Protein 6VJU (pdb70)

Organism: Legionella pneumophila subsp. pneumophila (strain Philadelphia 1 / ATCC 33152 / DSM 7513) (NCBI:txid272624)

Secondary structure (DSSP, 8-state):
---BSSGGGGSS---EEE--STTTT-SSEEEEEEGGGSTTSB--HHHHHHHHHHHHTTS--TT-EEEEE-SSHHHHHHHHHHHHHT-EEEEEEETTS-HHHHHHHHHTT-EEEEE-TT--TTSTTSHHHHHHHHHHHSTTEE---TTT-THHHHHIIIIIHHHHHHHHTT---EEEEE-SSSHHHHHHHHHHHHH-TT-EEEEEEEBTBSTTS-S-----S--SS--SS--TT--GGG-SEEEEE-HHHHHHHHHHHHHHH---B-HHHHHHHHHHHHHGGG--TT-EEEEEE-BBGGGGTTTTTSHHHHHHTT--/--EESSGGGGSS---EEE--STTTT-SSEEEEEEGGGSTTSBTTHHHHHHHHHHHHHHTS--TT-EEEEE-SSHHHHHHHHHHHHHT-EEEEEEETTS-HHHHHHHHHTT-EEEEE-TTS-TTSTTSHHHHHHHHHHHSTTEE---TTT-THHHHHIIIIIHHHHHHHHTT---EEEEE-SSSHHHHHHHHHHHHH-TT-EEEEEEEBTBSTTS-S-----S--SS--SS--TT--GGG-SEEEEE-HHHHHHHHHHHHHHH---B-HHHHHHHHHHHHHGGG--TT-EEEEEE-BBGGGGTTTTTSHHHHHHTT--

B-factor: mean 20.8, std 9.66, range [10.42, 67.22]

Nearest PDB structures (foldseek):
  6vju-assembly1_B  TM=1.001E+00  e=9.060E-71  Legionella pneumophila
  5mms-assembly4_E  TM=9.778E-01  e=9.687E-48  Homo sapiens
  5ohx-assembly2_B  TM=9.840E-01  e=1.178E-44  Apis mellifera
  7xrq-assembly1_B  TM=9.711E-01  e=8.779E-39  Candida albicans SC5314
  7xoy-assembly1_A  TM=9.522E-01  e=1.295E-33  Mycobacterium tuberculosis H37Rv

CATH classification: 3.40.50.1100 (+1 more: 3.40.50.1100)

InterPro domains:
  IPR001216 Cysteine synthase/cystathionine beta-synthase, pyridoxal-phosphate attachment site [PS00901] (32-50)
  IPR001926 Tryptophan synthase beta chain-like, PALP domain [PF00291] (8-295)
  IPR036052 Tryptophan synthase beta chain-like, PALP domain superfamily [G3DSA:3.40.50.1100] (10-301)
  IPR036052 Tryptophan synthase beta chain-like, PALP domain superfamily [G3DSA:3.40.50.1100] (40-153)
  IPR036052 Tryptophan synthase beta chain-like, PALP domain superfamily [SSF53686] (3-312)
  IPR050214 Cysteine synthase/Cystathionine beta-synthase [PTHR10314] (4-312)

Radius of gyration: 23.94 Å; Cα contacts (8 Å, |Δi|>4): 1584; chains: 2; bounding box: 67×67×46 Å

Solvent-accessible surface area: 22230 Å² total

Sequence (633 aa):
HMIYPNILATIGHTPVVKINRLGKKDLECELYAKCEFFNPGGSVDRIGYEMVVKAEKKEGRIKPGDTLIEPTSGNTGIGIALAGAVLGYKVIIITMPEKMSQEKQSVLERLGAIIYRTPTEAAYNDPDSHISSLAKKLQAEIPNSSHILDQYANPNNPNAHYFGTAQEIIDDFGKDLHMVVAGVGTGGTITGIAKRLKEFNPAIKIIGADPEGSILGGGTEIKSYHVEGIGYDFFPDVLDNTLIDAYIKTNDADSFRTARRLIKEEGLLIGGSCGAAMWAALQAAKSLSSKGQKCLVILPDSIRNYMMSKFANDEWMKEMGFLHMIYPNILATIGHTPVVKINRLGKDLECELYAKCEFFNPGGSVKKDRIGYEMVVKAEKEGRIKPGDTLIEPTSGNTGIGIALAGAVLGYKVIIITMPEKMSQEKQSSVLERLGAIIYRTPTEAAYNDDPDDSHISLAKKLQAEIPNSHILDQYANPNNPNAHYFGTAQEIIDDFGKDLHMVVAGVGTGGTITGIAKRLKEFNPAIKIIGADPEGSILGGGTEIKSSYHVEGIGYDFFPDVLDNTLIDAYIKTNDADSFRTARRLIKEEGLLIGGSCGAAMWAALQAAKSLSKGQKCLVILPDSSIRNYMMSKFANDEWMKEMGFL

Foldseek 3Di:
DDDDPDLLSQQAPFDKAWDDPPLPPAQETEIEGFQCSRPLFWPLLLLVLLVVVCCVVVVAHAPAEEEEEFLQSSQSSVLQVCLVRHYAYEYEHEPLFFVLSVVSNVVSPYHYHYFHRPAACPRCRHRNNVSVVCQVPPPRYDYSDCLANLSLLCSQLPGVLVSVCVVQPQQAAEEFEAAASQSNQLSNLVNVCVRPVRHAYEYEAEDQADAQHDQHHDDANAPDHGHNDHRNNHDCVSHPHYDYFHQLQQLVQQVCCCPVVVRQAGSVQSRRVSSCSVPSNPDHHSHYYYYYGTGGNSRACVASVDVVNCVVVPND/DDDDPDLLSQQAPFDKAWDDPPQPVAQETEIEGFQCSRPLFWNLLLLLVLLVVVCCVVVVAHAPAEEEEEDQQSVQSSVLRVCLVRHYAYEYEHEPLFFPLSVVSNVVSRHHYHYFHPPAACPRCGHRNNVSVVCQVPDPRYDYSYCLANLSLLVSQLVGVLVSVCVVQPQQAAEEFEEAASQSNQLSNLVNVCVRPVRHAYEYEAEDQAPAQHDQHHDDANATDHGHNDHRNNHDCVSHPHYDYFHQLQQLVQQVCCCPVVVRQAGSVQSRRVSRCSVPSNVPHNSHYYYYYGTGGNSRACVDSVDPVNCVVVPND

Structure (mmCIF, N/CA/C/O backbone):
data_6VJU
#
_entry.id   6VJU
#
_cell.length_a   65.350
_cell.length_b   91.790
_cell.length_c   93.770
_cell.angle_alpha   90.000
_cell.angle_beta   90.000
_cell.angle_gamma   90.000
#
_symmetry.space_group_name_H-M   'P 21 21 21'
#
loop_
_entity.id
_entity.type
_entity.pdbx_description
1 polymer 'Cystathionine beta-lyase'
2 polymer 'Cystathionine beta-lyase'
3 non-polymer 1,2-ETHANEDIOL
4 non-polymer 'ACETATE ION'
5 non-polymer '2-AMINO-4-MERCAPTO-BUTYRIC ACID'
6 non-polymer "PYRIDOXAL-5'-PHOSPHATE"
7 water water
#
loop_
_atom_site.group_PDB
_atom_site.id
_atom_site.type_symbol
_atom_site.label_atom_id
_atom_site.label_alt_id
_atom_site.label_comp_id
_atom_site.label_asym_id
_atom_site.label_entity_id
_atom_site.label_seq_id
_atom_site.pdbx_PDB_ins_code
_atom_site.Cartn_x
_atom_site.Cartn_y
_atom_site.Cartn_z
_atom_site.occupancy
_atom_site.B_iso_or_equiv
_atom_site.auth_seq_id
_atom_site.auth_comp_id
_atom_site.auth_asym_id
_atom_site.auth_atom_id
_atom_site.pdbx_PDB_model_num
ATOM 1 N N . HIS A 1 8 ? 19.348 9.736 -7.215 1.00 49.69 8 HIS A N 1
ATOM 2 C CA . HIS A 1 8 ? 20.788 9.957 -7.164 1.00 48.69 8 HIS A CA 1
ATOM 3 C C . HIS A 1 8 ? 21.103 11.206 -6.348 1.00 47.54 8 HIS A C 1
ATOM 4 O O . HIS A 1 8 ? 22.004 11.975 -6.689 1.00 48.14 8 HIS A O 1
ATOM 6 N N . MET A 1 9 ? 20.357 11.395 -5.262 1.00 44.73 9 MET A N 1
ATOM 7 C CA . MET A 1 9 ? 20.416 12.607 -4.459 1.00 41.14 9 MET A CA 1
ATOM 8 C C . MET A 1 9 ? 20.887 12.291 -3.046 1.00 35.81 9 MET A C 1
ATOM 9 O O . MET A 1 9 ? 20.527 11.259 -2.470 1.00 36.71 9 MET A O 1
ATOM 11 N N . ILE A 1 10 ? 21.679 13.196 -2.495 1.00 29.05 10 ILE A N 1
ATOM 12 C CA . ILE A 1 10 ? 22.119 13.148 -1.106 1.00 24.43 10 ILE A CA 1
ATOM 13 C C . ILE A 1 10 ? 21.211 14.047 -0.279 1.00 20.65 10 ILE A C 1
ATOM 14 O O . ILE A 1 10 ? 20.832 15.144 -0.713 1.00 21.16 10 ILE A O 1
ATOM 19 N N . TYR A 1 11 ? 20.802 13.557 0.887 1.00 17.62 11 TYR A N 1
ATOM 20 C CA . TYR A 1 11 ? 19.876 14.317 1.716 1.00 17.20 11 TYR A CA 1
ATOM 21 C C . TYR A 1 11 ? 20.654 15.263 2.633 1.00 17.00 11 TYR A C 1
ATOM 22 O O . TYR A 1 11 ? 21.634 14.851 3.256 1.00 16.84 11 TYR A O 1
ATOM 31 N N . PRO A 1 12 ? 20.232 16.530 2.750 1.00 16.57 12 PRO A N 1
ATOM 32 C CA . PRO A 1 12 ? 21.014 17.493 3.552 1.00 16.38 12 PRO A CA 1
ATOM 33 C C . PRO A 1 12 ? 20.951 17.238 5.049 1.00 15.51 12 PRO A C 1
ATOM 34 O O . PRO A 1 12 ? 21.888 17.605 5.772 1.00 15.44 12 PRO A O 1
ATOM 38 N N . ASN A 1 13 ? 19.876 16.624 5.529 1.00 15.13 13 ASN A N 1
ATOM 39 C CA . ASN A 1 13 ? 19.754 16.214 6.919 1.00 14.70 13 ASN A CA 1
ATOM 40 C C . ASN A 1 13 ? 18.695 15.126 6.966 1.00 13.85 13 ASN A C 1
ATOM 41 O O . ASN A 1 13 ? 18.036 14.840 5.964 1.00 14.55 13 ASN A O 1
ATOM 46 N N . ILE A 1 14 ? 18.534 14.526 8.146 1.00 13.65 14 ILE A N 1
ATOM 47 C CA . ILE A 1 14 ? 17.638 13.378 8.277 1.00 13.65 14 ILE A CA 1
ATOM 48 C C . ILE A 1 14 ? 16.170 13.762 8.053 1.00 12.63 14 ILE A C 1
ATOM 49 O O . ILE A 1 14 ? 15.364 12.915 7.650 1.00 13.04 14 ILE A O 1
ATOM 54 N N . LEU A 1 15 ? 15.795 15.028 8.288 1.00 13.03 15 LEU A N 1
ATOM 55 C CA . LEU A 1 15 ? 14.405 15.428 8.076 1.00 13.36 15 LEU A CA 1
ATOM 56 C C . LEU A 1 15 ? 14.012 15.304 6.614 1.00 13.35 15 LEU A C 1
ATOM 57 O O . LEU A 1 15 ? 12.835 15.094 6.304 1.00 13.83 15 LEU A O 1
ATOM 62 N N . ALA A 1 16 ? 14.973 15.421 5.700 1.00 13.81 16 ALA A N 1
ATOM 63 C CA . ALA A 1 16 ? 14.671 15.306 4.282 1.00 14.82 16 ALA A CA 1
ATOM 64 C C . ALA A 1 16 ? 14.273 13.893 3.869 1.00 14.52 16 ALA A C 1
ATOM 65 O O . ALA A 1 16 ? 13.780 13.717 2.748 1.00 15.83 16 ALA A O 1
ATOM 67 N N . THR A 1 17 ? 14.489 12.889 4.723 1.00 14.46 17 THR A N 1
ATOM 68 C CA . THR A 1 17 ? 14.041 11.526 4.439 1.00 14.87 17 THR A CA 1
ATOM 69 C C . THR A 1 17 ? 12.617 11.248 4.914 1.00 14.86 17 THR A C 1
ATOM 70 O O . THR A 1 17 ? 12.118 10.136 4.705 1.00 16.09 17 THR A O 1
ATOM 74 N N . ILE A 1 18 ? 11.947 12.218 5.543 1.00 14.29 18 ILE A N 1
ATOM 75 C CA . ILE A 1 18 ? 10.573 12.009 5.985 1.00 14.83 18 ILE A CA 1
ATOM 76 C C . ILE A 1 18 ? 9.657 11.866 4.778 1.00 16.31 18 ILE A C 1
ATOM 77 O O . ILE A 1 18 ? 9.783 12.591 3.781 1.00 16.90 18 ILE A O 1
ATOM 82 N N . GLY A 1 19 ? 8.727 10.919 4.858 1.00 15.42 19 GLY A N 1
ATOM 83 C CA . GLY A 1 19 ? 7.738 10.743 3.807 1.00 15.98 19 GLY A CA 1
ATOM 84 C C . GLY A 1 19 ? 8.223 9.846 2.685 1.00 15.53 19 GLY A C 1
ATOM 85 O O . GLY A 1 19 ? 9.242 9.156 2.777 1.00 16.02 19 GLY A O 1
ATOM 86 N N . HIS A 1 20 ? 7.455 9.860 1.593 1.00 15.35 20 HIS A N 1
ATOM 87 C CA . HIS A 1 20 ? 7.695 8.985 0.445 1.00 16.21 20 HIS A CA 1
ATOM 88 C C . HIS A 1 20 ? 7.861 7.538 0.893 1.00 15.79 20 HIS A C 1
ATOM 89 O O . HIS A 1 20 ? 8.804 6.838 0.522 1.00 17.19 20 HIS A O 1
ATOM 96 N N . THR A 1 21 ? 6.920 7.096 1.707 1.00 14.44 21 THR A N 1
ATOM 97 C CA . THR A 1 21 ? 7.036 5.795 2.333 1.00 13.70 21 THR A CA 1
ATOM 98 C C . THR A 1 21 ? 6.539 4.693 1.400 1.00 13.45 21 THR A C 1
ATOM 99 O O . THR A 1 21 ? 5.606 4.899 0.614 1.00 14.23 21 THR A O 1
ATOM 103 N N . PRO A 1 22 ? 7.139 3.507 1.483 1.00 13.72 22 PRO A N 1
ATOM 104 C CA . PRO A 1 22 ? 6.749 2.417 0.581 1.00 13.95 22 PRO A CA 1
ATOM 105 C C . PRO A 1 22 ? 5.332 1.923 0.826 1.00 13.43 22 PRO A C 1
ATOM 106 O O . PRO A 1 22 ? 4.855 1.857 1.964 1.00 14.43 22 PRO A O 1
ATOM 110 N N . VAL A 1 23 ? 4.677 1.548 -0.268 1.00 12.39 23 VAL A N 1
ATOM 111 C CA . VAL A 1 23 ? 3.441 0.778 -0.239 1.00 12.38 23 VAL A CA 1
ATOM 112 C C . VAL A 1 23 ? 3.781 -0.653 -0.625 1.00 11.64 23 VAL A C 1
ATOM 113 O O . VAL A 1 23 ? 4.433 -0.890 -1.648 1.00 13.08 23 VAL A O 1
ATOM 117 N N . VAL A 1 24 ? 3.339 -1.611 0.187 1.00 11.61 24 VAL A N 1
ATOM 118 C CA . VAL A 1 24 ? 3.673 -3.017 -0.003 1.00 12.53 24 VAL A CA 1
ATOM 119 C C . VAL A 1 24 ? 2.378 -3.818 -0.118 1.00 13.17 24 VAL A C 1
ATOM 120 O O . VAL A 1 24 ? 1.442 -3.628 0.671 1.00 14.02 24 VAL A O 1
ATOM 124 N N . LYS A 1 25 ? 2.321 -4.718 -1.097 1.00 12.41 25 LYS A N 1
ATOM 125 C CA . LYS A 1 25 ? 1.161 -5.586 -1.221 1.00 12.13 25 LYS A CA 1
ATOM 126 C C . LYS A 1 25 ? 1.129 -6.570 -0.058 1.00 11.98 25 LYS A C 1
ATOM 127 O O . LYS A 1 25 ? 2.162 -7.116 0.342 1.00 12.59 25 LYS A O 1
ATOM 133 N N . ILE A 1 26 ? -0.070 -6.798 0.480 1.00 11.50 26 ILE A N 1
ATOM 134 C CA . ILE A 1 26 ? -0.290 -7.794 1.526 1.00 11.46 26 ILE A CA 1
ATOM 135 C C . ILE A 1 26 ? -0.631 -9.113 0.833 1.00 12.20 26 ILE A C 1
ATOM 136 O O . ILE A 1 26 ? -1.582 -9.182 0.044 1.00 13.49 26 ILE A O 1
ATOM 141 N N . ASN A 1 27 ? 0.144 -10.167 1.116 1.00 12.75 27 ASN A N 1
ATOM 142 C CA . ASN A 1 27 ? 0.069 -11.391 0.319 1.00 13.66 27 ASN A CA 1
ATOM 143 C C . ASN A 1 27 ? -0.562 -12.586 1.014 1.00 14.07 27 ASN A C 1
ATOM 14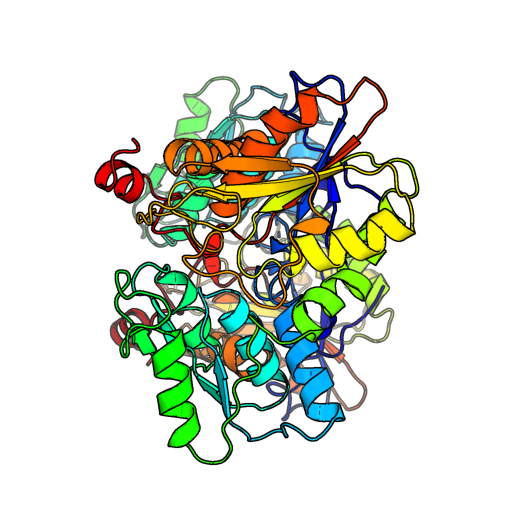4 O O . ASN A 1 27 ? -0.965 -13.531 0.326 1.00 15.73 27 ASN A O 1
ATOM 149 N N . ARG A 1 28 ? -0.666 -12.576 2.337 1.00 13.87 28 ARG A N 1
ATOM 150 C CA . ARG A 1 28 ? -1.288 -13.674 3.065 1.00 14.18 28 ARG A CA 1
ATOM 151 C C . ARG A 1 28 ? -2.546 -13.258 3.811 1.00 13.56 28 ARG A C 1
ATOM 152 O O . ARG A 1 28 ? -3.570 -13.942 3.711 1.00 14.73 28 ARG A O 1
ATOM 160 N N . LEU A 1 29 ? -2.521 -12.135 4.528 1.00 12.89 29 LEU A N 1
ATOM 161 C CA . LEU A 1 29 ? -3.651 -11.781 5.384 1.00 13.88 29 LEU A CA 1
ATOM 162 C C . LEU A 1 29 ? -4.913 -11.464 4.593 1.00 14.88 29 LEU A C 1
ATOM 163 O O . LEU A 1 29 ? -6.017 -11.649 5.110 1.00 15.77 29 LEU A O 1
ATOM 168 N N . GLY A 1 30 ? -4.787 -10.982 3.363 1.00 15.64 30 GLY A N 1
ATOM 169 C CA . GLY A 1 30 ? -5.987 -10.660 2.608 1.00 16.44 30 GLY A CA 1
ATOM 170 C C . GLY A 1 30 ? -6.495 -11.786 1.726 1.00 15.11 30 GLY A C 1
ATOM 171 O O . GLY A 1 30 ? -7.229 -11.524 0.773 1.00 15.84 30 GLY A O 1
ATOM 172 N N . LYS A 1 31 ? -6.135 -13.035 2.053 1.00 16.95 31 LYS A N 1
ATOM 173 C CA A LYS A 1 31 ? -6.465 -14.175 1.197 0.59 18.85 31 LYS A CA 1
ATOM 174 C CA B LYS A 1 31 ? -6.465 -14.172 1.194 0.41 18.73 31 LYS A CA 1
ATOM 175 C C . LYS A 1 31 ? -7.969 -14.362 1.016 1.00 19.45 31 LYS A C 1
ATOM 176 O O . LYS A 1 31 ? -8.401 -14.939 0.012 1.00 21.89 31 LYS A O 1
ATOM 179 N N . ASP A 1 32 ? -8.782 -13.911 1.969 1.00 19.45 32 ASP A N 1
ATOM 180 C CA . ASP A 1 32 ? -10.222 -14.134 1.882 1.00 20.79 32 ASP A CA 1
ATOM 181 C C . ASP A 1 32 ? -10.977 -12.981 1.234 1.00 21.17 32 ASP A C 1
ATOM 182 O O . ASP A 1 32 ? -12.207 -13.039 1.134 1.00 23.83 32 ASP A O 1
ATOM 187 N N . LEU A 1 33 ? -10.280 -11.950 0.785 1.00 19.54 33 LEU A N 1
ATOM 188 C CA . LEU A 1 33 ? -10.915 -10.803 0.159 1.00 17.73 33 LEU A CA 1
ATOM 189 C C . LEU A 1 33 ? -11.012 -10.975 -1.353 1.00 17.89 33 LEU A C 1
ATOM 190 O O . LEU A 1 33 ? -10.222 -11.680 -1.978 1.00 20.21 33 LEU A O 1
ATOM 195 N N . GLU A 1 34 ? -11.991 -10.298 -1.942 1.00 17.39 34 GLU A N 1
ATOM 196 C CA . GLU A 1 34 ? -12.072 -10.200 -3.395 1.00 17.77 34 GLU A CA 1
ATOM 197 C C . GLU A 1 34 ? -11.048 -9.219 -3.948 1.00 16.92 34 GLU A C 1
ATOM 198 O O . GLU A 1 34 ? -10.525 -9.416 -5.050 1.00 18.22 34 GLU A O 1
ATOM 204 N N . CYS A 1 35 ? -10.786 -8.141 -3.217 1.00 16.16 35 CYS A N 1
ATOM 205 C CA . CYS A 1 35 ? -9.904 -7.087 -3.680 1.00 16.63 35 CYS A CA 1
ATOM 206 C C . CYS A 1 35 ? -8.452 -7.433 -3.374 1.00 15.34 35 CYS A C 1
ATOM 207 O O . CYS A 1 35 ? -8.143 -8.397 -2.672 1.00 16.70 35 CYS A O 1
ATOM 210 N N . GLU A 1 36 ? -7.557 -6.613 -3.906 1.00 15.01 36 GLU A N 1
ATOM 211 C CA . GLU A 1 36 ? -6.161 -6.645 -3.510 1.00 15.09 36 GLU A CA 1
ATOM 212 C C . GLU A 1 36 ? -5.954 -5.661 -2.370 1.00 14.11 36 GLU A C 1
ATOM 213 O O . GLU A 1 36 ? -6.661 -4.654 -2.259 1.00 15.38 36 GLU A O 1
ATOM 219 N N . LEU A 1 37 ? -4.992 -5.979 -1.507 1.00 12.97 37 LEU A N 1
ATOM 220 C CA . LEU A 1 37 ? -4.799 -5.271 -0.251 1.00 12.27 37 LEU A CA 1
ATOM 221 C C . LEU A 1 37 ? -3.351 -4.826 -0.144 1.00 12.39 37 LEU A C 1
ATOM 222 O O . LEU A 1 37 ? -2.436 -5.603 -0.424 1.00 12.69 37 LEU A O 1
ATOM 227 N N . TYR A 1 38 ? -3.154 -3.583 0.288 1.00 11.96 38 TYR A N 1
ATOM 228 C CA . TYR A 1 38 ? -1.842 -2.949 0.314 1.00 11.82 38 TYR A CA 1
ATOM 229 C C . TYR A 1 38 ? -1.678 -2.209 1.634 1.00 11.95 38 TYR A C 1
ATOM 230 O O . TYR A 1 38 ? -2.663 -1.826 2.273 1.00 12.32 38 TYR A O 1
ATOM 239 N N . ALA A 1 39 ? -0.420 -1.981 2.024 1.00 11.64 39 ALA A N 1
ATOM 240 C CA . ALA A 1 39 ? -0.102 -1.295 3.273 1.00 11.15 39 ALA A CA 1
ATOM 241 C C . ALA A 1 39 ? 0.890 -0.175 3.002 1.00 11.39 39 ALA A C 1
ATOM 242 O O . ALA A 1 39 ? 1.917 -0.396 2.345 1.00 12.75 39 ALA A O 1
ATOM 244 N N . LYS A 1 40 ? 0.597 1.018 3.517 1.00 11.18 40 LYS A N 1
ATOM 245 C CA . LYS A 1 40 ? 1.540 2.133 3.452 1.00 11.53 40 LYS A CA 1
ATOM 246 C C . LYS A 1 40 ? 2.362 2.142 4.734 1.00 11.51 40 LYS A C 1
ATOM 247 O O . LYS A 1 40 ? 1.823 2.301 5.837 1.00 11.02 40 LYS A O 1
ATOM 253 N N . CYS A 1 41 ? 3.669 1.952 4.585 1.00 12.10 41 CYS A N 1
ATOM 254 C CA . CYS A 1 41 ? 4.546 1.578 5.698 1.00 12.68 41 CYS A CA 1
ATOM 255 C C . CYS A 1 41 ? 5.218 2.818 6.277 1.00 12.23 41 CYS A C 1
ATOM 256 O O . CYS A 1 41 ? 6.328 3.190 5.889 1.00 12.57 41 CYS A O 1
ATOM 259 N N . GLU A 1 42 ? 4.552 3.443 7.244 1.00 11.59 42 GLU A N 1
ATOM 260 C CA . GLU A 1 42 ? 5.065 4.666 7.845 1.00 11.98 42 GLU A CA 1
ATOM 261 C C . GLU A 1 42 ? 6.202 4.416 8.827 1.00 12.39 42 GLU A C 1
ATOM 262 O O . GLU A 1 42 ? 6.843 5.377 9.272 1.00 13.34 42 GLU A O 1
ATOM 268 N N . PHE A 1 43 ? 6.490 3.158 9.151 1.00 13.06 43 PHE A N 1
ATOM 269 C CA . PHE A 1 43 ? 7.645 2.881 9.994 1.00 14.21 43 PHE A CA 1
ATOM 270 C C . PHE A 1 43 ? 8.970 3.157 9.292 1.00 14.17 43 PHE A C 1
ATOM 271 O O . PHE A 1 43 ? 10.007 3.179 9.961 1.00 14.95 43 PHE A O 1
ATOM 279 N N . PHE A 1 44 ? 8.968 3.385 7.978 1.00 12.80 44 PHE A N 1
ATOM 280 C CA . PHE A 1 44 ? 10.193 3.740 7.266 1.00 12.70 44 PHE A CA 1
ATOM 281 C C . PHE A 1 44 ? 10.613 5.189 7.500 1.00 13.38 44 PHE A C 1
ATOM 282 O O . PHE A 1 44 ? 11.724 5.561 7.115 1.00 14.48 44 PHE A O 1
ATOM 290 N N . ASN A 1 45 ? 9.766 6.020 8.103 1.00 12.90 45 ASN A N 1
ATOM 291 C CA . ASN A 1 45 ? 10.166 7.377 8.455 1.00 13.13 45 ASN A CA 1
ATOM 292 C C . ASN A 1 45 ? 11.338 7.337 9.443 1.00 12.87 45 ASN A C 1
ATOM 293 O O . ASN A 1 45 ? 11.445 6.404 10.243 1.00 13.83 45 ASN A O 1
ATOM 298 N N . PRO A 1 46 ? 12.212 8.358 9.428 1.00 12.37 46 PRO A N 1
ATOM 299 C CA . PRO A 1 46 ? 13.453 8.290 10.231 1.00 13.09 46 PRO A CA 1
ATOM 300 C C . PRO A 1 46 ? 13.239 8.230 11.733 1.00 13.26 46 PRO A C 1
ATOM 301 O O . PRO A 1 46 ? 14.081 7.672 12.447 1.00 13.56 46 PRO A O 1
ATOM 305 N N . GLY A 1 47 ? 12.153 8.807 12.241 1.00 13.14 47 GLY A N 1
ATOM 306 C CA . GLY A 1 47 ? 11.792 8.669 13.637 1.00 13.83 47 GLY A CA 1
ATOM 307 C C . GLY A 1 47 ? 11.002 7.423 13.957 1.00 13.18 47 GLY A C 1
ATOM 308 O O . GLY A 1 47 ? 10.739 7.151 15.132 1.00 15.71 47 GLY A O 1
ATOM 309 N N . GLY A 1 48 ? 10.626 6.654 12.937 1.00 13.93 48 GLY A N 1
ATOM 310 C CA . GLY A 1 48 ? 9.923 5.402 13.128 1.00 14.16 48 GLY A CA 1
ATOM 311 C C . GLY A 1 48 ? 8.413 5.472 13.037 1.00 13.61 48 GLY A C 1
ATOM 312 O O . GLY A 1 48 ? 7.757 4.447 13.255 1.00 14.02 48 GLY A O 1
ATOM 313 N N . SER A 1 49 ? 7.834 6.631 12.732 1.00 13.62 49 SER A N 1
ATOM 314 C CA . SER A 1 49 ? 6.380 6.702 12.676 1.00 13.05 49 SER A CA 1
ATOM 315 C C . SER A 1 49 ? 5.919 7.798 11.733 1.00 13.09 49 SER A C 1
ATOM 316 O O . SER A 1 49 ? 6.656 8.729 11.395 1.00 13.79 49 SER A O 1
ATOM 319 N N . VAL A 1 50 ? 4.648 7.684 11.365 1.00 12.43 50 VAL A N 1
ATOM 320 C CA . VAL A 1 50 ? 3.911 8.684 10.609 1.00 13.11 50 VAL A CA 1
ATOM 321 C C . VAL A 1 50 ? 4.019 10.093 11.205 1.00 13.54 50 VAL A C 1
ATOM 322 O O . VAL A 1 50 ? 3.930 11.081 10.482 1.00 14.01 50 VAL A O 1
ATOM 350 N N . ASP A 1 52 ? 6.446 11.772 12.256 1.00 14.10 52 ASP A N 1
ATOM 351 C CA . ASP A 1 52 ? 7.556 12.583 11.742 1.00 14.75 52 ASP A CA 1
ATOM 352 C C . ASP A 1 52 ? 7.003 13.647 10.798 1.00 13.79 52 ASP A C 1
ATOM 353 O O . ASP A 1 52 ? 7.501 14.770 10.756 1.00 14.33 52 ASP A O 1
ATOM 358 N N . ARG A 1 53 ? 5.975 13.282 10.025 1.00 13.54 53 ARG A N 1
ATOM 359 C CA . ARG A 1 53 ? 5.425 14.205 9.040 1.00 13.71 53 ARG A CA 1
ATOM 360 C C . ARG A 1 53 ? 4.843 15.440 9.712 1.00 13.79 53 ARG A C 1
ATOM 361 O O . ARG A 1 53 ? 4.994 16.558 9.211 1.00 14.10 53 ARG A O 1
ATOM 369 N N . ILE A 1 54 ? 4.142 15.256 10.828 1.00 13.71 54 ILE A N 1
ATOM 370 C CA . ILE A 1 54 ? 3.479 16.385 11.473 1.00 14.38 54 ILE A CA 1
ATOM 371 C C . ILE A 1 54 ? 4.415 17.123 12.416 1.00 14.51 54 ILE A C 1
ATOM 372 O O . ILE A 1 54 ? 4.276 18.334 12.584 1.00 15.50 54 ILE A O 1
ATOM 377 N N . GLY A 1 55 ? 5.382 16.428 13.019 1.00 14.74 55 GLY A N 1
ATOM 378 C CA . GLY A 1 55 ? 6.424 17.140 13.741 1.00 15.27 55 GLY A CA 1
ATOM 379 C C . GLY A 1 55 ? 7.159 18.102 12.833 1.00 15.35 55 GLY A C 1
ATOM 380 O O . GLY A 1 55 ? 7.373 19.268 13.176 1.00 15.50 55 GLY A O 1
ATOM 381 N N . TYR A 1 56 ? 7.532 17.625 11.642 1.00 14.68 56 TYR A N 1
ATOM 382 C CA . TYR A 1 56 ? 8.207 18.476 10.667 1.00 14.80 56 TYR A CA 1
ATOM 383 C C . TYR A 1 56 ? 7.312 19.636 10.250 1.00 14.25 56 TYR A C 1
ATOM 384 O O . TYR A 1 56 ? 7.716 20.804 10.305 1.00 15.47 56 TYR A O 1
ATOM 393 N N . GLU A 1 57 ? 6.086 19.329 9.823 1.00 14.62 57 GLU A N 1
ATOM 394 C CA . GLU A 1 57 ? 5.222 20.371 9.283 1.00 16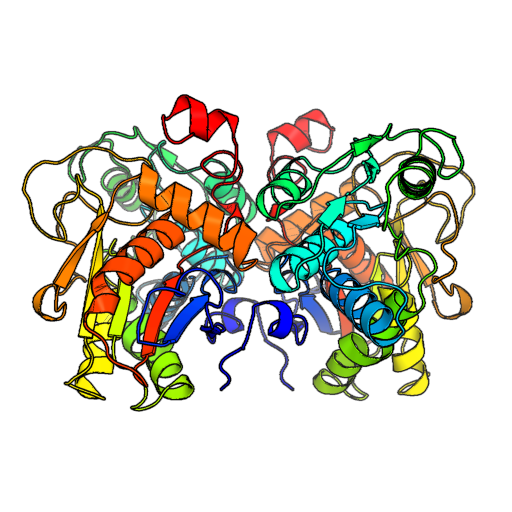.47 57 GLU A CA 1
ATOM 395 C C . GLU A 1 57 ? 4.896 21.430 10.329 1.00 15.61 57 GLU A C 1
ATOM 396 O O . GLU A 1 57 ? 4.952 22.631 10.040 1.00 16.43 57 GLU A O 1
ATOM 402 N N . MET A 1 58 ? 4.558 21.009 11.551 1.00 15.36 58 MET A N 1
ATOM 403 C CA . MET A 1 58 ? 4.197 21.978 12.585 1.00 15.76 58 MET A CA 1
ATOM 404 C C . MET A 1 58 ? 5.381 22.866 12.954 1.00 17.20 58 MET A C 1
ATOM 405 O O . MET A 1 58 ? 5.228 24.082 13.123 1.00 17.24 58 MET A O 1
ATOM 410 N N . VAL A 1 59 ? 6.575 22.280 13.075 1.00 16.95 59 VAL A N 1
ATOM 411 C CA . VAL A 1 59 ? 7.754 23.063 13.446 1.00 16.67 59 VAL A CA 1
ATOM 412 C C . VAL A 1 59 ? 8.146 24.009 12.320 1.00 16.79 59 VAL A C 1
ATOM 413 O O . VAL A 1 59 ? 8.389 25.203 12.542 1.00 18.00 59 VAL A O 1
ATOM 417 N N . VAL A 1 60 ? 8.236 23.486 11.098 1.00 17.65 60 VAL A N 1
ATOM 418 C CA . VAL A 1 60 ? 8.750 24.282 9.989 1.00 18.34 60 VAL A CA 1
ATOM 419 C C . VAL A 1 60 ? 7.796 25.425 9.655 1.00 18.73 60 VAL A C 1
ATOM 420 O O . VAL A 1 60 ? 8.226 26.561 9.422 1.00 18.92 60 VAL A O 1
ATOM 424 N N . LYS A 1 61 ? 6.488 25.159 9.663 1.00 18.10 61 LYS A N 1
ATOM 425 C CA . LYS A 1 61 ? 5.529 26.231 9.406 1.00 18.25 61 LYS A CA 1
ATOM 426 C C . LYS A 1 61 ? 5.555 27.275 10.516 1.00 17.60 61 LYS A C 1
ATOM 427 O O . LYS A 1 61 ? 5.531 28.480 10.239 1.00 18.37 61 LYS A O 1
ATOM 433 N N . ALA A 1 62 ? 5.632 26.836 11.775 1.00 16.43 62 ALA A N 1
ATOM 434 C CA . ALA A 1 62 ? 5.691 27.785 12.885 1.00 15.90 62 ALA A CA 1
ATOM 435 C C . ALA A 1 62 ? 6.943 28.654 12.812 1.00 17.06 62 ALA A C 1
ATOM 436 O O . ALA A 1 62 ? 6.882 29.865 13.061 1.00 18.59 62 ALA A O 1
ATOM 438 N N . GLU A 1 63 ? 8.084 28.061 12.450 1.00 16.66 63 GLU A N 1
ATOM 439 C CA . GLU A 1 63 ? 9.310 28.844 12.307 1.00 17.61 63 GLU A CA 1
ATOM 440 C C . GLU A 1 63 ? 9.187 29.838 11.162 1.00 18.35 63 GLU A C 1
ATOM 441 O O . GLU A 1 63 ? 9.557 31.010 11.302 1.00 19.24 63 GLU A O 1
ATOM 447 N N . LYS A 1 64 ? 8.647 29.395 10.026 1.00 19.34 64 LYS A N 1
ATOM 448 C CA A LYS A 1 64 ? 8.525 30.281 8.872 0.50 20.70 64 LYS A CA 1
ATOM 449 C CA B LYS A 1 64 ? 8.523 30.279 8.874 0.50 20.43 64 LYS A CA 1
ATOM 450 C C . LYS A 1 64 ? 7.619 31.468 9.177 1.00 20.78 64 LYS A C 1
ATOM 451 O O . LYS A 1 64 ? 7.883 32.589 8.730 1.00 22.89 64 LYS A O 1
ATOM 462 N N . GLU A 1 65 ? 6.548 31.241 9.930 1.00 19.76 65 GLU A N 1
ATOM 463 C CA . GLU A 1 65 ? 5.581 32.281 10.256 1.00 19.97 65 GLU A CA 1
ATOM 464 C C . GLU A 1 65 ? 6.017 33.161 11.418 1.00 19.50 65 GLU A C 1
ATOM 465 O O . GLU A 1 65 ? 5.288 34.095 11.774 1.00 21.37 65 GLU A O 1
ATOM 471 N N . GLY A 1 66 ? 7.166 32.882 12.027 1.00 19.44 66 GLY A N 1
ATOM 472 C CA . GLY A 1 66 ? 7.634 33.667 13.147 1.00 19.15 66 GLY A CA 1
ATOM 473 C C . GLY A 1 66 ? 7.017 33.300 14.474 1.00 19.53 66 GLY A C 1
ATOM 474 O O . GLY A 1 66 ? 7.228 34.019 15.457 1.00 21.23 66 GLY A O 1
ATOM 475 N N . ARG A 1 67 ? 6.258 32.204 14.540 1.00 17.43 67 ARG A N 1
ATOM 476 C CA . ARG A 1 67 ? 5.688 31.801 15.820 1.00 17.68 67 ARG A CA 1
ATOM 477 C C . ARG A 1 67 ? 6.756 31.254 16.757 1.00 17.44 67 ARG A C 1
ATOM 478 O O . ARG A 1 67 ? 6.664 31.441 17.972 1.00 18.12 67 ARG A O 1
ATOM 486 N N . ILE A 1 68 ? 7.774 30.582 16.217 1.00 16.27 68 ILE A N 1
ATOM 487 C CA . ILE A 1 68 ? 8.868 30.043 17.011 1.00 16.28 68 ILE A CA 1
ATOM 488 C C . ILE A 1 68 ? 10.172 30.421 16.327 1.00 16.85 68 ILE A C 1
ATOM 489 O O . ILE A 1 68 ? 10.202 30.769 15.143 1.00 17.68 68 ILE A O 1
ATOM 494 N N . LYS A 1 69 ? 11.261 30.344 17.089 1.00 17.60 69 LYS A N 1
ATOM 495 C CA . LYS A 1 69 ? 12.588 30.566 16.542 1.00 19.05 69 LYS A CA 1
ATOM 496 C C . LYS A 1 69 ? 13.550 29.612 17.230 1.00 17.55 69 LYS A C 1
ATOM 497 O O . LYS A 1 69 ? 13.318 29.215 18.378 1.00 17.40 69 LYS A O 1
ATOM 503 N N . PRO A 1 70 ? 14.626 29.215 16.549 1.00 18.63 70 PRO A N 1
ATOM 504 C CA . PRO A 1 70 ? 15.607 28.321 17.170 1.00 19.07 70 PRO A CA 1
ATOM 505 C C . PRO A 1 70 ? 16.071 28.850 18.518 1.00 18.33 70 PRO A C 1
ATOM 506 O O . PRO A 1 70 ? 16.272 30.056 18.711 1.00 19.74 70 PRO A O 1
ATOM 510 N N . GLY A 1 71 ? 16.217 27.930 19.464 1.00 18.25 71 GLY A N 1
ATOM 511 C CA . GLY A 1 71 ? 16.489 28.260 20.839 1.00 17.67 71 GLY A CA 1
ATOM 512 C C . GLY A 1 71 ? 15.261 28.262 21.722 1.00 17.01 71 GLY A C 1
ATOM 513 O O . GLY A 1 71 ? 15.393 28.135 22.943 1.00 18.03 71 GLY A O 1
ATOM 514 N N . ASP A 1 72 ? 14.071 28.390 21.132 1.00 15.76 72 ASP A N 1
ATOM 515 C CA . ASP A 1 72 ? 12.837 28.319 21.891 1.00 15.18 72 ASP A CA 1
ATOM 516 C C . ASP A 1 72 ? 12.594 26.882 22.348 1.00 14.92 72 ASP A C 1
ATOM 517 O O . ASP A 1 72 ? 13.215 25.929 21.870 1.00 16.28 72 ASP A O 1
ATOM 522 N N . THR A 1 73 ? 11.647 26.731 23.266 1.00 15.11 73 THR A N 1
ATOM 523 C CA . THR A 1 73 ? 11.247 25.430 23.781 1.00 14.76 73 THR A CA 1
ATOM 524 C C . THR A 1 73 ? 9.895 25.032 23.197 1.00 14.04 73 THR A C 1
ATOM 525 O O . THR A 1 73 ? 8.966 25.848 23.144 1.00 16.13 73 THR A O 1
ATOM 529 N N . LEU A 1 74 ? 9.796 23.789 22.740 1.00 14.99 74 LEU A N 1
ATOM 530 C CA . LEU A 1 74 ? 8.552 23.212 22.250 1.00 15.36 74 LEU A CA 1
ATOM 531 C C . LEU A 1 74 ? 8.072 22.193 23.272 1.00 15.79 74 LEU A C 1
ATOM 532 O O . LEU A 1 74 ? 8.825 21.290 23.653 1.00 16.08 74 LEU A O 1
ATOM 537 N N . ILE A 1 75 ? 6.832 22.353 23.734 1.00 15.56 75 ILE A N 1
ATOM 538 C CA . ILE A 1 75 ? 6.244 21.480 24.745 1.00 15.91 75 ILE A CA 1
ATOM 539 C C . ILE A 1 75 ? 5.054 20.774 24.117 1.00 17.26 75 ILE A C 1
ATOM 540 O O . ILE A 1 75 ? 4.160 21.431 23.576 1.00 18.00 75 ILE A O 1
ATOM 545 N N . GLU A 1 76 ? 5.032 19.444 24.194 1.00 18.46 76 GLU A N 1
ATOM 546 C CA . GLU A 1 76 ? 3.932 18.734 23.546 1.00 20.81 76 GLU A CA 1
ATOM 547 C C . GLU A 1 76 ? 3.441 17.559 24.384 1.00 21.31 76 GLU A C 1
ATOM 548 O O . GLU A 1 76 ? 4.231 16.685 24.775 1.00 22.26 76 GLU A O 1
ATOM 554 N N . PRO A 1 77 ? 2.143 17.510 24.684 1.00 23.73 77 PRO A N 1
ATOM 555 C CA . PRO A 1 77 ? 1.561 16.289 25.245 1.00 25.58 77 PRO A CA 1
ATOM 556 C C . PRO A 1 77 ? 1.407 15.267 24.133 1.00 27.33 77 PRO A C 1
ATOM 557 O O . PRO A 1 77 ? 1.024 15.594 23.007 1.00 27.32 77 PRO A O 1
ATOM 561 N N . THR A 1 78 ? 1.763 14.023 24.432 1.00 26.68 78 THR A N 1
ATOM 562 C CA . THR A 1 78 ? 1.816 13.038 23.365 1.00 26.68 78 THR A CA 1
ATOM 563 C C . THR A 1 78 ? 1.685 11.645 23.959 1.00 27.02 78 THR A C 1
ATOM 564 O O . THR A 1 78 ? 1.964 11.419 25.141 1.00 27.39 78 THR A O 1
ATOM 568 N N . SER A 1 79 ? 1.243 10.712 23.119 1.00 26.98 79 SER A N 1
ATOM 569 C CA . SER A 1 79 ? 1.354 9.301 23.449 1.00 27.63 79 SER A CA 1
ATOM 570 C C . SER A 1 79 ? 2.723 8.747 23.091 1.00 26.71 79 SER A C 1
ATOM 571 O O . SER A 1 79 ? 2.993 7.573 23.360 1.00 28.05 79 SER A O 1
ATOM 574 N N . GLY A 1 80 ? 3.586 9.570 22.502 1.00 23.94 80 GLY A N 1
ATOM 575 C CA . GLY A 1 80 ? 4.955 9.194 22.223 1.00 22.27 80 GLY A CA 1
ATOM 576 C C . GLY A 1 80 ? 5.437 9.572 20.841 1.00 20.44 80 GLY A C 1
ATOM 577 O O . GLY A 1 80 ? 6.471 10.230 20.708 1.00 19.53 80 GLY A O 1
ATOM 578 N N . ASN A 1 81 ? 4.690 9.201 19.802 1.00 18.95 81 ASN A N 1
ATOM 579 C CA . ASN A 1 81 ? 5.198 9.358 18.441 1.00 17.70 81 ASN A CA 1
ATOM 580 C C . ASN A 1 81 ? 5.285 10.816 18.014 1.00 17.21 81 ASN A C 1
ATOM 581 O O . ASN A 1 81 ? 6.261 11.209 17.364 1.00 17.24 81 ASN A O 1
ATOM 586 N N . THR A 1 82 ? 4.273 11.629 18.324 1.00 17.36 82 THR A N 1
ATOM 587 C CA . THR A 1 82 ? 4.391 13.046 18.001 1.00 17.54 82 THR A CA 1
ATOM 588 C C . THR A 1 82 ? 5.525 13.682 18.783 1.00 16.87 82 THR A C 1
ATOM 589 O O . THR A 1 82 ? 6.253 14.527 18.253 1.00 17.35 82 THR A O 1
ATOM 593 N N . GLY A 1 83 ? 5.691 13.281 20.044 1.00 17.64 83 GLY A N 1
ATOM 594 C CA . GLY A 1 83 ? 6.848 13.726 20.797 1.00 16.68 83 GLY A CA 1
ATOM 595 C C . GLY A 1 83 ? 8.147 13.388 20.096 1.00 16.62 83 GLY A C 1
ATOM 596 O O . GLY A 1 83 ? 9.062 14.210 20.039 1.00 16.84 83 GLY A O 1
ATOM 597 N N . ILE A 1 84 ? 8.243 12.175 19.549 1.00 16.30 84 ILE A N 1
ATOM 598 C CA . ILE A 1 84 ? 9.443 11.772 18.823 1.00 15.96 84 ILE A CA 1
ATOM 599 C C . ILE A 1 84 ? 9.609 12.591 17.551 1.00 16.03 84 ILE A C 1
ATOM 600 O O . ILE A 1 84 ? 10.717 13.032 17.227 1.00 15.44 84 ILE A O 1
ATOM 605 N N . GLY A 1 85 ? 8.515 12.820 16.818 1.00 16.67 85 GLY A N 1
ATOM 606 C CA . GLY A 1 85 ? 8.600 13.624 15.610 1.00 16.23 85 GLY A CA 1
ATOM 607 C C . GLY A 1 85 ? 9.053 15.046 15.881 1.00 16.66 85 GLY A C 1
ATOM 608 O O . GLY A 1 85 ? 9.859 15.604 15.131 1.00 16.46 85 GLY A O 1
ATOM 609 N N . ILE A 1 86 ? 8.531 15.656 16.949 1.00 15.76 86 ILE A N 1
ATOM 610 C CA . ILE A 1 86 ? 8.957 17.005 17.323 1.00 15.53 86 ILE A CA 1
ATOM 611 C C . ILE A 1 86 ? 10.387 16.999 17.848 1.00 16.06 86 ILE A C 1
ATOM 612 O O . ILE A 1 86 ? 11.171 17.912 17.558 1.00 16.87 86 ILE A O 1
ATOM 617 N N . ALA A 1 87 ? 10.741 15.986 18.643 1.00 15.67 87 ALA A N 1
ATOM 618 C CA . ALA A 1 87 ? 12.102 15.895 19.163 1.00 15.17 87 ALA A CA 1
ATOM 619 C C . ALA A 1 87 ? 13.109 15.735 18.033 1.00 14.93 87 ALA A C 1
ATOM 620 O O . ALA A 1 87 ? 14.214 16.287 18.091 1.00 15.25 87 ALA A O 1
ATOM 622 N N . LEU A 1 88 ? 12.740 14.978 17.000 1.00 15.66 88 LEU A N 1
ATOM 623 C CA . LEU A 1 88 ? 13.604 14.812 15.837 1.00 15.88 88 LEU A CA 1
ATOM 624 C C . LEU A 1 88 ? 13.825 16.145 15.135 1.00 15.81 88 LEU A C 1
ATOM 625 O O . LEU A 1 88 ? 14.965 16.535 14.857 1.00 15.99 88 LEU A O 1
ATOM 630 N N . ALA A 1 89 ? 12.739 16.868 14.855 1.00 16.14 89 ALA A N 1
ATOM 631 C CA . ALA A 1 89 ? 12.865 18.181 14.232 1.00 16.99 89 ALA A CA 1
ATOM 632 C C . ALA A 1 89 ? 13.654 19.138 15.117 1.00 15.87 89 ALA A C 1
ATOM 633 O O . ALA A 1 89 ? 14.493 19.903 14.624 1.00 17.65 89 ALA A O 1
ATOM 635 N N . GLY A 1 90 ? 13.419 19.090 16.431 1.00 15.95 90 GLY A N 1
ATOM 636 C CA . GLY A 1 90 ? 14.126 19.979 17.338 1.00 16.51 90 GLY A CA 1
ATOM 637 C C . GLY A 1 90 ? 15.607 19.664 17.445 1.00 16.67 90 GLY A C 1
ATOM 638 O O . GLY A 1 90 ? 16.438 20.571 17.554 1.00 17.30 90 GLY A O 1
ATOM 639 N N . ALA A 1 91 ? 15.964 18.379 17.426 1.00 16.91 91 ALA A N 1
ATOM 640 C CA . ALA A 1 91 ? 17.379 18.024 17.456 1.00 17.92 91 ALA A CA 1
ATOM 641 C C . ALA A 1 91 ? 18.099 18.565 16.229 1.00 17.63 91 ALA A C 1
ATOM 642 O O . ALA A 1 91 ? 19.219 19.083 16.327 1.00 18.85 91 ALA A O 1
ATOM 644 N N . VAL A 1 92 ? 17.465 18.464 15.066 1.00 17.64 92 VAL A N 1
ATOM 645 C CA . VAL A 1 92 ? 18.088 18.880 13.817 1.00 17.73 92 VAL A CA 1
ATOM 646 C C . VAL A 1 92 ? 18.121 20.396 13.692 1.00 18.42 92 VAL A C 1
ATOM 647 O O . VAL A 1 92 ? 19.144 20.976 13.310 1.00 19.29 92 VAL A O 1
ATOM 651 N N . LEU A 1 93 ? 17.016 21.059 14.023 1.00 17.80 93 LEU A N 1
ATOM 652 C CA . LEU A 1 93 ? 16.842 22.477 13.752 1.00 18.71 93 LEU A CA 1
ATOM 653 C C . LEU A 1 93 ? 17.213 23.370 14.926 1.00 19.28 93 LEU A C 1
ATOM 654 O O . LEU A 1 93 ? 17.248 24.594 14.759 1.00 21.44 93 LEU A O 1
ATOM 659 N N . GLY A 1 94 ? 17.453 22.804 16.106 1.00 18.71 94 GLY A N 1
ATOM 660 C CA . GLY A 1 94 ? 17.912 23.590 17.239 1.00 18.32 94 GLY A CA 1
ATOM 661 C C . GLY A 1 94 ? 16.822 24.132 18.147 1.00 17.31 94 GLY A C 1
ATOM 662 O O . GLY A 1 94 ? 16.852 25.312 18.506 1.00 18.02 94 GLY A O 1
ATOM 663 N N . TYR A 1 95 ? 15.863 23.287 18.535 1.00 15.95 95 TYR A N 1
ATOM 664 C CA . TYR A 1 95 ? 14.833 23.639 19.507 1.00 15.52 95 TYR A CA 1
ATOM 665 C C . TYR A 1 95 ? 14.962 22.759 20.737 1.00 15.76 95 TYR A C 1
ATOM 666 O O . TYR A 1 95 ? 15.305 21.580 20.628 1.00 15.92 95 TYR A O 1
ATOM 675 N N . LYS A 1 96 ? 14.699 23.331 21.908 1.00 14.69 96 LYS A N 1
ATOM 676 C CA . LYS A 1 96 ? 14.552 22.517 23.103 1.00 16.30 96 LYS A CA 1
ATOM 677 C C . LYS A 1 96 ? 13.167 21.900 23.101 1.00 15.53 96 LYS A C 1
ATOM 678 O O . LYS A 1 96 ? 12.193 22.535 22.689 1.00 16.78 96 LYS A O 1
ATOM 684 N N . VAL A 1 97 ? 13.079 20.656 23.552 1.00 15.65 97 VAL A N 1
ATOM 685 C CA . VAL A 1 97 ? 11.842 19.893 23.455 1.00 15.14 97 VAL A CA 1
ATOM 686 C C . VAL A 1 97 ? 11.532 19.265 24.805 1.00 15.57 97 VAL A C 1
ATOM 687 O O . VAL A 1 97 ? 12.394 18.613 25.404 1.00 17.05 97 VAL A O 1
ATOM 691 N N . ILE A 1 98 ? 10.302 19.469 25.278 1.00 15.59 98 ILE A N 1
ATOM 692 C CA . ILE A 1 98 ? 9.787 18.856 26.495 1.00 16.12 98 ILE A CA 1
ATOM 693 C C . ILE A 1 98 ? 8.523 18.095 26.132 1.00 17.61 98 ILE A C 1
ATOM 694 O O . ILE A 1 98 ? 7.664 18.622 25.415 1.00 17.80 98 ILE A O 1
ATOM 699 N N . ILE A 1 99 ? 8.412 16.864 26.634 1.00 19.13 99 ILE A N 1
ATOM 700 C CA A ILE A 1 99 ? 7.261 16.000 26.400 0.62 20.82 99 ILE A CA 1
ATOM 701 C CA B ILE A 1 99 ? 7.273 15.991 26.401 0.38 20.77 99 ILE A CA 1
ATOM 702 C C . ILE A 1 99 ? 6.579 15.729 27.730 1.00 20.36 99 ILE A C 1
ATOM 703 O O . ILE A 1 99 ? 7.240 15.510 28.750 1.00 22.92 99 ILE A O 1
ATOM 712 N N . THR A 1 100 ? 5.252 15.750 27.721 1.00 22.60 100 THR A N 1
ATOM 713 C CA . THR A 1 100 ? 4.459 15.219 28.819 1.00 23.94 100 THR A CA 1
ATOM 714 C C . THR A 1 100 ? 3.755 13.981 28.280 1.00 25.30 100 THR A C 1
ATOM 715 O O . THR A 1 100 ? 3.190 14.021 27.181 1.00 24.86 100 THR A O 1
ATOM 719 N N . MET A 1 101 ? 3.826 12.870 29.025 1.00 26.88 101 MET A N 1
ATOM 720 C CA . MET A 1 101 ? 3.398 11.577 28.490 1.00 27.68 101 MET A CA 1
ATOM 721 C C . MET A 1 101 ? 2.795 10.726 29.601 1.00 27.97 101 MET A C 1
ATOM 722 O O . MET A 1 101 ? 3.432 10.567 30.654 1.00 28.76 101 MET A O 1
ATOM 727 N N . PRO A 1 102 ? 1.608 10.159 29.395 1.00 28.98 102 PRO A N 1
ATOM 728 C CA . PRO A 1 102 ? 1.016 9.294 30.419 1.00 29.99 102 PRO A CA 1
ATOM 729 C C . PRO A 1 102 ? 1.852 8.044 30.612 1.00 31.31 102 PRO A C 1
ATOM 730 O O . PRO A 1 102 ? 2.521 7.567 29.693 1.00 30.37 102 PRO A O 1
ATOM 734 N N . GLU A 1 103 ? 1.778 7.486 31.821 1.00 34.92 103 GLU A N 1
ATOM 735 C CA . GLU A 1 103 ? 2.564 6.297 32.123 1.00 39.28 103 GLU A CA 1
ATOM 736 C C . GLU A 1 103 ? 2.173 5.106 31.252 1.00 38.88 103 GLU A C 1
ATOM 737 O O . GLU A 1 103 ? 2.975 4.178 31.110 1.00 39.99 103 GLU A O 1
ATOM 743 N N . LYS A 1 104 ? 0.974 5.123 30.650 1.00 38.84 104 LYS A N 1
ATOM 744 C CA . LYS A 1 104 ? 0.545 4.012 29.798 1.00 39.55 104 LYS A CA 1
ATOM 745 C C . LYS A 1 104 ? 1.500 3.793 28.631 1.00 40.34 104 LYS A C 1
ATOM 746 O O . LYS A 1 104 ? 1.721 2.650 28.217 1.00 42.20 104 LYS A O 1
ATOM 752 N N . MET A 1 105 ? 2.084 4.863 28.101 1.00 39.46 105 MET A N 1
ATOM 753 C CA . MET A 1 105 ? 2.906 4.759 26.903 1.00 39.67 105 MET A CA 1
ATOM 754 C C . MET A 1 105 ? 4.229 4.060 27.212 1.00 40.03 105 MET A C 1
ATOM 755 O O . MET A 1 105 ? 4.771 4.160 28.316 1.00 40.92 105 MET A O 1
ATOM 760 N N . SER A 1 106 ? 4.745 3.346 26.212 1.00 40.26 106 SER A N 1
ATOM 761 C CA . SER A 1 106 ? 5.856 2.424 26.421 1.00 39.85 106 SER A CA 1
ATOM 762 C C . SER A 1 106 ? 7.135 3.141 26.847 1.00 38.89 106 SER A C 1
ATOM 763 O O . SER A 1 106 ? 7.369 4.307 26.510 1.00 39.41 106 SER A O 1
ATOM 766 N N . GLN A 1 107 ? 7.976 2.409 27.588 1.00 37.76 107 GLN A N 1
ATOM 767 C CA . GLN A 1 107 ? 9.286 2.915 27.995 1.00 36.50 107 GLN A CA 1
ATOM 768 C C . GLN A 1 107 ? 10.219 3.130 26.810 1.00 35.20 107 GLN A C 1
ATOM 769 O O . GLN A 1 107 ? 11.041 4.055 26.829 1.00 35.33 107 GLN A O 1
ATOM 771 N N . GLU A 1 108 ? 10.118 2.285 25.781 1.00 32.72 108 GLU A N 1
ATOM 772 C CA . GLU A 1 108 ? 10.962 2.441 24.602 1.00 30.02 108 GLU A CA 1
ATOM 773 C C . GLU A 1 108 ? 10.785 3.827 24.006 1.00 28.84 108 GLU A C 1
ATOM 774 O O . GLU A 1 108 ? 11.740 4.417 23.488 1.00 27.55 108 GLU A O 1
ATOM 780 N N . LYS A 1 109 ? 9.564 4.360 24.070 1.00 29.01 109 LYS A N 1
ATOM 781 C CA . LYS A 1 109 ? 9.319 5.720 23.605 1.00 29.29 109 LYS A CA 1
ATOM 782 C C . LYS A 1 109 ? 10.089 6.731 24.435 1.00 29.64 109 LYS A C 1
ATOM 783 O O . LYS A 1 109 ? 10.666 7.680 23.892 1.00 28.98 109 LYS A O 1
ATOM 789 N N . GLN A 1 110 ? 10.101 6.556 25.757 1.00 30.28 110 GLN A N 1
ATOM 790 C CA . GLN A 1 110 ? 10.801 7.512 26.606 1.00 30.61 110 GLN A CA 1
ATOM 791 C C . GLN A 1 110 ? 12.302 7.488 26.349 1.00 28.54 110 GLN A C 1
ATOM 792 O O . GLN A 1 110 ? 12.950 8.539 26.344 1.00 28.54 110 GLN A O 1
ATOM 798 N N . SER A 1 111 ? 12.872 6.306 26.108 1.00 26.85 111 SER A N 1
ATOM 799 C CA . SER A 1 111 ? 14.309 6.230 25.863 1.00 25.32 111 SER A CA 1
ATOM 800 C C . SER A 1 111 ? 14.691 6.870 24.529 1.00 21.43 111 SER A C 1
ATOM 801 O O . SER A 1 111 ? 15.702 7.577 24.442 1.00 20.86 111 SER A O 1
ATOM 804 N N . VAL A 1 112 ? 13.905 6.631 23.477 1.00 19.60 112 VAL A N 1
ATOM 805 C CA . VAL A 1 112 ? 14.126 7.328 22.210 1.00 17.12 112 VAL A CA 1
ATOM 806 C C . VAL A 1 112 ? 14.072 8.835 22.424 1.00 16.32 112 VAL A C 1
ATOM 807 O O . VAL A 1 112 ? 14.924 9.586 21.936 1.00 15.24 112 VAL A O 1
ATOM 811 N N . LEU A 1 113 ? 13.062 9.295 23.164 1.00 17.39 113 LEU A N 1
ATOM 812 C CA . LEU A 1 113 ? 12.913 10.721 23.431 1.00 16.63 113 LEU A CA 1
ATOM 813 C C . LEU A 1 113 ? 14.124 11.285 24.160 1.00 15.92 113 LEU A C 1
ATOM 814 O O . LEU A 1 113 ? 14.630 12.353 23.802 1.00 16.33 113 LEU A O 1
ATOM 819 N N . GLU A 1 114 ? 14.591 10.582 25.195 1.00 16.72 114 GLU A N 1
ATOM 820 C CA . GLU A 1 114 ? 15.738 11.052 25.962 1.00 17.24 114 GLU A CA 1
ATOM 821 C C . GLU A 1 114 ? 16.981 11.136 25.092 1.00 15.88 114 GLU A C 1
ATOM 822 O O . GLU A 1 114 ? 17.741 12.104 25.177 1.00 15.26 114 GLU A O 1
ATOM 828 N N . ARG A 1 115 ? 17.218 10.119 24.264 1.00 16.00 115 ARG A N 1
ATOM 829 C CA . ARG A 1 115 ? 18.411 10.136 23.428 1.00 14.18 115 ARG A CA 1
ATOM 830 C C . ARG A 1 115 ? 18.339 11.231 22.368 1.00 14.62 115 ARG A C 1
ATOM 831 O O . ARG A 1 115 ? 19.378 11.741 21.938 1.00 15.03 115 ARG A O 1
ATOM 839 N N . LEU A 1 116 ? 17.135 11.617 21.946 1.00 14.48 116 LEU A N 1
ATOM 840 C CA . LEU A 1 116 ? 16.984 12.755 21.051 1.00 13.20 116 LEU A CA 1
ATOM 841 C C . LEU A 1 116 ? 17.134 14.093 21.768 1.00 14.17 116 LEU A C 1
ATOM 842 O O . LEU A 1 116 ? 17.091 15.137 21.109 1.00 16.15 116 LEU A O 1
ATOM 847 N N . GLY A 1 117 ? 17.295 14.091 23.091 1.00 14.96 117 GLY A N 1
ATOM 848 C CA . GLY A 1 117 ? 17.514 15.308 23.845 1.00 16.06 117 GLY A CA 1
ATOM 849 C C . GLY A 1 117 ? 16.274 15.908 24.475 1.00 16.28 117 GLY A C 1
ATOM 850 O O . GLY A 1 117 ? 16.363 16.993 25.058 1.00 17.51 117 GLY A O 1
ATOM 851 N N . ALA A 1 118 ? 15.127 15.247 24.382 1.00 16.60 118 ALA A N 1
ATOM 852 C CA . ALA A 1 118 ? 13.917 15.775 24.990 1.00 16.15 118 ALA A CA 1
ATOM 853 C C . ALA A 1 118 ? 13.907 15.464 26.480 1.00 17.89 118 ALA A C 1
ATOM 854 O O . ALA A 1 118 ? 14.509 14.487 26.938 1.00 19.63 118 ALA A O 1
ATOM 856 N N . ILE A 1 119 ? 13.226 16.318 27.237 1.00 18.28 119 ILE A N 1
ATOM 857 C CA . ILE A 1 119 ? 12.951 16.082 28.647 1.00 20.09 119 ILE A CA 1
ATOM 858 C C . ILE A 1 119 ? 11.533 15.553 28.749 1.00 20.23 119 ILE A C 1
ATOM 859 O O . ILE A 1 119 ? 10.623 16.058 28.081 1.00 19.38 119 ILE A O 1
ATOM 864 N N . ILE A 1 120 ? 11.339 14.532 29.577 1.00 21.23 120 ILE A N 1
ATOM 865 C CA . ILE A 1 120 ? 10.067 13.830 29.662 1.00 23.50 120 ILE A CA 1
ATOM 866 C C . ILE A 1 120 ? 9.503 14.002 31.062 1.00 23.65 120 ILE A C 1
ATOM 867 O O . ILE A 1 120 ? 10.198 13.753 32.053 1.00 26.15 120 ILE A O 1
ATOM 872 N N . TYR A 1 121 ? 8.243 14.416 31.135 1.00 23.43 121 TYR A N 1
ATOM 873 C CA . TYR A 1 121 ? 7.472 14.420 32.371 1.00 24.48 121 TYR A CA 1
ATOM 874 C C . TYR A 1 121 ? 6.430 13.320 32.246 1.00 26.69 121 TYR A C 1
ATOM 875 O O . TYR A 1 121 ? 5.560 13.387 31.372 1.00 25.94 121 TYR A O 1
ATOM 884 N N . ARG A 1 122 ? 6.503 12.321 33.122 1.00 29.50 122 ARG A N 1
ATOM 885 C CA . ARG A 1 122 ? 5.516 11.251 33.103 1.00 32.21 122 ARG A CA 1
ATOM 886 C C . ARG A 1 122 ? 4.361 11.629 34.018 1.00 32.07 122 ARG A C 1
ATOM 887 O O . ARG A 1 122 ? 4.566 12.175 35.107 1.00 32.28 122 ARG A O 1
ATOM 895 N N . THR A 1 123 ? 3.147 11.360 33.560 1.00 31.54 123 THR A N 1
ATOM 896 C CA . THR A 1 123 ? 1.930 11.735 34.259 1.00 32.16 123 THR A CA 1
ATOM 897 C C . THR A 1 123 ? 1.082 10.505 34.564 1.00 35.14 123 THR A C 1
ATOM 898 O O . THR A 1 123 ? 1.287 9.437 33.975 1.00 34.30 123 THR A O 1
ATOM 902 N N . PRO A 1 124 ? 0.138 10.613 35.502 1.00 38.01 124 PRO A N 1
ATOM 903 C CA . PRO A 1 124 ? -0.694 9.450 35.847 1.00 40.73 124 PRO A CA 1
ATOM 904 C C . PRO A 1 124 ? -1.553 9.026 34.664 1.00 43.96 124 PRO A C 1
ATOM 905 O O . PRO A 1 124 ? -2.178 9.852 33.996 1.00 44.14 124 PRO A O 1
ATOM 909 N N . THR A 1 125 ? -1.585 7.714 34.430 1.00 46.38 125 THR A N 1
ATOM 910 C CA . THR A 1 125 ? -2.192 7.145 33.230 1.00 50.59 125 THR A CA 1
ATOM 911 C C . THR A 1 125 ? -3.647 7.564 33.029 1.00 54.61 125 THR A C 1
ATOM 912 O O . THR A 1 125 ? -4.046 7.945 31.922 1.00 55.54 125 THR A O 1
ATOM 916 N N . GLU A 1 126 ? -4.452 7.516 34.089 1.00 56.69 126 GLU A N 1
ATOM 917 C CA . GLU A 1 126 ? -5.907 7.558 33.962 1.00 58.56 126 GLU A CA 1
ATOM 918 C C . GLU A 1 126 ? -6.513 8.956 33.858 1.00 59.90 126 GLU A C 1
ATOM 919 O O . GLU A 1 126 ? -7.742 9.062 33.778 1.00 59.93 126 GLU A O 1
ATOM 921 N N . ALA A 1 127 ? -5.719 10.022 33.847 1.00 60.83 127 ALA A N 1
ATOM 922 C CA . ALA A 1 127 ? -6.292 11.363 33.831 1.00 61.67 127 ALA A CA 1
ATOM 923 C C . ALA A 1 127 ? -7.019 11.661 32.521 1.00 62.65 127 ALA A C 1
ATOM 924 O O . ALA A 1 127 ? -6.521 11.368 31.430 1.00 62.88 127 ALA A O 1
ATOM 926 N N . ALA A 1 128 ? -8.213 12.242 32.644 1.00 63.63 128 ALA A N 1
ATOM 927 C CA . ALA A 1 128 ? -8.987 12.702 31.499 1.00 64.43 128 ALA A CA 1
ATOM 928 C C . ALA A 1 128 ? -8.332 13.927 30.866 1.00 64.97 128 ALA A C 1
ATOM 929 O O . ALA A 1 128 ? -7.479 14.584 31.468 1.00 65.08 128 ALA A O 1
ATOM 931 N N . TYR A 1 129 ? -8.748 14.233 29.630 1.00 65.35 129 TYR A N 1
ATOM 932 C CA . TYR A 1 129 ? -8.109 15.315 28.881 1.00 65.79 129 TYR A CA 1
ATOM 933 C C . TYR A 1 129 ? -8.167 16.650 29.621 1.00 65.93 129 TYR A C 1
ATOM 934 O O . TYR A 1 129 ? -7.304 17.510 29.412 1.00 65.73 129 TYR A O 1
ATOM 943 N N . ASN A 1 130 ? -9.171 16.844 30.479 1.00 66.11 130 ASN A N 1
ATOM 944 C CA . ASN A 1 130 ? -9.299 18.063 31.267 1.00 66.27 130 ASN A CA 1
ATOM 945 C C . ASN A 1 130 ? -8.861 17.894 32.720 1.00 66.23 130 ASN A C 1
ATOM 946 O O . ASN A 1 130 ? -8.817 18.888 33.453 1.00 66.57 130 ASN A O 1
ATOM 948 N N . ASP A 1 131 ? -8.535 16.675 33.146 1.00 65.83 131 ASP A N 1
ATOM 949 C CA . ASP A 1 131 ? -8.083 16.456 34.514 1.00 65.30 131 ASP A CA 1
ATOM 950 C C . ASP A 1 131 ? -6.770 17.201 34.749 1.00 64.65 131 ASP A C 1
ATOM 951 O O . ASP A 1 131 ? -5.897 17.214 33.872 1.00 64.27 131 ASP A O 1
ATOM 953 N N . PRO A 1 132 ? -6.582 17.807 35.926 1.00 63.71 132 PRO A N 1
ATOM 954 C CA . PRO A 1 132 ? -5.490 18.782 36.084 1.00 62.88 132 PRO A CA 1
ATOM 955 C C . PRO A 1 132 ? -4.100 18.171 36.083 1.00 61.06 132 PRO A C 1
ATOM 956 O O . PRO A 1 132 ? -3.132 18.884 35.789 1.00 61.04 132 PRO A O 1
ATOM 960 N N . ASP A 1 133 ? -3.964 16.892 36.415 1.00 59.20 133 ASP A N 1
ATOM 961 C CA . ASP A 1 133 ? -2.669 16.229 36.440 1.00 57.27 133 ASP A CA 1
ATOM 962 C C . ASP A 1 133 ? -2.327 15.561 35.115 1.00 54.10 133 ASP A C 1
ATOM 963 O O . ASP A 1 133 ? -1.296 14.886 35.023 1.00 54.05 133 ASP A O 1
ATOM 965 N N . SER A 1 134 ? -3.160 15.737 34.093 1.00 50.71 134 SER A N 1
ATOM 966 C CA . SER A 1 134 ? -2.957 15.047 32.832 1.00 47.72 134 SER A CA 1
ATOM 967 C C . SER A 1 134 ? -1.775 15.649 32.079 1.00 45.12 134 SER A C 1
ATOM 968 O O . SER A 1 134 ? -1.271 16.729 32.403 1.00 44.81 134 SER A O 1
ATOM 971 N N . HIS A 1 135 ? -1.333 14.919 31.056 1.00 42.78 135 HIS A N 1
ATOM 972 C CA . HIS A 1 135 ? -0.255 15.416 30.208 1.00 40.35 135 HIS A CA 1
ATOM 973 C C . HIS A 1 135 ? -0.665 16.683 29.468 1.00 38.10 135 HIS A C 1
ATOM 974 O O . HIS A 1 135 ? 0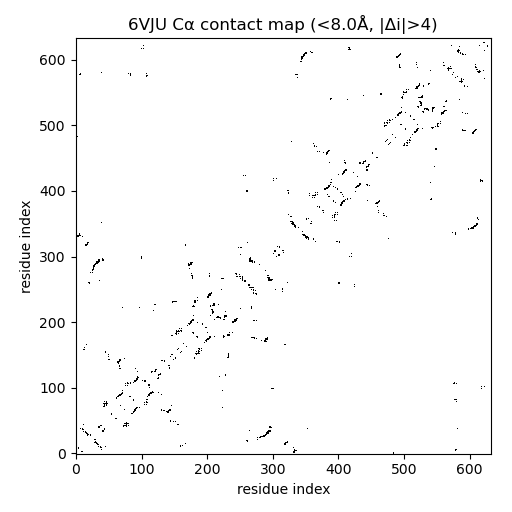.161 17.581 29.271 1.00 35.72 135 HIS A O 1
ATOM 981 N N . ILE A 1 136 ? -1.936 16.788 29.075 1.00 39.98 136 ILE A N 1
ATOM 982 C CA . ILE A 1 136 ? -2.412 17.991 28.400 1.00 39.70 136 ILE A CA 1
ATOM 983 C C . ILE A 1 136 ? -2.365 19.192 29.340 1.00 38.86 136 ILE A C 1
ATOM 984 O O . ILE A 1 136 ? -1.904 20.278 28.962 1.00 38.91 136 ILE A O 1
ATOM 989 N N . SER A 1 137 ? -2.818 19.014 30.585 1.00 37.94 137 SER A N 1
ATOM 990 C CA A SER A 1 137 ? -2.818 20.123 31.535 0.63 37.17 137 SER A CA 1
ATOM 991 C CA B SER A 1 137 ? -2.820 20.114 31.546 0.37 37.34 137 SER A CA 1
ATOM 992 C C . SER A 1 137 ? -1.405 20.475 31.988 1.00 36.39 137 SER A C 1
ATOM 993 O O . SER A 1 137 ? -1.070 21.659 32.124 1.00 35.91 137 SER A O 1
ATOM 998 N N . LEU A 1 138 ? -0.563 19.467 32.227 1.00 33.89 138 LEU A N 1
ATOM 999 C CA . LEU A 1 138 ? 0.801 19.733 32.678 1.00 30.73 138 LEU A CA 1
ATOM 1000 C C . LEU A 1 138 ? 1.590 20.520 31.639 1.00 28.30 138 LEU A C 1
ATOM 1001 O O . LEU A 1 138 ? 2.392 21.394 31.991 1.00 27.49 138 LEU A O 1
ATOM 1006 N N . ALA A 1 139 ? 1.394 20.208 30.356 1.00 26.07 139 ALA A N 1
ATOM 1007 C CA . ALA A 1 139 ? 2.052 20.973 29.300 1.00 25.19 139 ALA A CA 1
ATOM 1008 C C . ALA A 1 139 ? 1.691 22.451 29.386 1.00 22.56 139 ALA A C 1
ATOM 1009 O O . ALA A 1 139 ? 2.549 23.321 29.180 1.00 21.61 139 ALA A O 1
ATOM 1011 N N . LYS A 1 140 ? 0.420 22.750 29.687 1.00 22.91 140 LYS A N 1
ATOM 1012 C CA . LYS A 1 140 ? -0.015 24.139 29.819 1.00 23.94 140 LYS A CA 1
ATOM 1013 C C . LYS A 1 140 ? 0.681 24.826 30.989 1.00 22.47 140 LYS A C 1
ATOM 1014 O O . LYS A 1 140 ? 1.101 25.988 30.877 1.00 22.70 140 LYS A O 1
ATOM 1020 N N . LYS A 1 141 ? 0.809 24.128 32.124 1.00 23.55 141 LYS A N 1
ATOM 1021 C CA . LYS A 1 141 ? 1.517 24.709 33.261 1.00 24.53 141 LYS A CA 1
ATOM 1022 C C . LYS A 1 141 ? 2.975 24.967 32.916 1.00 22.58 141 LYS A C 1
ATOM 1023 O O . LYS A 1 141 ? 3.525 26.021 33.254 1.00 22.54 141 LYS A O 1
ATOM 1029 N N . LEU A 1 142 ? 3.609 24.023 32.217 1.00 20.04 142 LEU A N 1
ATOM 1030 C CA . LEU A 1 142 ? 5.005 24.194 31.829 1.00 18.81 142 LEU A CA 1
ATOM 1031 C C . LEU A 1 142 ? 5.178 25.387 30.895 1.00 17.61 142 LEU A C 1
ATOM 1032 O O . LEU A 1 142 ? 6.119 26.178 31.050 1.00 17.12 142 LEU A O 1
ATOM 1037 N N . GLN A 1 143 ? 4.273 25.547 29.929 1.00 17.36 143 GLN A N 1
ATOM 1038 C CA . GLN A 1 143 ? 4.384 26.664 28.996 1.00 16.46 143 GLN A CA 1
ATOM 1039 C C . GLN A 1 143 ? 4.244 28.006 29.715 1.00 15.25 143 GLN A C 1
ATOM 1040 O O . GLN A 1 143 ? 4.904 28.987 29.351 1.00 15.55 143 GLN A O 1
ATOM 1046 N N . ALA A 1 144 ? 3.395 28.069 30.742 1.00 15.98 144 ALA A N 1
ATOM 1047 C CA . ALA A 1 144 ? 3.216 29.313 31.488 1.00 14.99 144 ALA A CA 1
ATOM 1048 C C . ALA A 1 144 ? 4.433 29.665 32.329 1.00 15.56 144 ALA A C 1
ATOM 1049 O O . ALA A 1 144 ? 4.619 30.841 32.673 1.00 16.55 144 ALA A O 1
ATOM 1051 N N . GLU A 1 145 ? 5.281 28.683 32.643 1.00 16.40 145 GLU A N 1
ATOM 1052 C CA . GLU A 1 145 ? 6.411 28.901 33.533 1.00 18.50 145 GLU A CA 1
ATOM 1053 C C . GLU A 1 145 ? 7.758 28.955 32.830 1.00 18.03 145 GLU A C 1
ATOM 1054 O O . GLU A 1 145 ? 8.722 29.453 33.421 1.00 19.57 145 GLU A O 1
ATOM 1060 N N . ILE A 1 146 ? 7.871 28.405 31.629 1.00 17.57 146 ILE A N 1
ATOM 1061 C CA . ILE A 1 146 ? 9.144 28.310 30.922 1.00 17.36 146 ILE A CA 1
ATOM 1062 C C . ILE A 1 146 ? 9.188 29.421 29.870 1.00 16.34 146 ILE A C 1
ATOM 1063 O O . ILE A 1 146 ? 8.354 29.418 28.957 1.00 17.77 146 ILE A O 1
ATOM 1068 N N . PRO A 1 147 ? 10.129 30.356 29.953 1.00 16.43 147 PRO A N 1
ATOM 1069 C CA . PRO A 1 147 ? 10.170 31.439 28.961 1.00 16.15 147 PRO A CA 1
ATOM 1070 C C . PRO A 1 147 ? 10.336 30.920 27.539 1.00 16.65 147 PRO A C 1
ATOM 1071 O O . PRO A 1 147 ? 11.023 29.925 27.292 1.00 17.28 147 PRO A O 1
ATOM 1075 N N . ASN A 1 148 ? 9.687 31.614 26.602 1.00 16.04 148 ASN A N 1
ATOM 1076 C CA . ASN A 1 148 ? 9.835 31.367 25.168 1.00 16.32 148 ASN A CA 1
ATOM 1077 C C . ASN A 1 148 ? 9.487 29.934 24.793 1.00 16.48 148 ASN A C 1
ATOM 1078 O O . ASN A 1 148 ? 10.177 29.302 23.995 1.00 16.73 148 ASN A O 1
ATOM 1083 N N . SER A 1 149 ? 8.404 29.423 25.365 1.00 16.71 149 SER A N 1
ATOM 1084 C CA A SER A 1 149 ? 7.912 28.077 25.109 0.23 16.17 149 SER A CA 1
ATOM 1085 C CA B SER A 1 149 ? 7.948 28.080 25.055 0.77 15.86 149 SER A CA 1
ATOM 1086 C C . SER A 1 149 ? 6.627 28.131 24.296 1.00 15.75 149 SER A C 1
ATOM 1087 O O . SER A 1 149 ? 5.922 29.144 24.280 1.00 17.07 149 SER A O 1
ATOM 1092 N N . HIS A 1 150 ? 6.316 27.019 23.632 1.00 15.99 150 HIS A N 1
ATOM 1093 C CA . HIS A 1 150 ? 5.148 26.953 22.768 1.00 16.45 150 HIS A CA 1
ATOM 1094 C C . HIS A 1 150 ? 4.619 25.530 22.782 1.00 17.19 150 HIS A C 1
ATOM 1095 O O . HIS A 1 150 ? 5.401 24.578 22.797 1.00 16.71 150 HIS A O 1
ATOM 1102 N N . ILE A 1 151 ? 3.297 25.389 22.747 1.00 17.94 151 ILE A N 1
ATOM 1103 C CA . ILE A 1 151 ? 2.650 24.097 22.549 1.00 18.33 151 ILE A CA 1
ATOM 1104 C C . ILE A 1 151 ? 2.098 24.104 21.127 1.00 18.50 151 ILE A C 1
ATOM 1105 O O . ILE A 1 151 ? 1.078 24.749 20.851 1.00 19.11 151 ILE A O 1
ATOM 1110 N N . LEU A 1 152 ? 2.750 23.362 20.227 1.00 19.27 152 LEU A N 1
ATOM 1111 C CA . LEU A 1 152 ? 2.295 23.324 18.836 1.00 19.55 152 LEU A CA 1
ATOM 1112 C C . LEU A 1 152 ? 0.900 22.711 18.690 1.00 21.35 152 LEU A C 1
ATOM 1113 O O . LEU A 1 152 ? 0.147 23.105 17.794 1.00 22.95 152 LEU A O 1
ATOM 1118 N N . ASP A 1 153 ? 0.555 21.742 19.540 1.00 20.85 153 ASP A N 1
ATOM 1119 C CA . ASP A 1 153 ? -0.800 21.196 19.667 1.00 19.94 153 ASP A CA 1
ATOM 1120 C C . ASP A 1 153 ? -1.310 20.435 18.444 1.00 19.02 153 ASP A C 1
ATOM 1121 O O . ASP A 1 153 ? -2.092 20.960 17.641 1.00 18.70 153 ASP A O 1
ATOM 1126 N N . GLN A 1 154 ? -0.912 19.168 18.335 1.00 18.40 154 GLN A N 1
ATOM 1127 C CA . GLN A 1 154 ? -1.348 18.322 17.229 1.00 17.55 154 GLN A CA 1
ATOM 1128 C C . GLN A 1 154 ? -2.861 18.180 17.142 1.00 17.54 154 GLN A C 1
ATOM 1129 O O . GLN A 1 154 ? -3.368 17.834 16.074 1.00 17.58 154 GLN A O 1
ATOM 1135 N N . TYR A 1 155 ? -3.590 18.420 18.234 1.00 17.64 155 TYR A N 1
ATOM 1136 C CA . TYR A 1 155 ? -5.032 18.210 18.216 1.00 18.79 155 TYR A CA 1
ATOM 1137 C C . TYR A 1 155 ? -5.779 19.332 17.521 1.00 18.20 155 TYR A C 1
ATOM 1138 O O . TYR A 1 155 ? -6.929 19.132 17.115 1.00 18.35 155 TYR A O 1
ATOM 1147 N N . ALA A 1 156 ? -5.166 20.502 17.383 1.00 18.27 156 ALA A N 1
ATOM 1148 C CA . ALA A 1 156 ? -5.825 21.639 16.766 1.00 19.11 156 ALA A CA 1
ATOM 1149 C C . ALA A 1 156 ? -5.025 22.295 15.653 1.00 19.09 156 ALA A C 1
ATOM 1150 O O . ALA A 1 156 ? -5.590 23.096 14.902 1.00 20.87 156 ALA A O 1
ATOM 1152 N N . ASN A 1 157 ? -3.748 21.982 15.514 1.00 17.44 157 ASN A N 1
ATOM 1153 C CA . ASN A 1 157 ? -2.905 22.670 14.547 1.00 17.48 157 ASN A CA 1
ATOM 1154 C C . ASN A 1 157 ? -3.223 22.174 13.141 1.00 16.51 157 ASN A C 1
ATOM 1155 O O . ASN A 1 157 ? -3.064 20.981 12.867 1.00 15.91 157 ASN A O 1
ATOM 1160 N N . PRO A 1 158 ? -3.650 23.045 12.224 1.00 17.15 158 PRO A N 1
ATOM 1161 C CA . PRO A 1 158 ? -3.988 22.575 10.869 1.00 17.17 158 PRO A CA 1
ATOM 1162 C C . PRO A 1 158 ? -2.818 21.955 10.129 1.00 15.68 158 PRO A C 1
ATOM 1163 O O . PRO A 1 158 ? -3.036 21.231 9.153 1.00 16.19 158 PRO A O 1
ATOM 1167 N N . ASN A 1 159 ? -1.582 22.221 10.555 1.00 15.98 159 ASN A N 1
ATOM 1168 C CA . ASN A 1 159 ? -0.426 21.621 9.905 1.00 16.45 159 ASN A CA 1
ATOM 1169 C C . ASN A 1 159 ? -0.291 20.134 10.200 1.00 15.73 159 ASN A C 1
ATOM 1170 O O . ASN A 1 159 ? 0.552 19.472 9.586 1.00 17.75 159 ASN A O 1
ATOM 1175 N N . ASN A 1 160 ? -1.107 19.593 11.103 1.00 15.23 160 ASN A N 1
ATOM 1176 C CA . ASN A 1 160 ? -1.235 18.149 11.250 1.00 14.56 160 ASN A CA 1
ATOM 1177 C C . ASN A 1 160 ? -1.975 17.576 10.035 1.00 13.90 160 ASN A C 1
ATOM 1178 O O . ASN A 1 160 ? -1.331 16.917 9.208 1.00 14.78 160 ASN A O 1
ATOM 1183 N N . PRO A 1 161 ? -3.286 17.809 9.844 1.00 13.89 161 PRO A N 1
ATOM 1184 C CA . PRO A 1 161 ? -3.924 17.279 8.625 1.00 13.68 161 PRO A CA 1
ATOM 1185 C C . PRO A 1 161 ? -3.319 17.805 7.333 1.00 14.08 161 PRO A C 1
ATOM 1186 O O . PRO A 1 161 ? -3.305 17.083 6.331 1.00 15.07 161 PRO A O 1
ATOM 1190 N N . ASN A 1 162 ? -2.804 19.037 7.318 1.00 15.15 162 ASN A N 1
ATOM 1191 C CA . ASN A 1 162 ? -2.229 19.560 6.081 1.00 17.04 162 ASN A CA 1
ATOM 1192 C C . ASN A 1 162 ? -1.022 18.744 5.627 1.00 15.73 162 ASN A C 1
ATOM 1193 O O . ASN A 1 162 ? -0.797 18.583 4.421 1.00 15.65 162 ASN A O 1
ATOM 1198 N N . ALA A 1 163 ? -0.226 18.237 6.574 1.00 15.23 163 ALA A N 1
ATOM 1199 C CA . ALA A 1 163 ? 0.901 17.384 6.203 1.00 15.10 163 ALA A CA 1
ATOM 1200 C C . ALA A 1 163 ? 0.427 16.166 5.424 1.00 14.39 163 ALA A C 1
ATOM 1201 O O . ALA A 1 163 ? 1.132 15.675 4.532 1.00 14.82 163 ALA A O 1
ATOM 1203 N N . HIS A 1 164 ? -0.765 15.672 5.738 1.00 14.27 164 HIS A N 1
ATOM 1204 C CA . HIS A 1 164 ? -1.316 14.517 5.048 1.00 13.73 164 HIS A CA 1
ATOM 1205 C C . HIS A 1 164 ? -2.042 14.894 3.767 1.00 13.81 164 HIS A C 1
ATOM 1206 O O . HIS A 1 164 ? -1.992 14.144 2.789 1.00 15.24 164 HIS A O 1
ATOM 1213 N N . TYR A 1 165 ? -2.707 16.048 3.751 1.00 14.01 165 TYR A N 1
ATOM 1214 C CA . TYR A 1 165 ? -3.371 16.507 2.536 1.00 14.66 165 TYR A CA 1
ATOM 1215 C C . TYR A 1 165 ? -2.359 16.727 1.416 1.00 15.47 165 TYR A C 1
ATOM 1216 O O . TYR A 1 165 ? -2.579 16.315 0.271 1.00 16.47 165 TYR A O 1
ATOM 1225 N N . PHE A 1 166 ? -1.242 17.388 1.730 1.00 14.97 166 PHE A N 1
ATOM 1226 C CA . PHE A 1 166 ? -0.230 17.717 0.734 1.00 15.92 166 PHE A CA 1
ATOM 1227 C C . PHE A 1 166 ? 0.857 16.662 0.582 1.00 16.29 166 PHE A C 1
ATOM 1228 O O . PHE A 1 166 ? 1.535 16.642 -0.453 1.00 18.47 166 PHE A O 1
ATOM 1236 N N . GLY A 1 167 ? 1.070 15.818 1.589 1.00 15.37 167 GLY A N 1
ATOM 1237 C CA . GLY A 1 167 ? 2.167 14.868 1.556 1.00 15.00 167 GLY A CA 1
ATOM 1238 C C . GLY A 1 167 ? 1.682 13.442 1.391 1.00 13.09 167 GLY A C 1
ATOM 1239 O O . GLY A 1 167 ? 1.708 12.901 0.284 1.00 14.10 167 GLY A O 1
ATOM 1240 N N . THR A 1 168 ? 1.216 12.844 2.491 1.00 14.00 168 THR A N 1
ATOM 1241 C CA . THR A 1 168 ? 0.766 11.453 2.478 1.00 13.87 168 THR A CA 1
ATOM 1242 C C . THR A 1 168 ? -0.201 11.178 1.331 1.00 12.11 168 THR A C 1
ATOM 1243 O O . THR A 1 168 ? -0.037 10.207 0.586 1.00 13.51 168 THR A O 1
ATOM 1247 N N . ALA A 1 169 ? -1.217 12.032 1.171 1.00 12.51 169 ALA A N 1
ATOM 1248 C CA . ALA A 1 169 ? -2.226 11.787 0.147 1.00 13.89 169 ALA A CA 1
ATOM 1249 C C . ALA A 1 169 ? -1.670 11.966 -1.258 1.00 14.26 169 ALA A C 1
ATOM 1250 O O . ALA A 1 169 ? -2.096 11.258 -2.183 1.00 14.92 169 ALA A O 1
ATOM 1252 N N . GLN A 1 170 ? -0.734 12.906 -1.444 1.00 14.74 170 GLN A N 1
ATOM 1253 C CA . GLN A 1 170 ? -0.086 13.048 -2.741 1.00 15.59 170 GLN A CA 1
ATOM 1254 C C . GLN A 1 170 ? 0.665 11.780 -3.115 1.00 15.50 170 GLN A C 1
ATOM 1255 O O . GLN A 1 170 ? 0.638 11.352 -4.277 1.00 16.38 170 GLN A O 1
ATOM 1261 N N . GLU A 1 171 ? 1.340 11.165 -2.139 1.00 14.26 171 GLU A N 1
ATOM 1262 C CA . GLU A 1 171 ? 2.047 9.915 -2.398 1.00 13.48 171 GLU A CA 1
ATOM 1263 C C . GLU A 1 171 ? 1.075 8.817 -2.803 1.00 14.38 171 GLU A C 1
ATOM 1264 O O . GLU A 1 171 ? 1.378 7.997 -3.678 1.00 16.78 171 GLU A O 1
ATOM 1270 N N . ILE A 1 172 ? -0.098 8.786 -2.173 1.00 14.10 172 ILE A N 1
ATOM 1271 C CA . ILE A 1 172 ? -1.102 7.791 -2.526 1.00 14.01 172 ILE A CA 1
ATOM 1272 C C . ILE A 1 172 ? -1.597 8.014 -3.949 1.00 15.34 172 ILE A C 1
ATOM 1273 O O . ILE A 1 172 ? -1.710 7.067 -4.734 1.00 17.08 172 ILE A O 1
ATOM 1278 N N . ILE A 1 173 ? -1.876 9.270 -4.311 1.00 16.02 173 ILE A N 1
ATOM 1279 C CA . ILE A 1 173 ? -2.255 9.587 -5.686 1.00 17.40 173 ILE A CA 1
ATOM 1280 C C . ILE A 1 173 ? -1.169 9.154 -6.661 1.00 18.56 173 ILE A C 1
ATOM 1281 O O . ILE A 1 173 ? -1.454 8.564 -7.711 1.00 19.74 173 ILE A O 1
ATOM 1286 N N . ASP A 1 174 ? 0.094 9.436 -6.330 1.00 18.68 174 ASP A N 1
ATOM 1287 C CA . ASP A 1 174 ? 1.187 9.097 -7.237 1.00 21.35 174 ASP A CA 1
ATOM 1288 C C . ASP A 1 174 ? 1.341 7.591 -7.408 1.00 20.47 174 ASP A C 1
ATOM 1289 O O . ASP A 1 174 ? 1.690 7.124 -8.501 1.00 22.52 174 ASP A O 1
ATOM 1294 N N . ASP A 1 175 ? 1.092 6.819 -6.349 1.00 19.58 175 ASP A N 1
ATOM 1295 C CA . ASP A 1 175 ? 1.292 5.373 -6.406 1.00 19.64 175 ASP A CA 1
ATOM 1296 C C . ASP A 1 175 ? 0.113 4.640 -7.049 1.00 19.18 175 ASP A C 1
ATOM 1297 O O . ASP A 1 175 ? 0.319 3.618 -7.718 1.00 21.32 175 ASP A O 1
ATOM 1302 N N . PHE A 1 176 ? -1.119 5.130 -6.869 1.00 17.46 176 PHE A N 1
ATOM 1303 C CA . PHE A 1 176 ? -2.313 4.399 -7.286 1.00 17.18 176 PHE A CA 1
ATOM 1304 C C . PHE A 1 176 ? -3.138 5.092 -8.359 1.00 19.85 176 PHE A C 1
ATOM 1305 O O . PHE A 1 176 ? -3.841 4.404 -9.106 1.00 19.42 176 PHE A O 1
ATOM 1313 N N . GLY A 1 177 ? -3.091 6.421 -8.448 1.00 21.31 177 GLY A N 1
ATOM 1314 C CA . GLY A 1 177 ? -4.020 7.120 -9.319 1.00 22.48 177 GLY A CA 1
ATOM 1315 C C . GLY A 1 177 ? -5.459 6.809 -8.954 1.00 23.58 177 GLY A C 1
ATOM 1316 O O . GLY A 1 177 ? -5.828 6.717 -7.777 1.00 24.92 177 GLY A O 1
ATOM 1317 N N . LYS A 1 178 ? -6.293 6.631 -9.980 1.00 23.91 178 LYS A N 1
ATOM 1318 C CA . LYS A 1 178 ? -7.693 6.287 -9.757 1.00 23.90 178 LYS A CA 1
ATOM 1319 C C . LYS A 1 178 ? -7.896 4.822 -9.397 1.00 22.40 178 LYS A C 1
ATOM 1320 O O . LYS A 1 178 ? -9.012 4.442 -9.022 1.00 23.80 178 LYS A O 1
ATOM 1326 N N . ASP A 1 179 ? -6.852 4.003 -9.474 1.00 21.10 179 ASP A N 1
ATOM 1327 C CA . ASP A 1 179 ? -6.947 2.567 -9.213 1.00 20.94 179 ASP A CA 1
ATOM 1328 C C . ASP A 1 179 ? -6.793 2.269 -7.723 1.00 19.11 179 ASP A C 1
ATOM 1329 O O . ASP A 1 179 ? -5.959 1.476 -7.299 1.00 18.37 179 ASP A O 1
ATOM 1334 N N . LEU A 1 180 ? -7.619 2.928 -6.914 1.00 17.33 180 LEU A N 1
ATOM 1335 C CA . LEU A 1 180 ? -7.661 2.709 -5.473 1.00 15.30 180 LEU A CA 1
ATOM 1336 C C . LEU A 1 180 ? -9.072 3.028 -5.010 1.00 14.53 180 LEU A C 1
ATOM 1337 O O . LEU A 1 180 ? -9.627 4.058 -5.394 1.00 16.78 180 LEU A O 1
ATOM 1342 N N . HIS A 1 181 ? -9.645 2.155 -4.183 1.00 13.38 181 HIS A N 1
ATOM 1343 C CA . HIS A 1 181 ? -11.070 2.207 -3.900 1.00 12.96 181 HIS A CA 1
ATOM 1344 C C . HIS A 1 181 ? -11.394 2.343 -2.422 1.00 13.05 181 HIS A C 1
ATOM 1345 O O . HIS A 1 181 ? -12.538 2.661 -2.083 1.00 14.08 181 HIS A O 1
ATOM 1352 N N . MET A 1 182 ? -10.417 2.172 -1.539 1.00 12.55 182 MET A N 1
ATOM 1353 C CA . MET A 1 182 ? -10.654 2.258 -0.108 1.00 12.07 182 MET A CA 1
ATOM 1354 C C . MET A 1 182 ? -9.330 2.545 0.579 1.00 11.97 182 MET A C 1
ATOM 1355 O O . MET A 1 182 ? -8.295 1.995 0.188 1.00 12.80 182 MET A O 1
ATOM 1360 N N . VAL A 1 183 ? -9.371 3.413 1.589 1.00 11.73 183 VAL A N 1
ATOM 1361 C CA . VAL A 1 183 ? -8.245 3.620 2.495 1.00 11.85 183 VAL A CA 1
ATOM 1362 C C . VAL A 1 183 ? -8.762 3.420 3.910 1.00 10.84 183 VAL A C 1
ATOM 1363 O O . VAL A 1 183 ? -9.823 3.948 4.266 1.00 12.06 183 VAL A O 1
ATOM 1367 N N . VAL A 1 184 ? -8.021 2.657 4.707 1.00 10.58 184 VAL A N 1
ATOM 1368 C CA . VAL A 1 184 ? -8.371 2.363 6.090 1.00 11.43 184 VAL A CA 1
ATOM 1369 C C . VAL A 1 184 ? -7.277 2.933 6.979 1.00 10.42 184 VAL A C 1
ATOM 1370 O O . VAL A 1 184 ? -6.083 2.692 6.741 1.00 11.27 184 VAL A O 1
ATOM 1374 N N . ALA A 1 185 ? -7.676 3.692 7.997 1.00 10.85 185 ALA A N 1
ATOM 1375 C CA . ALA A 1 185 ? -6.712 4.341 8.874 1.00 11.16 185 ALA A CA 1
ATOM 1376 C C . ALA A 1 185 ? -7.250 4.384 10.295 1.00 11.50 185 ALA A C 1
ATOM 1377 O O . ALA A 1 185 ? -8.413 4.745 10.512 1.00 12.00 185 ALA A O 1
ATOM 1379 N N . GLY A 1 186 ? -6.399 4.034 11.259 1.00 11.38 186 GLY A N 1
ATOM 1380 C CA . GLY A 1 186 ? -6.720 4.296 12.645 1.00 11.82 186 GLY A CA 1
ATOM 1381 C C . GLY A 1 186 ? -6.807 5.785 12.912 1.00 10.76 186 GLY A C 1
ATOM 1382 O O . GLY A 1 186 ? -6.144 6.601 12.256 1.00 11.70 186 GLY A O 1
ATOM 1383 N N . VAL A 1 187 ? -7.642 6.148 13.883 1.00 11.47 187 VAL A N 1
ATOM 1384 C CA . VAL A 1 187 ? -7.948 7.546 14.169 1.00 12.34 187 VAL A CA 1
ATOM 1385 C C . VAL A 1 187 ? -7.528 7.863 15.597 1.00 12.49 187 VAL A C 1
ATOM 1386 O O . VAL A 1 187 ? -8.033 7.257 16.550 1.00 13.86 187 VAL A O 1
ATOM 1390 N N . GLY A 1 188 ? -6.586 8.797 15.736 1.00 12.56 188 GLY A N 1
ATOM 1391 C CA . GLY A 1 188 ? -6.183 9.336 17.020 1.00 13.94 188 GLY A CA 1
ATOM 1392 C C . GLY A 1 188 ? -6.454 10.824 17.060 1.00 13.93 188 GLY A C 1
ATOM 1393 O O . GLY A 1 188 ? -7.530 11.249 17.490 1.00 15.37 188 GLY A O 1
ATOM 1394 N N . THR A 1 189 ? -5.498 11.640 16.604 1.00 13.28 189 THR A N 1
ATOM 1395 C CA . THR A 1 189 ? -5.827 13.043 16.368 1.00 14.38 189 THR A CA 1
ATOM 1396 C C . THR A 1 189 ? -6.840 13.195 15.239 1.00 14.11 189 THR A C 1
ATOM 1397 O O . THR A 1 189 ? -7.565 14.197 15.184 1.00 15.25 189 THR A O 1
ATOM 1401 N N . GLY A 1 190 ? -6.891 12.229 14.325 1.00 14.01 190 GLY A N 1
ATOM 1402 C CA . GLY A 1 190 ? -7.673 12.382 13.124 1.00 13.48 190 GLY A CA 1
ATOM 1403 C C . GLY A 1 190 ? -6.966 13.110 12.006 1.00 13.41 190 GLY A C 1
ATOM 1404 O O . GLY A 1 190 ? -7.558 13.300 10.943 1.00 13.88 190 GLY A O 1
ATOM 1405 N N . GLY A 1 191 ? -5.717 13.527 12.204 1.00 13.14 191 GLY A N 1
ATOM 1406 C CA . GLY A 1 191 ? -5.033 14.269 11.160 1.00 13.31 191 GLY A CA 1
ATOM 1407 C C . GLY A 1 191 ? -4.787 13.438 9.917 1.00 13.88 191 GLY A C 1
ATOM 1408 O O . GLY A 1 191 ? -4.984 13.913 8.794 1.00 13.50 191 GLY A O 1
ATOM 1409 N N . THR A 1 192 ? -4.345 12.189 10.099 1.00 12.74 192 THR A N 1
ATOM 1410 C CA . THR A 1 192 ? -4.079 11.320 8.956 1.00 13.26 192 THR A CA 1
ATOM 1411 C C . THR A 1 192 ? -5.342 11.098 8.137 1.00 12.76 192 THR A C 1
ATOM 1412 O O . THR A 1 192 ? -5.373 11.371 6.932 1.00 13.13 192 THR A O 1
ATOM 1416 N N . ILE A 1 193 ? -6.401 10.587 8.779 1.00 12.23 193 ILE A N 1
ATOM 1417 C CA . ILE A 1 193 ? -7.609 10.250 8.035 1.00 12.50 193 ILE A CA 1
ATOM 1418 C C . ILE A 1 193 ? -8.263 11.498 7.454 1.00 12.99 193 ILE A C 1
ATOM 1419 O O . ILE A 1 193 ? -8.806 11.453 6.349 1.00 13.04 193 ILE A O 1
ATOM 1424 N N . THR A 1 194 ? -8.188 12.635 8.151 1.00 12.93 194 THR A N 1
ATOM 1425 C CA . THR A 1 194 ? -8.867 13.831 7.660 1.00 13.47 194 THR A CA 1
ATOM 1426 C C . THR A 1 194 ? -8.128 14.438 6.477 1.00 12.88 194 THR A C 1
ATOM 1427 O O . THR A 1 194 ? -8.737 14.773 5.461 1.00 13.84 194 THR A O 1
ATOM 1431 N N . GLY A 1 195 ? -6.804 14.585 6.587 1.00 12.54 195 GLY A N 1
ATOM 1432 C CA . GLY A 1 195 ? -6.043 15.119 5.470 1.00 13.99 195 GLY A CA 1
ATOM 1433 C C . GLY A 1 195 ? -6.111 14.230 4.244 1.00 14.60 195 GLY A C 1
ATOM 1434 O O . GLY A 1 195 ? -6.285 14.714 3.124 1.00 15.01 195 GLY A O 1
ATOM 1435 N N . ILE A 1 196 ? -5.988 12.915 4.443 1.00 13.80 196 ILE A N 1
ATOM 1436 C CA . ILE A 1 196 ? -6.095 11.978 3.326 1.00 13.89 196 ILE A CA 1
ATOM 1437 C C . ILE A 1 196 ? -7.498 12.006 2.733 1.00 13.62 196 ILE A C 1
ATOM 1438 O O . ILE A 1 196 ? -7.671 12.053 1.512 1.00 14.95 196 ILE A O 1
ATOM 1443 N N . ALA A 1 197 ? -8.524 11.935 3.588 1.00 13.37 197 ALA A N 1
ATOM 1444 C CA . ALA A 1 197 ? -9.891 11.882 3.074 1.00 13.92 197 ALA A CA 1
ATOM 1445 C C . ALA A 1 197 ? -10.222 13.123 2.264 1.00 14.93 197 ALA A C 1
ATOM 1446 O O . ALA A 1 197 ? -10.809 13.025 1.181 1.00 15.13 197 ALA A O 1
ATOM 1448 N N . LYS A 1 198 ? -9.840 14.300 2.766 1.00 14.45 198 LYS A N 1
ATOM 1449 C CA . LYS A 1 198 ? -10.156 15.530 2.055 1.00 15.31 198 LYS A CA 1
ATOM 1450 C C . LYS A 1 198 ? -9.496 15.545 0.683 1.00 16.16 198 LYS A C 1
ATOM 1451 O O . LYS A 1 198 ? -10.140 15.844 -0.329 1.00 16.93 198 LYS A O 1
ATOM 1457 N N . ARG A 1 199 ? -8.211 15.204 0.627 1.00 14.56 199 ARG A N 1
ATOM 1458 C CA . ARG A 1 199 ? -7.499 15.231 -0.646 1.00 14.89 199 ARG A CA 1
ATOM 1459 C C . ARG A 1 199 ? -7.995 14.144 -1.589 1.00 15.84 199 ARG A C 1
ATOM 1460 O O . ARG A 1 199 ? -8.225 14.399 -2.777 1.00 15.93 199 ARG A O 1
ATOM 1468 N N . LEU A 1 200 ? -8.133 12.915 -1.088 1.00 14.70 200 LEU A N 1
ATOM 1469 C CA . LEU A 1 200 ? -8.471 11.816 -1.981 1.00 14.76 200 LEU A CA 1
ATOM 1470 C C . LEU A 1 200 ? -9.896 11.924 -2.505 1.00 15.35 200 LEU A C 1
ATOM 1471 O O . LEU A 1 200 ? -10.160 11.520 -3.638 1.00 16.66 200 LEU A O 1
ATOM 1476 N N . LYS A 1 201 ? -10.820 12.463 -1.707 1.00 15.62 201 LYS A N 1
ATOM 1477 C CA . LYS A 1 201 ? -12.190 12.618 -2.194 1.00 16.80 201 LYS A CA 1
ATOM 1478 C C . LYS A 1 201 ? -12.313 13.768 -3.181 1.00 18.54 201 LYS A C 1
ATOM 1479 O O . LYS A 1 201 ? -13.208 13.755 -4.029 1.00 19.59 201 LYS A O 1
ATOM 1485 N N . GLU A 1 202 ? -11.438 14.771 -3.091 1.00 18.49 202 GLU A N 1
ATOM 1486 C CA . GLU A 1 202 ? -11.370 15.751 -4.167 1.00 19.49 202 GLU A CA 1
ATOM 1487 C C . GLU A 1 202 ? -10.902 15.084 -5.451 1.00 20.62 202 GLU A C 1
ATOM 1488 O O . GLU A 1 202 ? -11.465 15.314 -6.528 1.00 22.89 202 GLU A O 1
ATOM 1494 N N . PHE A 1 203 ? -9.889 14.224 -5.342 1.00 20.05 203 PHE A N 1
ATOM 1495 C CA . PHE A 1 203 ? -9.320 13.569 -6.512 1.00 21.05 203 PHE A CA 1
ATOM 1496 C C . PHE A 1 203 ? -10.261 12.505 -7.066 1.00 21.62 203 PHE A C 1
ATOM 1497 O O . PHE A 1 203 ? -10.434 12.392 -8.286 1.00 23.39 203 PHE A O 1
ATOM 1505 N N . ASN A 1 204 ? -10.897 11.735 -6.186 1.00 19.66 204 ASN A N 1
ATOM 1506 C CA . ASN A 1 204 ? -11.752 10.621 -6.596 1.00 20.73 204 ASN A CA 1
ATOM 1507 C C . ASN A 1 204 ? -12.892 10.500 -5.600 1.00 20.10 204 ASN A C 1
ATOM 1508 O O . ASN A 1 204 ? -12.775 9.814 -4.578 1.00 19.27 204 ASN A O 1
ATOM 1513 N N . PRO A 1 205 ? -14.029 11.147 -5.875 1.00 20.70 205 PRO A N 1
ATOM 1514 C CA . PRO A 1 205 ? -15.121 11.164 -4.888 1.00 21.91 205 PRO A CA 1
ATOM 1515 C C . PRO A 1 205 ? -15.684 9.796 -4.554 1.00 20.88 205 PRO A C 1
ATOM 1516 O O . PRO A 1 205 ? -16.362 9.661 -3.528 1.00 21.89 205 PRO A O 1
ATOM 1520 N N . ALA A 1 206 ? -15.430 8.779 -5.376 1.00 19.94 206 ALA A N 1
ATOM 1521 C CA . ALA A 1 206 ? -15.955 7.445 -5.117 1.00 18.99 206 ALA A CA 1
ATOM 1522 C C . ALA A 1 206 ? -15.133 6.661 -4.101 1.00 17.66 206 ALA A C 1
ATOM 1523 O O . ALA A 1 206 ? -15.580 5.602 -3.654 1.00 18.29 206 ALA A O 1
ATOM 1525 N N . ILE A 1 207 ? -13.949 7.142 -3.717 1.00 15.97 207 ILE A N 1
ATOM 1526 C CA . ILE A 1 207 ? -13.113 6.378 -2.802 1.00 15.63 207 ILE A CA 1
ATOM 1527 C C . ILE A 1 207 ? -13.784 6.285 -1.437 1.00 15.50 207 ILE A C 1
ATOM 1528 O O . ILE A 1 207 ? -14.437 7.230 -0.975 1.00 16.99 207 ILE A O 1
ATOM 1533 N N . LYS A 1 208 ? -13.636 5.134 -0.791 1.00 14.41 208 LYS A N 1
ATOM 1534 C CA . LYS A 1 208 ? -14.177 4.922 0.544 1.00 14.31 208 LYS A CA 1
ATOM 1535 C C . LYS A 1 208 ? -13.090 5.133 1.584 1.00 13.85 208 LYS A C 1
ATOM 1536 O O . LYS A 1 208 ? -11.968 4.644 1.427 1.00 14.82 208 LYS A O 1
ATOM 1542 N N . ILE A 1 209 ? -13.435 5.859 2.645 1.00 12.60 209 ILE A N 1
ATOM 1543 C CA . ILE A 1 209 ? -12.524 6.187 3.737 1.00 12.14 209 ILE A CA 1
ATOM 1544 C C . ILE A 1 209 ? -13.072 5.535 4.999 1.00 12.13 209 ILE A C 1
ATOM 1545 O O . ILE A 1 209 ? -14.194 5.842 5.422 1.00 12.44 209 ILE A O 1
ATOM 1550 N N . ILE A 1 210 ? -12.281 4.653 5.610 1.00 11.89 210 ILE A N 1
ATOM 1551 C CA . ILE A 1 210 ? -12.715 3.848 6.748 1.00 11.98 210 ILE A CA 1
ATOM 1552 C C . ILE A 1 210 ? -11.829 4.181 7.937 1.00 10.98 210 ILE A C 1
ATOM 1553 O O . ILE A 1 210 ? -10.603 4.049 7.851 1.00 11.66 210 ILE A O 1
ATOM 1558 N N . GLY A 1 211 ? -12.442 4.580 9.049 1.00 11.42 211 GLY A N 1
ATOM 1559 C CA . GLY A 1 211 ? -11.716 4.794 10.291 1.00 12.04 211 GLY A CA 1
ATOM 1560 C C . GLY A 1 211 ? -11.742 3.567 11.190 1.00 11.35 211 GLY A C 1
ATOM 1561 O O . GLY A 1 211 ? -12.741 2.846 11.248 1.00 12.19 211 GLY A O 1
ATOM 1562 N N . ALA A 1 212 ? -10.633 3.347 11.900 1.00 11.47 212 ALA A N 1
ATOM 1563 C CA . ALA A 1 212 ? -10.537 2.329 12.941 1.00 12.57 212 ALA A CA 1
ATOM 1564 C C . ALA A 1 212 ? -10.423 3.039 14.286 1.00 11.77 212 ALA A C 1
ATOM 1565 O O . ALA A 1 212 ? -9.530 3.873 14.479 1.00 12.24 212 ALA A O 1
ATOM 1567 N N . ASP A 1 213 ? -11.328 2.711 15.210 1.00 12.15 213 ASP A N 1
ATOM 1568 C CA . ASP A 1 213 ? -11.415 3.375 16.506 1.00 12.52 213 ASP A CA 1
ATOM 1569 C C . ASP A 1 213 ? -11.570 2.315 17.589 1.00 12.45 213 ASP A C 1
ATOM 1570 O O . ASP A 1 213 ? -12.452 1.443 17.470 1.00 12.86 213 ASP A O 1
ATOM 1575 N N . PRO A 1 214 ? -10.768 2.354 18.663 1.00 12.77 214 PRO A N 1
ATOM 1576 C CA . PRO A 1 214 ? -10.909 1.341 19.719 1.00 13.81 214 PRO A CA 1
ATOM 1577 C C . PRO A 1 214 ? -12.230 1.449 20.468 1.00 14.13 214 PRO A C 1
ATOM 1578 O O . PRO A 1 214 ? -12.775 2.536 20.690 1.00 14.51 214 PRO A O 1
ATOM 1582 N N . GLU A 1 215 ? -12.728 0.291 20.892 1.00 15.42 215 GLU A N 1
ATOM 1583 C CA . GLU A 1 215 ? -13.774 0.271 21.902 1.00 16.63 215 GLU A CA 1
ATOM 1584 C C . GLU A 1 215 ? -13.273 0.986 23.153 1.00 16.88 215 GLU A C 1
ATOM 1585 O O . GLU A 1 215 ? -12.162 0.731 23.631 1.00 17.66 215 GLU A O 1
ATOM 1591 N N . GLY A 1 216 ? -14.083 1.907 23.666 1.00 18.20 216 GLY A N 1
ATOM 1592 C CA . GLY A 1 216 ? -13.696 2.751 24.776 1.00 18.39 216 GLY A CA 1
ATOM 1593 C C . GLY A 1 216 ? -13.316 4.162 24.382 1.00 18.51 216 GLY A C 1
ATOM 1594 O O . GLY A 1 216 ? -13.120 5.005 25.264 1.00 20.01 216 GLY A O 1
ATOM 1595 N N . SER A 1 217 ? -13.191 4.429 23.090 1.00 16.97 217 SER A N 1
ATOM 1596 C CA . SER A 1 217 ? -13.015 5.758 22.532 1.00 16.70 217 SER A CA 1
ATOM 1597 C C . SER A 1 217 ? -14.354 6.253 21.995 1.00 16.47 217 SER A C 1
ATOM 1598 O O . SER A 1 217 ? -15.241 5.464 21.667 1.00 16.25 217 SER A O 1
ATOM 1601 N N . ILE A 1 218 ? -14.503 7.577 21.917 1.00 16.61 218 ILE A N 1
ATOM 1602 C CA . ILE A 1 218 ? -15.733 8.167 21.381 1.00 17.36 218 ILE A CA 1
ATOM 1603 C C . ILE A 1 218 ? -15.607 8.624 19.935 1.00 17.20 218 ILE A C 1
ATOM 1604 O O . ILE A 1 218 ? -16.611 9.050 19.345 1.00 17.56 218 ILE A O 1
ATOM 1609 N N . LEU A 1 219 ? -14.413 8.560 19.341 1.00 16.47 219 LEU A N 1
ATOM 1610 C CA . LEU A 1 219 ? -14.222 9.166 18.027 1.00 16.14 219 LEU A CA 1
ATOM 1611 C C . LEU A 1 219 ? -15.149 8.558 16.980 1.00 16.38 219 LEU A C 1
ATOM 1612 O O . LEU A 1 219 ? -15.677 9.272 16.121 1.00 16.34 219 LEU A O 1
ATOM 1617 N N . GLY A 1 220 ? -15.337 7.244 17.017 1.00 16.39 220 GLY A N 1
ATOM 1618 C CA . GLY A 1 220 ? -16.119 6.570 15.999 1.00 17.02 220 GLY A CA 1
ATOM 1619 C C . GLY A 1 220 ? -17.501 6.174 16.463 1.00 18.43 220 GLY A C 1
ATOM 1620 O O . GLY A 1 220 ? -18.139 5.309 15.853 1.00 19.70 220 GLY A O 1
ATOM 1621 N N . GLY A 1 221 ? -17.973 6.818 17.521 1.00 18.20 221 GLY A N 1
ATOM 1622 C CA . GLY A 1 221 ? -19.272 6.550 18.103 1.00 18.95 221 GLY A CA 1
ATOM 1623 C C . GLY A 1 221 ? -19.154 6.060 19.534 1.00 19.31 221 GLY A C 1
ATOM 1624 O O . GLY A 1 221 ? -18.087 5.679 20.011 1.00 19.22 221 GLY A O 1
ATOM 1625 N N . GLY A 1 222 ? -20.296 6.080 20.214 1.00 20.25 222 GLY A N 1
ATOM 1626 C CA . GLY A 1 222 ? -20.368 5.650 21.591 1.00 20.52 222 GLY A CA 1
ATOM 1627 C C . GLY A 1 222 ? -20.145 6.780 22.579 1.00 20.97 222 GLY A C 1
ATOM 1628 O O . GLY A 1 222 ? -19.695 7.878 22.245 1.00 22.40 222 GLY A O 1
ATOM 1629 N N . THR A 1 223 ? -20.486 6.492 23.832 1.00 22.49 223 THR A N 1
ATOM 1630 C CA . THR A 1 223 ? -20.297 7.431 24.926 1.00 24.92 223 THR A CA 1
ATOM 1631 C C . THR A 1 223 ? -19.453 6.883 26.062 1.00 26.29 223 THR A C 1
ATOM 1632 O O . THR A 1 223 ? -18.931 7.678 26.850 1.00 28.07 223 THR A O 1
ATOM 1636 N N . GLU A 1 224 ? -19.311 5.565 26.178 1.00 27.32 224 GLU A N 1
ATOM 1637 C CA . GLU A 1 224 ? -18.564 4.982 27.284 1.00 30.80 224 GLU A CA 1
ATOM 1638 C C . GLU A 1 224 ? -17.072 5.162 27.051 1.00 29.28 224 GLU A C 1
ATOM 1639 O O . GLU A 1 224 ? -16.562 4.851 25.970 1.00 28.07 224 GLU A O 1
ATOM 1645 N N . ILE A 1 225 ? -16.381 5.671 28.065 1.00 28.75 225 ILE A N 1
ATOM 1646 C CA . ILE A 1 225 ? -14.932 5.811 28.056 1.00 29.89 225 ILE A CA 1
ATOM 1647 C C . ILE A 1 225 ? -14.343 4.654 28.846 1.00 28.63 225 ILE A C 1
ATOM 1648 O O . ILE A 1 225 ? -14.736 4.412 29.994 1.00 29.47 225 ILE A O 1
ATOM 1653 N N . LYS A 1 226 ? -13.401 3.940 28.238 1.00 27.55 226 LYS A N 1
ATOM 1654 C CA . LYS A 1 226 ? -12.766 2.804 28.885 1.00 27.95 226 LYS A CA 1
ATOM 1655 C C . LYS A 1 226 ? -11.336 2.730 28.380 1.00 26.97 226 LYS A C 1
ATOM 1656 O O . LYS A 1 226 ? -11.067 3.044 27.218 1.00 27.19 226 LYS A O 1
ATOM 1658 N N . SER A 1 227 ? -10.424 2.322 29.254 1.00 27.48 227 SER A N 1
ATOM 1659 C CA . SER A 1 227 ? -9.026 2.252 28.864 1.00 27.67 227 SER A CA 1
ATOM 1660 C C . SER A 1 227 ? -8.759 0.996 28.040 1.00 25.30 227 SER A C 1
ATOM 1661 O O . SER A 1 227 ? -9.502 0.012 28.092 1.00 25.72 227 SER A O 1
ATOM 1664 N N . TYR A 1 228 ? -7.670 1.047 27.276 1.00 21.33 228 TYR A N 1
ATOM 1665 C CA . TYR A 1 228 ? -7.236 -0.049 26.421 1.00 18.95 228 TYR A CA 1
ATOM 1666 C C . TYR A 1 228 ? -5.727 0.063 26.251 1.00 17.67 228 TYR A C 1
ATOM 1667 O O . TYR A 1 228 ? -5.127 1.101 26.549 1.00 19.45 228 TYR A O 1
ATOM 1676 N N . HIS A 1 229 ? -5.110 -1.020 25.770 1.00 16.34 229 HIS A N 1
ATOM 1677 C CA . HIS A 1 229 ? -3.653 -1.081 25.679 1.00 15.43 229 HIS A CA 1
ATOM 1678 C C . HIS A 1 229 ? -3.109 -0.594 24.345 1.00 15.52 229 HIS A C 1
ATOM 1679 O O . HIS A 1 229 ? -1.936 -0.211 24.281 1.00 17.22 229 HIS A O 1
ATOM 1686 N N . VAL A 1 230 ? -3.893 -0.659 23.264 1.00 15.25 230 VAL A N 1
ATOM 1687 C CA . VAL A 1 230 ? -3.418 -0.142 21.984 1.00 15.50 230 VAL A CA 1
ATOM 1688 C C . VAL A 1 230 ? -3.106 1.342 22.125 1.00 15.39 230 VAL A C 1
ATOM 1689 O O . VAL A 1 230 ? -3.866 2.100 22.737 1.00 17.24 230 VAL A O 1
ATOM 1693 N N . GLU A 1 231 ? -1.976 1.765 21.568 1.00 14.85 231 GLU A N 1
ATOM 1694 C CA . GLU A 1 231 ? -1.510 3.140 21.688 1.00 15.29 231 GLU A CA 1
ATOM 1695 C C . GLU A 1 231 ? -1.654 3.872 20.362 1.00 14.33 231 GLU A C 1
ATOM 1696 O O . GLU A 1 231 ? -1.442 3.296 19.292 1.00 15.18 231 GLU A O 1
ATOM 1702 N N . GLY A 1 232 ? -2.020 5.145 20.435 1.00 14.36 232 GLY A N 1
ATOM 1703 C CA . GLY A 1 232 ? -1.986 6.017 19.289 1.00 14.12 232 GLY A CA 1
ATOM 1704 C C . GLY A 1 232 ? -3.331 6.277 18.648 1.00 15.09 232 GLY A C 1
ATOM 1705 O O . GLY A 1 232 ? -3.446 7.206 17.845 1.00 15.54 232 GLY A O 1
ATOM 1706 N N . ILE A 1 233 ? -4.337 5.464 18.950 1.00 13.79 233 ILE A N 1
ATOM 1707 C CA . ILE A 1 233 ? -5.663 5.646 18.378 1.00 13.72 233 ILE A CA 1
ATOM 1708 C C . ILE A 1 233 ? -6.683 5.755 19.500 1.00 13.32 233 ILE A C 1
ATOM 1709 O O . ILE A 1 233 ? -6.489 5.226 20.600 1.00 14.92 233 ILE A O 1
ATOM 1714 N N . GLY A 1 234 ? -7.773 6.467 19.208 1.00 13.81 234 GLY A N 1
ATOM 1715 C CA . GLY A 1 234 ? -8.870 6.655 20.143 1.00 15.24 234 GLY A CA 1
ATOM 1716 C C . GLY A 1 234 ? -8.654 7.811 21.097 1.00 16.76 234 GLY A C 1
ATOM 1717 O O . GLY A 1 234 ? -7.514 8.129 21.456 1.00 17.65 234 GLY A O 1
ATOM 1718 N N . TYR A 1 235 ? -9.734 8.483 21.487 1.00 17.40 235 TYR A N 1
ATOM 1719 C CA . TYR A 1 235 ? -9.649 9.577 22.446 1.00 19.29 235 TYR A CA 1
ATOM 1720 C C . TYR A 1 235 ? -10.987 9.734 23.149 1.00 20.14 235 TYR A C 1
ATOM 1721 O O . TYR A 1 235 ? -12.012 9.207 22.709 1.00 18.73 235 TYR A O 1
ATOM 1730 N N . ASP A 1 236 ? -10.961 10.492 24.246 1.00 22.11 236 ASP A N 1
ATOM 1731 C CA . ASP A 1 236 ? -12.144 10.801 25.035 1.00 25.02 236 ASP A CA 1
ATOM 1732 C C . ASP A 1 236 ? -12.718 12.174 24.709 1.00 25.71 236 ASP A C 1
ATOM 1733 O O . ASP A 1 236 ? -13.626 12.639 25.404 1.00 27.57 236 ASP A O 1
ATOM 1738 N N . PHE A 1 237 ? -12.228 12.808 23.647 1.00 24.51 237 PHE A N 1
ATOM 1739 C CA . PHE A 1 237 ? -12.712 14.089 23.159 1.00 24.93 237 PHE A CA 1
ATOM 1740 C C . PHE A 1 237 ? -12.500 14.089 21.656 1.00 22.81 237 PHE A C 1
ATOM 1741 O O . PHE A 1 237 ? -11.718 13.296 21.131 1.00 22.58 237 PHE A O 1
ATOM 1749 N N . PHE A 1 238 ? -13.198 14.979 20.956 1.00 21.92 238 PHE A N 1
ATOM 1750 C CA . PHE A 1 238 ? -13.021 15.093 19.516 1.00 20.64 238 PHE A CA 1
ATOM 1751 C C . PHE A 1 238 ? -11.946 16.132 19.237 1.00 20.40 238 PHE A C 1
ATOM 1752 O O . PHE A 1 238 ? -12.146 17.314 19.551 1.00 21.46 238 PHE A O 1
ATOM 1760 N N . PRO A 1 239 ? -10.799 15.747 18.686 1.00 19.91 239 PRO A N 1
ATOM 1761 C CA . PRO A 1 239 ? -9.785 16.744 18.329 1.00 19.23 239 PRO A CA 1
ATOM 1762 C C . PRO A 1 239 ? -10.321 17.710 17.282 1.00 19.58 239 PRO A C 1
ATOM 1763 O O . PRO A 1 239 ? -11.105 17.335 16.408 1.00 18.81 239 PRO A O 1
ATOM 1767 N N . ASP A 1 240 ? -9.902 18.976 17.391 1.00 19.96 240 ASP A N 1
ATOM 1768 C CA . ASP A 1 240 ? -10.350 19.992 16.443 1.00 19.91 240 ASP A CA 1
ATOM 1769 C C . ASP A 1 240 ? -9.973 19.645 15.007 1.00 18.41 240 ASP A C 1
ATOM 1770 O O . ASP A 1 240 ? -10.688 20.031 14.074 1.00 20.15 240 ASP A O 1
ATOM 1775 N N . VAL A 1 241 ? -8.860 18.930 14.801 1.00 16.79 241 VAL A N 1
ATOM 1776 C CA . VAL A 1 241 ? -8.436 18.617 13.437 1.00 16.38 241 VAL A CA 1
ATOM 1777 C C . VAL A 1 241 ? -9.237 17.487 12.795 1.00 16.02 241 VAL A C 1
ATOM 1778 O O . VAL A 1 241 ? -9.151 17.299 11.576 1.00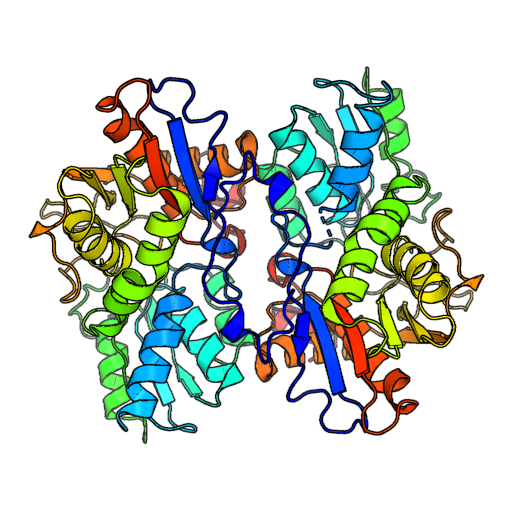 16.83 241 VAL A O 1
ATOM 1782 N N . LEU A 1 242 ? -9.987 16.710 13.574 1.00 15.13 242 LEU A N 1
ATOM 1783 C CA . LEU A 1 242 ? -10.741 15.583 13.031 1.00 15.15 242 LEU A CA 1
ATOM 1784 C C . LEU A 1 242 ? -12.028 16.067 12.375 1.00 16.11 242 LEU A C 1
ATOM 1785 O O . LEU A 1 242 ? -12.825 16.769 13.002 1.00 18.11 242 LEU A O 1
ATOM 1790 N N . ASP A 1 243 ? -12.250 15.662 11.125 1.00 14.89 243 ASP A N 1
ATOM 1791 C CA . ASP A 1 243 ? -13.516 15.928 10.433 1.00 15.16 243 ASP A CA 1
ATOM 1792 C C . ASP A 1 243 ? -14.202 14.591 10.158 1.00 15.24 243 ASP A C 1
ATOM 1793 O O . ASP A 1 243 ? -13.990 13.966 9.114 1.00 15.13 243 ASP A O 1
ATOM 1798 N N . ASN A 1 244 ? -15.064 14.178 11.088 1.00 15.36 244 ASN A N 1
ATOM 1799 C CA . ASN A 1 244 ? -15.776 12.914 10.931 1.00 15.45 244 ASN A CA 1
ATOM 1800 C C . ASN A 1 244 ? -16.728 12.920 9.740 1.00 15.56 244 ASN A C 1
ATOM 1801 O O . ASN A 1 244 ? -17.141 11.846 9.296 1.00 16.56 244 ASN A O 1
ATOM 1806 N N . THR A 1 245 ? -17.076 14.092 9.195 1.00 15.97 245 THR A N 1
ATOM 1807 C CA . THR A 1 245 ? -17.977 14.100 8.043 1.00 16.82 245 THR A CA 1
ATOM 1808 C C . THR A 1 245 ? -17.331 13.559 6.774 1.00 16.36 245 THR A C 1
ATOM 1809 O O . THR A 1 245 ? -18.053 13.281 5.812 1.00 17.50 245 THR A O 1
ATOM 1813 N N . LEU A 1 246 ? -16.009 13.393 6.748 1.00 14.79 246 LEU A N 1
ATOM 1814 C CA . LEU A 1 246 ? -15.302 12.867 5.590 1.00 15.49 246 LEU A CA 1
ATOM 1815 C C . LEU A 1 246 ? -15.118 11.358 5.652 1.00 14.52 246 LEU A C 1
ATOM 1816 O O . LEU A 1 246 ? -14.574 10.770 4.711 1.00 15.78 246 LEU A O 1
ATOM 1821 N N . ILE A 1 247 ? -15.517 10.728 6.747 1.00 14.51 247 ILE A N 1
ATOM 1822 C CA . ILE A 1 247 ? -15.284 9.306 6.973 1.00 15.08 247 ILE A CA 1
ATOM 1823 C C . ILE A 1 247 ? -16.557 8.546 6.611 1.00 14.79 247 ILE A C 1
ATOM 1824 O O . ILE A 1 247 ? -17.654 8.895 7.069 1.00 16.74 247 ILE A O 1
ATOM 1829 N N . ASP A 1 248 ? -16.417 7.519 5.770 1.00 13.52 248 ASP A N 1
ATOM 1830 C CA . ASP A 1 248 ? -17.576 6.765 5.296 1.00 13.10 248 ASP A CA 1
ATOM 1831 C C . ASP A 1 248 ? -18.090 5.762 6.316 1.00 12.85 248 ASP A C 1
ATOM 1832 O O . ASP A 1 248 ? -19.297 5.471 6.342 1.00 13.52 248 ASP A O 1
ATOM 1837 N N . ALA A 1 249 ? -17.209 5.192 7.126 1.00 12.09 249 ALA A N 1
ATOM 1838 C CA . ALA A 1 249 ? -17.600 4.208 8.117 1.00 11.93 249 ALA A CA 1
ATOM 1839 C C . ALA A 1 249 ? -16.496 4.122 9.144 1.00 11.93 249 ALA A C 1
ATOM 1840 O O . ALA A 1 249 ? -15.321 4.337 8.826 1.00 13.07 249 ALA A O 1
ATOM 1842 N N . TYR A 1 250 ? -16.870 3.764 10.358 1.00 11.92 250 TYR A N 1
ATOM 1843 C CA . TYR A 1 250 ? -15.924 3.380 11.391 1.00 13.07 250 TYR A CA 1
ATOM 1844 C C . TYR A 1 250 ? -16.075 1.899 11.699 1.00 12.78 250 TYR A C 1
ATOM 1845 O O . TYR A 1 250 ? -17.190 1.360 11.695 1.00 13.11 250 TYR A O 1
ATOM 1854 N N . ILE A 1 251 ? -14.954 1.254 11.984 1.00 12.52 251 ILE A N 1
ATOM 1855 C CA . ILE A 1 251 ? -14.908 -0.088 12.547 1.00 13.05 251 ILE A CA 1
ATOM 1856 C C . ILE A 1 251 ? -14.363 0.060 13.958 1.00 13.02 251 ILE A C 1
ATOM 1857 O O . ILE A 1 251 ? -13.279 0.628 14.149 1.00 13.06 251 ILE A O 1
ATOM 1862 N N . LYS A 1 252 ? -15.099 -0.443 14.945 1.00 12.94 252 LYS A N 1
ATOM 1863 C CA . LYS A 1 252 ? -14.622 -0.465 16.321 1.00 12.89 252 LYS A CA 1
ATOM 1864 C C . LYS A 1 252 ? -13.677 -1.643 16.517 1.00 13.26 252 LYS A C 1
ATOM 1865 O O . LYS A 1 252 ? -14.030 -2.794 16.243 1.00 13.76 252 LYS A O 1
ATOM 1871 N N . THR A 1 253 ? -12.482 -1.356 17.018 1.00 12.40 253 THR A N 1
ATOM 1872 C CA . THR A 1 253 ? -11.429 -2.349 17.180 1.00 12.37 253 THR A CA 1
ATOM 1873 C C . THR A 1 253 ? -11.250 -2.683 18.658 1.00 13.16 253 THR A C 1
ATOM 1874 O O . THR A 1 253 ? -11.802 -2.028 19.544 1.00 15.19 253 THR A O 1
ATOM 1878 N N . ASN A 1 254 ? -10.505 -3.752 18.922 1.00 12.84 254 ASN A N 1
ATOM 1879 C CA . ASN A 1 254 ? -10.294 -4.203 20.292 1.00 13.37 254 ASN A CA 1
ATOM 1880 C C . ASN A 1 254 ? -8.836 -4.637 20.439 1.00 13.82 254 ASN A C 1
ATOM 1881 O O . ASN A 1 254 ? -8.154 -4.928 19.451 1.00 13.27 254 ASN A O 1
ATOM 1886 N N . ASP A 1 255 ? -8.363 -4.692 21.690 1.00 13.51 255 ASP A N 1
ATOM 1887 C CA . ASP A 1 255 ? -6.946 -4.969 21.939 1.00 13.05 255 ASP A CA 1
ATOM 1888 C C . ASP A 1 255 ? -6.537 -6.341 21.412 1.00 12.91 255 ASP A C 1
ATOM 1889 O O . ASP A 1 255 ? -5.498 -6.484 20.753 1.00 13.45 255 ASP A O 1
ATOM 1894 N N . ALA A 1 256 ? -7.315 -7.373 21.733 1.00 13.35 256 ALA A N 1
ATOM 1895 C CA . ALA A 1 256 ? -6.916 -8.734 21.392 1.00 13.31 256 ALA A CA 1
ATOM 1896 C C . ALA A 1 256 ? -6.768 -8.903 19.886 1.00 12.48 256 ALA A C 1
ATOM 1897 O O . ALA A 1 256 ? -5.747 -9.410 19.406 1.00 12.57 256 ALA A O 1
ATOM 1899 N N . ASP A 1 257 ? -7.776 -8.468 19.119 1.00 12.92 257 ASP A N 1
ATOM 1900 C CA . ASP A 1 257 ? -7.699 -8.615 17.671 1.00 13.15 257 ASP A CA 1
ATOM 1901 C C . ASP A 1 257 ? -6.618 -7.724 17.073 1.00 11.88 257 ASP A C 1
ATOM 1902 O O . ASP A 1 257 ? -5.989 -8.098 16.075 1.00 12.60 257 ASP A O 1
ATOM 1907 N N . SER A 1 258 ? -6.385 -6.552 17.668 1.00 11.58 258 SER A N 1
ATOM 1908 C CA . SER A 1 258 ? -5.337 -5.662 17.168 1.00 12.58 258 SER A CA 1
ATOM 1909 C C . SER A 1 258 ? -3.960 -6.286 17.329 1.00 11.47 258 SER A C 1
ATOM 1910 O O . SER A 1 258 ? -3.176 -6.335 16.376 1.00 12.28 258 SER A O 1
ATOM 1913 N N . PHE A 1 259 ? -3.655 -6.768 18.533 1.00 11.64 259 PHE A N 1
ATOM 1914 C CA . PHE A 1 259 ? -2.340 -7.342 18.784 1.00 11.79 259 PHE A CA 1
ATOM 1915 C C . PHE A 1 259 ? -2.166 -8.677 18.067 1.00 12.12 259 PHE A C 1
ATOM 1916 O O . PHE A 1 259 ? -1.071 -8.987 17.579 1.00 12.22 259 PHE A O 1
ATOM 1924 N N . ARG A 1 260 ? -3.230 -9.480 17.992 1.00 12.27 260 ARG A N 1
ATOM 1925 C CA . ARG A 1 260 ? -3.156 -10.724 17.233 1.00 12.28 260 ARG A CA 1
ATOM 1926 C C . ARG A 1 260 ? -2.857 -10.451 15.767 1.00 11.97 260 ARG A C 1
ATOM 1927 O O . ARG A 1 260 ? -2.009 -11.122 15.162 1.00 12.10 260 ARG A O 1
ATOM 1935 N N . THR A 1 261 ? -3.532 -9.452 15.184 1.00 11.65 261 THR A N 1
ATOM 1936 C CA . THR A 1 261 ? -3.318 -9.133 13.774 1.00 11.31 261 THR A CA 1
ATOM 1937 C C . THR A 1 261 ? -1.944 -8.508 13.554 1.00 12.19 261 THR A C 1
ATOM 1938 O O . THR A 1 261 ? -1.300 -8.765 12.534 1.00 12.21 261 THR A O 1
ATOM 1942 N N . ALA A 1 262 ? -1.475 -7.708 14.511 1.00 12.55 262 ALA A N 1
ATOM 1943 C CA . ALA A 1 262 ? -0.122 -7.172 14.414 1.00 12.14 262 ALA A CA 1
ATOM 1944 C C . ALA A 1 262 ? 0.903 -8.298 14.377 1.00 11.99 262 ALA A C 1
ATOM 1945 O O . ALA A 1 262 ? 1.837 -8.276 13.564 1.00 11.65 262 ALA A O 1
ATOM 1947 N N . ARG A 1 263 ? 0.743 -9.301 15.241 1.00 11.64 263 ARG A N 1
ATOM 1948 C CA . ARG A 1 263 ? 1.661 -10.434 15.203 1.00 10.92 263 ARG A CA 1
ATOM 1949 C C . ARG A 1 263 ? 1.580 -11.183 13.882 1.00 12.07 263 ARG A C 1
ATOM 1950 O O . ARG A 1 263 ? 2.599 -11.678 13.390 1.00 12.78 263 ARG A O 1
ATOM 1958 N N . ARG A 1 264 ? 0.379 -11.290 13.294 1.00 12.00 264 ARG A N 1
ATOM 1959 C CA . ARG A 1 264 ? 0.271 -11.912 11.975 1.00 12.91 264 ARG A CA 1
ATOM 1960 C C . ARG A 1 264 ? 1.005 -11.100 10.912 1.00 12.54 264 ARG A C 1
ATOM 1961 O O . ARG A 1 264 ? 1.639 -11.669 10.020 1.00 12.18 264 ARG A O 1
ATOM 1969 N N . LEU A 1 265 ? 0.903 -9.769 10.968 1.00 11.59 265 LEU A N 1
ATOM 1970 C CA . LEU A 1 265 ? 1.629 -8.943 10.006 1.00 11.62 265 LEU A CA 1
ATOM 1971 C C . LEU A 1 265 ? 3.133 -9.185 10.087 1.00 10.96 265 LEU A C 1
ATOM 1972 O O . LEU A 1 265 ? 3.819 -9.257 9.057 1.00 11.86 265 LEU A O 1
ATOM 1977 N N . ILE A 1 266 ? 3.664 -9.324 11.300 1.00 11.88 266 ILE A N 1
ATOM 1978 C CA . ILE A 1 266 ? 5.097 -9.569 11.438 1.00 11.48 266 ILE A CA 1
ATOM 1979 C C . ILE A 1 266 ? 5.457 -10.942 10.892 1.00 12.24 266 ILE A C 1
ATOM 1980 O O . ILE A 1 266 ? 6.371 -11.080 10.070 1.00 13.03 266 ILE A O 1
ATOM 1985 N N . LYS A 1 267 ? 4.737 -11.976 11.330 1.00 12.54 267 LYS A N 1
ATOM 1986 C CA . LYS A 1 267 ? 5.133 -13.349 11.040 1.00 13.48 267 LYS A CA 1
ATOM 1987 C C . LYS A 1 267 ? 4.817 -13.759 9.604 1.00 13.57 267 LYS A C 1
ATOM 1988 O O . LYS A 1 267 ? 5.585 -14.513 8.994 1.00 14.67 267 LYS A O 1
ATOM 1994 N N . GLU A 1 268 ? 3.695 -13.289 9.052 1.00 12.94 268 GLU A N 1
ATOM 1995 C CA . GLU A 1 268 ? 3.254 -13.725 7.733 1.00 13.88 268 GLU A CA 1
ATOM 1996 C C . GLU A 1 268 ? 3.605 -12.755 6.614 1.00 12.82 268 GLU A C 1
ATOM 1997 O O . GLU A 1 268 ? 3.634 -13.166 5.449 1.00 15.35 268 GLU A O 1
ATOM 2003 N N . GLU A 1 269 ? 3.872 -11.486 6.929 1.00 12.17 269 GLU A N 1
ATOM 2004 C CA . GLU A 1 269 ? 4.255 -10.514 5.913 1.00 12.15 269 GLU A CA 1
ATOM 2005 C C . GLU A 1 269 ? 5.649 -9.939 6.122 1.00 11.79 269 GLU A C 1
ATOM 2006 O O . GLU A 1 269 ? 6.140 -9.220 5.242 1.00 12.98 269 GLU A O 1
ATOM 2012 N N . GLY A 1 270 ? 6.296 -10.221 7.251 1.00 11.61 270 GLY A N 1
ATOM 2013 C CA . GLY A 1 270 ? 7.596 -9.636 7.525 1.00 11.97 270 GLY A CA 1
ATOM 2014 C C . GLY A 1 270 ? 7.573 -8.146 7.758 1.00 11.47 270 GLY A C 1
ATOM 2015 O O . GLY A 1 270 ? 8.598 -7.480 7.550 1.00 12.15 270 GLY A O 1
ATOM 2016 N N . LEU A 1 271 ? 6.441 -7.603 8.207 1.00 11.59 271 LEU A N 1
ATOM 2017 C CA . LEU A 1 271 ? 6.287 -6.169 8.460 1.00 11.27 271 LEU A CA 1
ATOM 2018 C C . LEU A 1 271 ? 6.482 -5.920 9.953 1.00 11.49 271 LEU A C 1
ATOM 2019 O O . LEU A 1 271 ? 5.670 -6.362 10.774 1.00 11.42 271 LEU A O 1
ATOM 2024 N N . LEU A 1 272 ? 7.560 -5.217 10.309 1.00 11.42 272 LEU A N 1
ATOM 2025 C CA . LEU A 1 272 ? 7.926 -5.031 11.717 1.00 11.83 272 LEU A CA 1
ATOM 2026 C C . LEU A 1 272 ? 7.201 -3.808 12.286 1.00 12.13 272 LEU A C 1
ATOM 2027 O O . LEU A 1 272 ? 7.769 -2.741 12.529 1.00 13.53 272 LEU A O 1
ATOM 2032 N N . ILE A 1 273 ? 5.904 -4.003 12.536 1.00 11.36 273 ILE A N 1
ATOM 2033 C CA . ILE A 1 273 ? 4.979 -2.896 12.784 1.00 11.71 273 ILE A CA 1
ATOM 2034 C C . ILE A 1 273 ? 4.517 -2.822 14.236 1.00 11.16 273 ILE A C 1
ATOM 2035 O O . ILE A 1 273 ? 4.906 -3.649 15.067 1.00 12.12 273 ILE A O 1
ATOM 2040 N N . GLY A 1 274 ? 3.667 -1.834 14.545 1.00 12.16 274 GLY A N 1
ATOM 2041 C CA . GLY A 1 274 ? 3.184 -1.621 15.892 1.00 12.12 274 GLY A CA 1
ATOM 2042 C C . GLY A 1 274 ? 1.747 -2.081 16.121 1.00 12.36 274 GLY A C 1
ATOM 2043 O O . GLY A 1 274 ? 1.078 -2.636 15.252 1.00 12.84 274 GLY A O 1
ATOM 2044 N N . GLY A 1 275 ? 1.279 -1.826 17.342 1.00 12.70 275 GLY A N 1
ATOM 2045 C CA . GLY A 1 275 ? -0.020 -2.351 17.748 1.00 13.26 275 GLY A CA 1
ATOM 2046 C C . GLY A 1 275 ? -1.183 -1.774 16.961 1.00 12.27 275 GLY A C 1
ATOM 2047 O O . GLY A 1 275 ? -2.093 -2.508 16.558 1.00 12.94 275 GLY A O 1
ATOM 2048 N N . SER A 1 276 ? -1.189 -0.453 16.752 1.00 12.72 276 SER A N 1
ATOM 2049 C CA . SER A 1 276 ? -2.278 0.151 15.995 1.00 12.74 276 SER A CA 1
ATOM 2050 C C . SER A 1 276 ? -2.241 -0.235 14.524 1.00 12.00 276 SER A C 1
ATOM 2051 O O . SER A 1 276 ? -3.254 -0.082 13.833 1.00 11.67 276 SER A O 1
ATOM 2054 N N . CYS A 1 277 ? -1.101 -0.722 14.026 1.00 10.78 277 CYS A N 1
ATOM 2055 C CA . CYS A 1 277 ? -1.078 -1.300 12.685 1.00 11.06 277 CYS A CA 1
ATOM 2056 C C . CYS A 1 277 ? -1.944 -2.542 12.632 1.00 11.04 277 CYS A C 1
ATOM 2057 O O . CYS A 1 277 ? -2.657 -2.775 11.649 1.00 11.62 277 CYS A O 1
ATOM 2060 N N . GLY A 1 278 ? -1.874 -3.366 13.676 1.00 11.96 278 GLY A N 1
ATOM 2061 C CA . GLY A 1 278 ? -2.775 -4.505 13.758 1.00 11.89 278 GLY A CA 1
ATOM 2062 C C . GLY A 1 278 ? -4.232 -4.093 13.836 1.00 12.41 278 GLY A C 1
ATOM 2063 O O . GLY A 1 278 ? -5.094 -4.737 13.241 1.00 12.39 278 GLY A O 1
ATOM 2064 N N . ALA A 1 279 ? -4.526 -3.021 14.575 1.00 11.91 279 ALA A N 1
ATOM 2065 C CA . ALA A 1 279 ? -5.899 -2.524 14.649 1.00 11.79 279 ALA A CA 1
ATOM 2066 C C . ALA A 1 279 ? -6.406 -2.089 13.277 1.00 11.40 279 ALA A C 1
ATOM 2067 O O . ALA A 1 279 ? -7.518 -2.447 12.866 1.00 11.55 279 ALA A O 1
ATOM 2069 N N . ALA A 1 280 ? -5.613 -1.289 12.559 1.00 11.31 280 ALA A N 1
ATOM 2070 C CA . ALA A 1 280 ? -6.048 -0.808 11.252 1.00 11.16 280 ALA A CA 1
ATOM 2071 C C . ALA A 1 280 ? -6.182 -1.954 10.258 1.00 11.40 280 ALA A C 1
ATOM 2072 O O . ALA A 1 280 ? -7.134 -1.998 9.468 1.00 12.02 280 ALA A O 1
ATOM 2074 N N . MET A 1 281 ? -5.242 -2.894 10.283 1.00 10.87 281 MET A N 1
ATOM 2075 C CA . MET A 1 281 ? -5.320 -4.017 9.359 1.00 11.42 281 MET A CA 1
ATOM 2076 C C . MET A 1 281 ? -6.517 -4.905 9.672 1.00 11.28 281 MET A C 1
ATOM 2077 O O . MET A 1 281 ? -7.220 -5.350 8.755 1.00 12.01 281 MET A O 1
ATOM 2082 N N . TRP A 1 282 ? -6.752 -5.189 10.955 1.00 11.51 282 TRP A N 1
ATOM 2083 C CA . TRP A 1 282 ? -7.930 -5.969 11.329 1.00 11.95 282 TRP A CA 1
ATOM 2084 C C . TRP A 1 282 ? -9.207 -5.281 10.862 1.00 11.33 282 TRP A C 1
ATOM 2085 O O . TRP A 1 282 ? -10.113 -5.928 10.326 1.00 12.42 282 TRP A O 1
ATOM 2096 N N . ALA A 1 283 ? -9.285 -3.961 11.031 1.00 11.46 283 ALA A N 1
ATOM 2097 C CA . ALA A 1 283 ? -10.449 -3.228 10.548 1.00 11.51 283 ALA A CA 1
ATOM 2098 C C . ALA A 1 283 ? -10.588 -3.357 9.037 1.00 11.02 283 ALA A C 1
ATOM 2099 O O . ALA A 1 283 ? -11.697 -3.562 8.523 1.00 12.25 283 ALA A O 1
ATOM 2101 N N . ALA A 1 284 ? -9.469 -3.261 8.308 1.00 11.70 284 ALA A N 1
ATOM 2102 C CA . ALA A 1 284 ? -9.515 -3.368 6.853 1.00 11.76 284 ALA A CA 1
ATOM 2103 C C . ALA A 1 284 ? -9.982 -4.747 6.411 1.00 11.49 284 ALA A C 1
ATOM 2104 O O . ALA A 1 284 ? -10.689 -4.877 5.402 1.00 12.14 284 ALA A O 1
ATOM 2106 N N . LEU A 1 285 ? -9.581 -5.794 7.138 1.00 12.40 285 LEU A N 1
ATOM 2107 C CA . LEU A 1 285 ? -10.006 -7.140 6.782 1.00 13.19 285 LEU A CA 1
ATOM 2108 C C . LEU A 1 285 ? -11.510 -7.319 6.935 1.00 13.73 285 LEU A C 1
ATOM 2109 O O . LEU A 1 285 ? -12.072 -8.230 6.317 1.00 15.68 285 LEU A O 1
ATOM 2114 N N . GLN A 1 286 ? -12.170 -6.466 7.735 1.00 13.66 286 GLN A N 1
ATOM 2115 C CA . GLN A 1 286 ? -13.628 -6.415 7.789 1.00 14.35 286 GLN A CA 1
ATOM 2116 C C . GLN A 1 286 ? -14.189 -5.504 6.700 1.00 14.48 286 GLN A C 1
ATOM 2117 O O . GLN A 1 286 ? -15.017 -5.931 5.890 1.00 16.18 286 GLN A O 1
ATOM 2123 N N . ALA A 1 287 ? -13.731 -4.253 6.660 1.00 13.62 287 ALA A N 1
ATOM 2124 C CA . ALA A 1 287 ? -14.346 -3.255 5.790 1.00 13.41 287 ALA A CA 1
ATOM 2125 C C . ALA A 1 287 ? -14.125 -3.549 4.310 1.00 14.15 287 ALA A C 1
ATOM 2126 O O . ALA A 1 287 ? -15.001 -3.261 3.486 1.00 15.02 287 ALA A O 1
ATOM 2128 N N . ALA A 1 288 ? -12.975 -4.118 3.944 1.00 14.15 288 ALA A N 1
ATOM 2129 C CA . ALA A 1 288 ? -12.692 -4.337 2.529 1.00 14.55 288 ALA A CA 1
ATOM 2130 C C . ALA A 1 288 ? -13.567 -5.412 1.903 1.00 15.51 288 ALA A C 1
ATOM 2131 O O . ALA A 1 288 ? -13.497 -5.611 0.686 1.00 15.54 288 ALA A O 1
ATOM 2133 N N . LYS A 1 289 ? -14.402 -6.094 2.687 1.00 16.92 289 LYS A N 1
ATOM 2134 C CA . LYS A 1 289 ? -15.313 -7.073 2.109 1.00 18.80 289 LYS A CA 1
ATOM 2135 C C . LYS A 1 289 ? -16.322 -6.440 1.154 1.00 19.68 289 LYS A C 1
ATOM 2136 O O . LYS A 1 289 ? -16.955 -7.160 0.377 1.00 22.11 289 LYS A O 1
ATOM 2142 N N . SER A 1 290 ? -16.496 -5.119 1.192 1.00 18.80 290 SER A N 1
ATOM 2143 C CA . SER A 1 290 ? -17.385 -4.448 0.251 1.00 20.10 290 SER A CA 1
ATOM 2144 C C . SER A 1 290 ? -16.774 -4.268 -1.134 1.00 19.33 290 SER A C 1
ATOM 2145 O O . SER A 1 290 ? -17.501 -3.921 -2.073 1.00 20.95 290 SER A O 1
ATOM 2148 N N . LEU A 1 291 ? -15.472 -4.486 -1.292 1.00 16.35 291 LEU A N 1
ATOM 2149 C CA . LEU A 1 291 ? -14.827 -4.299 -2.582 1.00 16.64 291 LEU A CA 1
ATOM 2150 C C . LEU A 1 291 ? -14.916 -5.570 -3.426 1.00 17.67 291 LEU A C 1
ATOM 2151 O O . LEU A 1 291 ? -15.045 -6.684 -2.914 1.00 18.36 291 LEU A O 1
ATOM 2156 N N . SER A 1 292 ? -14.825 -5.387 -4.738 1.00 19.94 292 SER A N 1
ATOM 2157 C CA A SER A 1 292 ? -14.954 -6.469 -5.705 0.68 19.95 292 SER A CA 1
ATOM 2158 C CA B SER A 1 292 ? -14.953 -6.470 -5.703 0.32 20.19 292 SER A CA 1
ATOM 2159 C C . SER A 1 292 ? -13.603 -6.778 -6.350 1.00 20.31 292 SER A C 1
ATOM 2160 O O . SER A 1 292 ? -12.591 -6.113 -6.093 1.00 20.15 292 SER A O 1
ATOM 2165 N N . LYS A 1 293 ? -13.606 -7.809 -7.202 1.00 21.62 293 LYS A N 1
ATOM 2166 C CA . LYS A 1 293 ? -12.415 -8.206 -7.941 1.00 23.55 293 LYS A CA 1
ATOM 2167 C C . LYS A 1 293 ? -11.875 -7.034 -8.742 1.00 23.93 293 LYS A C 1
ATOM 2168 O O . LYS A 1 293 ? -12.628 -6.313 -9.403 1.00 24.92 293 LYS A O 1
ATOM 2174 N N . GLY A 1 294 ? -10.557 -6.860 -8.699 1.00 23.14 294 GLY A N 1
ATOM 2175 C CA . GLY A 1 294 ? -9.915 -5.785 -9.411 1.00 24.31 294 GLY A CA 1
ATOM 2176 C C . GLY A 1 294 ? -9.878 -4.480 -8.663 1.00 23.44 294 GLY A C 1
ATOM 2177 O O . GLY A 1 294 ? -9.232 -3.534 -9.133 1.00 26.44 294 GLY A O 1
ATOM 2178 N N . GLN A 1 295 ? -10.530 -4.395 -7.507 1.00 18.90 295 GLN A N 1
ATOM 2179 C CA . GLN A 1 295 ? -10.449 -3.192 -6.699 1.00 16.49 295 GLN A CA 1
ATOM 2180 C C . GLN A 1 295 ? -9.330 -3.338 -5.675 1.00 15.42 295 GLN A C 1
ATOM 2181 O O . GLN A 1 295 ? -8.790 -4.426 -5.452 1.00 16.41 295 GLN A O 1
ATOM 2187 N N . LYS A 1 296 ? -8.969 -2.214 -5.062 1.00 13.83 296 LYS A N 1
ATOM 2188 C CA . LYS A 1 296 ? -7.790 -2.166 -4.210 1.00 13.65 296 LYS A CA 1
ATOM 2189 C C . LYS A 1 296 ? -8.080 -1.384 -2.937 1.00 12.66 296 LYS A C 1
ATOM 2190 O O . LYS A 1 296 ? -8.761 -0.351 -2.968 1.00 13.05 296 LYS A O 1
ATOM 2196 N N . CYS A 1 297 ? -7.563 -1.895 -1.819 1.00 12.32 297 CYS A N 1
ATOM 2197 C CA . CYS A 1 297 ? -7.687 -1.268 -0.510 1.00 11.88 297 CYS A CA 1
ATOM 2198 C C . CYS A 1 297 ? -6.292 -1.016 0.047 1.00 11.86 297 CYS A C 1
ATOM 2199 O O . CYS A 1 297 ? -5.429 -1.896 -0.026 1.00 12.41 297 CYS A O 1
ATOM 2202 N N . LEU A 1 298 ? -6.081 0.180 0.605 1.00 11.64 298 LEU A N 1
ATOM 2203 C CA . LEU A 1 298 ? -4.814 0.580 1.211 1.00 11.48 298 LEU A CA 1
ATOM 2204 C C . LEU A 1 298 ? -5.023 0.807 2.700 1.00 10.97 298 LEU A C 1
ATOM 2205 O O . LEU A 1 298 ? -5.974 1.488 3.095 1.00 12.35 298 LEU A O 1
ATOM 2210 N N . VAL A 1 299 ? -4.135 0.252 3.524 1.00 11.33 299 VAL A N 1
ATOM 2211 C CA . VAL A 1 299 ? -4.176 0.426 4.972 1.00 11.22 299 VAL A CA 1
ATOM 2212 C C . VAL A 1 299 ? -2.960 1.249 5.389 1.00 10.63 299 VAL A C 1
ATOM 2213 O O . VAL A 1 299 ? -1.834 0.934 4.991 1.00 11.54 299 VAL A O 1
ATOM 2217 N N . ILE A 1 300 ? -3.175 2.278 6.215 1.00 10.74 300 ILE A N 1
ATOM 2218 C CA . ILE A 1 300 ? -2.059 3.040 6.775 1.00 11.50 300 ILE A CA 1
ATOM 2219 C C . ILE A 1 300 ? -1.497 2.278 7.971 1.00 10.49 300 ILE A C 1
ATOM 2220 O O . ILE A 1 300 ? -2.229 1.957 8.915 1.00 11.02 300 ILE A O 1
ATOM 2225 N N . LEU A 1 301 ? -0.185 2.013 7.954 1.00 10.99 301 LEU A N 1
ATOM 2226 C CA . LEU A 1 301 ? 0.474 1.364 9.086 1.00 11.94 301 LEU A CA 1
ATOM 2227 C C . LEU A 1 301 ? 1.347 2.392 9.795 1.00 11.77 301 LEU A C 1
ATOM 2228 O O . LEU A 1 301 ? 2.415 2.750 9.273 1.00 12.64 301 LEU A O 1
ATOM 2233 N N . PRO A 1 302 ? 0.941 2.902 10.965 1.00 11.05 302 PRO A N 1
ATOM 2234 C CA . PRO A 1 302 ? 1.573 4.132 11.483 1.00 11.67 302 PRO A CA 1
ATOM 2235 C C . PRO A 1 302 ? 2.985 4.015 12.036 1.00 11.83 302 PRO A C 1
ATOM 2236 O O . PRO A 1 302 ? 3.694 5.024 11.981 1.00 12.04 302 PRO A O 1
ATOM 2240 N N . ASP A 1 303 ? 3.399 2.910 12.653 1.00 11.63 303 ASP A N 1
ATOM 2241 C CA . ASP A 1 303 ? 4.699 2.952 13.333 1.00 11.43 303 ASP A CA 1
ATOM 2242 C C . ASP A 1 303 ? 5.327 1.566 13.378 1.00 11.62 303 ASP A C 1
ATOM 2243 O O . ASP A 1 303 ? 4.828 0.607 12.782 1.00 12.83 303 ASP A O 1
ATOM 2248 N N . SER A 1 304 ? 6.444 1.478 14.089 1.00 13.31 304 SER A N 1
ATOM 2249 C CA . SER A 1 304 ? 7.299 0.305 14.070 1.00 14.45 304 SER A CA 1
ATOM 2250 C C . SER A 1 304 ? 7.161 -0.492 15.364 1.00 13.81 304 SER A C 1
ATOM 2251 O O . SER A 1 304 ? 6.680 -0.001 16.385 1.00 14.82 304 SER A O 1
ATOM 2254 N N . ILE A 1 305 ? 7.608 -1.748 15.304 1.00 12.50 305 ILE A N 1
ATOM 2255 C CA . ILE A 1 305 ? 7.614 -2.626 16.462 1.00 12.99 305 ILE A CA 1
ATOM 2256 C C . ILE A 1 305 ? 8.467 -2.070 17.589 1.00 12.55 305 ILE A C 1
ATOM 2257 O O . ILE A 1 305 ? 8.276 -2.451 18.749 1.00 13.88 305 ILE A O 1
A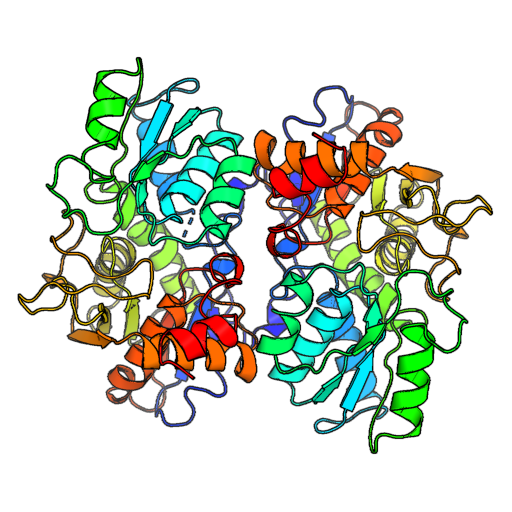TOM 2262 N N . ARG A 1 306 ? 9.407 -1.170 17.270 1.00 13.73 306 ARG A N 1
ATOM 2263 C CA . ARG A 1 306 ? 10.373 -0.676 18.251 1.00 14.93 306 ARG A CA 1
ATOM 2264 C C . ARG A 1 306 ? 9.690 -0.154 19.508 1.00 15.17 306 ARG A C 1
ATOM 2265 O O . ARG A 1 306 ? 10.159 -0.390 20.627 1.00 16.41 306 ARG A O 1
ATOM 2273 N N . ASN A 1 307 ? 8.558 0.529 19.348 1.00 14.43 307 ASN A N 1
ATOM 2274 C CA . ASN A 1 307 ? 7.895 1.122 20.498 1.00 16.79 307 ASN A CA 1
ATOM 2275 C C . ASN A 1 307 ? 7.228 0.098 21.406 1.00 16.57 307 ASN A C 1
ATOM 2276 O O . ASN A 1 307 ? 6.779 0.476 22.488 1.00 18.98 307 ASN A O 1
ATOM 2281 N N . TYR A 1 308 ? 7.163 -1.181 21.018 1.00 14.99 308 TYR A N 1
ATOM 2282 C CA . TYR A 1 308 ? 6.341 -2.152 21.735 1.00 14.29 308 TYR A CA 1
ATOM 2283 C C . TYR A 1 308 ? 7.099 -3.437 22.047 1.00 14.50 308 TYR A C 1
ATOM 2284 O O . TYR A 1 308 ? 6.469 -4.476 22.285 1.00 15.20 308 TYR A O 1
ATOM 2293 N N . MET A 1 309 ? 8.435 -3.378 22.088 1.00 15.15 309 MET A N 1
ATOM 2294 C CA A MET A 1 309 ? 9.203 -4.594 22.318 0.29 16.72 309 MET A CA 1
ATOM 2295 C CA B MET A 1 309 ? 9.231 -4.578 22.336 0.71 15.97 309 MET A CA 1
ATOM 2296 C C . MET A 1 309 ? 8.871 -5.219 23.666 1.00 17.92 309 MET A C 1
ATOM 2297 O O . MET A 1 309 ? 8.875 -6.451 23.795 1.00 19.08 309 MET A O 1
ATOM 2306 N N . SER A 1 310 ? 8.566 -4.400 24.668 1.00 18.13 310 SER A N 1
ATOM 2307 C CA . SER A 1 310 ? 8.243 -4.887 25.997 1.00 20.23 310 SER A CA 1
ATOM 2308 C C . SER A 1 310 ? 6.753 -5.098 26.182 1.00 19.38 310 SER A C 1
ATOM 2309 O O . SER A 1 310 ? 6.328 -5.503 27.269 1.00 21.87 310 SER A O 1
ATOM 2312 N N . LYS A 1 311 ? 5.961 -4.838 25.144 1.00 16.17 311 LYS A N 1
ATOM 2313 C CA . LYS A 1 311 ? 4.512 -4.982 25.212 1.00 15.69 311 LYS A CA 1
ATOM 2314 C C . LYS A 1 311 ? 4.038 -6.093 24.283 1.00 14.50 311 LYS A C 1
ATOM 2315 O O . LYS A 1 311 ? 4.373 -7.252 24.530 1.00 15.15 311 LYS A O 1
ATOM 2321 N N . PHE A 1 312 ? 3.280 -5.785 23.219 1.00 13.50 312 PHE A N 1
ATOM 2322 C CA . PHE A 1 312 ? 2.686 -6.874 22.438 1.00 14.07 312 PHE A CA 1
ATOM 2323 C C . PHE A 1 312 ? 3.730 -7.783 21.795 1.00 14.61 312 PHE A C 1
ATOM 2324 O O . PHE A 1 312 ? 3.416 -8.936 21.487 1.00 15.14 312 PHE A O 1
ATOM 2332 N N . ALA A 1 313 ? 4.962 -7.304 21.589 1.00 14.08 313 ALA A N 1
ATOM 2333 C CA . ALA A 1 313 ? 6.005 -8.156 21.028 1.00 15.28 313 ALA A CA 1
ATOM 2334 C C . ALA A 1 313 ? 6.543 -9.164 22.033 1.00 15.57 313 ALA A C 1
ATOM 2335 O O . ALA A 1 313 ? 7.353 -10.018 21.651 1.00 17.83 313 ALA A O 1
ATOM 2337 N N . ASN A 1 314 ? 6.100 -9.106 23.286 1.00 14.65 314 ASN A N 1
ATOM 2338 C CA . ASN A 1 314 ? 6.611 -9.934 24.373 1.00 16.02 314 ASN A CA 1
ATOM 2339 C C . ASN A 1 314 ? 5.521 -10.911 24.794 1.00 15.21 314 ASN A C 1
ATOM 2340 O O . ASN A 1 314 ? 4.414 -10.492 25.148 1.00 14.64 314 ASN A O 1
ATOM 2345 N N . ASP A 1 315 ? 5.843 -12.208 24.777 1.00 15.00 315 ASP A N 1
ATOM 2346 C CA . ASP A 1 315 ? 4.828 -13.223 25.050 1.00 16.14 315 ASP A CA 1
ATOM 2347 C C . ASP A 1 315 ? 4.302 -13.120 26.477 1.00 17.01 315 ASP A C 1
ATOM 2348 O O . ASP A 1 315 ? 3.111 -13.339 26.724 1.00 17.58 315 ASP A O 1
ATOM 2353 N N . GLU A 1 316 ? 5.177 -12.816 27.437 1.00 18.01 316 GLU A N 1
ATOM 2354 C CA . GLU A 1 316 ? 4.735 -12.743 28.825 1.00 20.58 316 GLU A CA 1
ATOM 2355 C C . GLU A 1 316 ? 3.756 -11.597 29.033 1.00 18.39 316 GLU A C 1
ATOM 2356 O O . GLU A 1 316 ? 2.772 -11.738 29.771 1.00 18.29 316 GLU A O 1
ATOM 2362 N N . TRP A 1 317 ? 4.014 -10.453 28.399 1.00 17.32 317 TRP A N 1
ATOM 2363 C CA . TRP A 1 317 ? 3.074 -9.341 28.477 1.00 16.12 317 TRP A CA 1
ATOM 2364 C C . TRP A 1 317 ? 1.737 -9.716 27.853 1.00 15.74 317 TRP A C 1
ATOM 2365 O O . TRP A 1 317 ? 0.678 -9.440 28.429 1.00 16.92 317 TRP A O 1
ATOM 2376 N N . MET A 1 318 ? 1.771 -10.368 26.685 1.00 15.77 318 MET A N 1
ATOM 2377 C CA . MET A 1 318 ? 0.539 -10.772 26.012 1.00 15.16 318 MET A CA 1
ATOM 2378 C C . MET A 1 318 ? -0.290 -11.713 26.874 1.00 15.10 318 MET A C 1
ATOM 2379 O O . MET A 1 318 ? -1.512 -11.559 26.966 1.00 16.16 318 MET A O 1
ATOM 2384 N N . LYS A 1 319 ? 0.352 -12.684 27.526 1.00 16.09 319 LYS A N 1
ATOM 2385 C CA . LYS A 1 319 ? -0.399 -13.598 28.380 1.00 17.20 319 LYS A CA 1
ATOM 2386 C C . LYS A 1 319 ? -0.953 -12.874 29.599 1.00 16.90 319 LYS A C 1
ATOM 2387 O O . LYS A 1 319 ? -2.121 -13.059 29.963 1.00 17.44 319 LYS A O 1
ATOM 2393 N N . GLU A 1 320 ? -0.138 -12.014 30.212 1.00 17.67 320 GLU A N 1
ATOM 2394 C CA . GLU A 1 320 ? -0.562 -11.273 31.393 1.00 18.09 320 GLU A CA 1
ATOM 2395 C C . GLU A 1 320 ? -1.796 -10.427 31.103 1.00 18.30 320 GLU A C 1
ATOM 2396 O O . GLU A 1 320 ? -2.687 -10.295 31.952 1.00 19.10 320 GLU A O 1
ATOM 2402 N N . MET A 1 321 ? -1.859 -9.838 29.916 1.00 16.03 321 MET A N 1
ATOM 2403 C CA . MET A 1 321 ? -2.947 -8.946 29.548 1.00 16.47 321 MET A CA 1
ATOM 2404 C C . MET A 1 321 ? -4.121 -9.659 28.880 1.00 17.06 321 MET A C 1
ATOM 2405 O O . MET A 1 321 ? -5.111 -9.002 28.547 1.00 16.94 321 MET A O 1
ATOM 2410 N N . GLY A 1 322 ? -4.056 -10.980 28.710 1.00 17.03 322 GLY A N 1
ATOM 2411 C CA . GLY A 1 322 ? -5.180 -11.743 28.195 1.00 16.70 322 GLY A CA 1
ATOM 2412 C C . GLY A 1 322 ? -5.241 -11.887 26.691 1.00 16.03 322 GLY A C 1
ATOM 2413 O O . GLY A 1 322 ? -6.322 -12.162 26.151 1.00 16.95 322 GLY A O 1
ATOM 2414 N N . PHE A 1 323 ? -4.126 -11.680 25.992 1.00 15.80 323 PHE A N 1
ATOM 2415 C CA . PHE A 1 323 ? -4.095 -11.735 24.538 1.00 16.55 323 PHE A CA 1
ATOM 2416 C C . PHE A 1 323 ? -3.421 -12.986 23.995 1.00 17.87 323 PHE A C 1
ATOM 2417 O O . PHE A 1 323 ? -3.237 -13.098 22.779 1.00 19.33 323 PHE A O 1
ATOM 2425 N N . LEU A 1 324 ? -2.982 -13.886 24.864 1.00 18.08 324 LEU A N 1
ATOM 2426 C CA . LEU A 1 324 ? -2.301 -15.099 24.449 1.00 18.64 324 LEU A CA 1
ATOM 2427 C C . LEU A 1 324 ? -2.590 -16.188 25.470 1.00 19.29 324 LEU A C 1
ATOM 2428 O O . LEU A 1 324 ? -3.169 -15.896 26.525 1.00 17.85 324 LEU A O 1
ATOM 2434 N N . HIS B 2 8 ? 7.585 6.520 -8.528 1.00 43.48 8 HIS B N 1
ATOM 2435 C CA . HIS B 2 8 ? 6.625 5.851 -7.658 1.00 43.18 8 HIS B CA 1
ATOM 2436 C C . HIS B 2 8 ? 6.706 4.349 -7.866 1.00 41.82 8 HIS B C 1
ATOM 2437 O O . HIS B 2 8 ? 7.105 3.889 -8.933 1.00 42.85 8 HIS B O 1
ATOM 2439 N N . MET B 2 9 ? 6.333 3.576 -6.851 1.00 38.99 9 MET B N 1
ATOM 2440 C CA . MET B 2 9 ? 6.413 2.132 -6.985 1.00 36.01 9 MET B CA 1
ATOM 2441 C C . MET B 2 9 ? 5.591 1.472 -5.892 1.00 32.44 9 MET B C 1
ATOM 2442 O O . MET B 2 9 ? 5.639 1.884 -4.730 1.00 32.54 9 MET B O 1
ATOM 2444 N N . ILE B 2 10 ? 4.852 0.436 -6.266 1.00 27.02 10 ILE B N 1
ATOM 2445 C CA . ILE B 2 10 ? 4.203 -0.428 -5.295 1.00 23.81 10 ILE B CA 1
ATOM 2446 C C . ILE B 2 10 ? 5.054 -1.684 -5.192 1.00 20.77 10 ILE B C 1
ATOM 2447 O O . ILE B 2 10 ? 5.383 -2.309 -6.210 1.00 23.22 10 ILE B O 1
ATOM 2452 N N . TYR B 2 11 ? 5.418 -2.049 -3.977 1.00 15.96 11 TYR B N 1
ATOM 2453 C CA . TYR B 2 11 ? 6.333 -3.175 -3.831 1.00 15.20 11 TYR B CA 1
ATOM 2454 C C . TYR B 2 11 ? 5.551 -4.473 -3.650 1.00 14.75 11 TYR B C 1
ATOM 2455 O O . TYR B 2 11 ? 4.562 -4.496 -2.917 1.00 15.50 11 TYR B O 1
ATOM 2464 N N . PRO B 2 12 ? 5.958 -5.565 -4.307 1.00 14.45 12 PRO B N 1
ATOM 2465 C CA . PRO B 2 12 ? 5.176 -6.809 -4.201 1.00 13.71 12 PRO B CA 1
ATOM 2466 C C . PRO B 2 12 ? 5.271 -7.466 -2.841 1.00 13.17 12 PRO B C 1
ATOM 2467 O O . PRO B 2 12 ? 4.343 -8.185 -2.451 1.00 14.33 12 PRO B O 1
ATOM 2471 N N . ASN B 2 13 ? 6.365 -7.255 -2.119 1.00 12.89 13 ASN B N 1
ATOM 2472 C CA . ASN B 2 13 ? 6.511 -7.737 -0.756 1.00 12.86 13 ASN B CA 1
ATOM 2473 C C . ASN B 2 13 ? 7.594 -6.896 -0.093 1.00 11.87 13 ASN B C 1
ATOM 2474 O O . ASN B 2 13 ? 8.253 -6.081 -0.741 1.00 12.47 13 ASN B O 1
ATOM 2479 N N . ILE B 2 14 ? 7.782 -7.115 1.209 1.00 12.16 14 ILE B N 1
ATOM 2480 C CA . ILE B 2 14 ? 8.695 -6.272 1.978 1.00 12.66 14 ILE B CA 1
ATOM 2481 C C . ILE B 2 14 ? 10.148 -6.452 1.546 1.00 12.64 14 ILE B C 1
ATOM 2482 O O . ILE B 2 14 ? 10.963 -5.534 1.719 1.00 12.30 14 ILE B O 1
ATOM 2487 N N . LEU B 2 15 ? 10.510 -7.615 0.986 1.00 11.67 15 LEU B N 1
ATOM 2488 C CA . LEU B 2 15 ? 11.901 -7.814 0.577 1.00 12.86 15 LEU B CA 1
ATOM 2489 C C . LEU B 2 15 ? 12.295 -6.853 -0.535 1.00 12.75 15 LEU B C 1
ATOM 2490 O O . LEU B 2 15 ? 13.475 -6.508 -0.680 1.00 12.47 15 LEU B O 1
ATOM 2495 N N . ALA B 2 16 ? 11.329 -6.414 -1.336 1.00 13.55 16 ALA B N 1
ATOM 2496 C CA . ALA B 2 16 ? 11.616 -5.497 -2.427 1.00 13.34 16 ALA B CA 1
ATOM 2497 C C . ALA B 2 16 ? 12.021 -4.111 -1.944 1.00 13.44 16 ALA B C 1
ATOM 2498 O O . ALA B 2 16 ? 12.543 -3.332 -2.752 1.00 15.71 16 ALA B O 1
ATOM 2500 N N . THR B 2 17 ? 11.819 -3.789 -0.657 1.00 12.81 17 THR B N 1
ATOM 2501 C CA . THR B 2 17 ? 12.255 -2.510 -0.095 1.00 13.19 17 THR B CA 1
ATOM 2502 C C . THR B 2 17 ? 13.687 -2.541 0.435 1.00 13.08 17 THR B C 1
ATOM 2503 O O . THR B 2 17 ? 14.184 -1.504 0.896 1.00 15.98 17 THR B O 1
ATOM 2507 N N . ILE B 2 18 ? 14.367 -3.691 0.383 1.00 13.78 18 ILE B N 1
ATOM 2508 C CA . ILE B 2 18 ? 15.748 -3.768 0.850 1.00 13.81 18 ILE B CA 1
ATOM 2509 C C . ILE B 2 18 ? 16.651 -2.956 -0.070 1.00 14.54 18 ILE B C 1
ATOM 2510 O O . ILE B 2 18 ? 16.522 -2.995 -1.303 1.00 16.01 18 ILE B O 1
ATOM 2515 N N . GLY B 2 19 ? 17.585 -2.218 0.530 1.00 14.76 19 GLY B N 1
ATOM 2516 C CA . GLY B 2 19 ? 18.581 -1.462 -0.218 1.00 14.98 19 GLY B CA 1
ATOM 2517 C C . GLY B 2 19 ? 18.109 -0.077 -0.613 1.00 15.72 19 GLY B C 1
ATOM 2518 O O . GLY B 2 19 ? 17.082 0.435 -0.161 1.00 15.91 19 GLY B O 1
ATOM 2519 N N . HIS B 2 20 ? 18.892 0.539 -1.496 1.00 15.81 20 HIS B N 1
ATOM 2520 C CA . HIS B 2 20 ? 18.662 1.913 -1.944 1.00 16.52 20 HIS B CA 1
ATOM 2521 C C . HIS B 2 20 ? 18.468 2.858 -0.760 1.00 15.32 20 HIS B C 1
ATOM 2522 O O . HIS B 2 20 ? 17.523 3.650 -0.701 1.00 16.72 20 HIS B O 1
ATOM 2529 N N . THR B 2 21 ? 19.397 2.767 0.192 1.00 14.43 21 THR B N 1
ATOM 2530 C CA . THR B 2 21 ? 19.276 3.477 1.448 1.00 13.67 21 THR B CA 1
ATOM 2531 C C . THR B 2 21 ? 19.787 4.912 1.325 1.00 13.89 21 THR B C 1
ATOM 2532 O O . THR B 2 21 ? 20.705 5.194 0.547 1.00 14.65 21 THR B O 1
ATOM 2536 N N . PRO B 2 22 ? 19.196 5.835 2.084 1.00 14.78 22 PRO B N 1
ATOM 2537 C CA . PRO B 2 22 ? 19.590 7.249 1.978 1.00 14.31 22 PRO B CA 1
ATOM 2538 C C . PRO B 2 22 ? 21.001 7.502 2.480 1.00 13.67 22 PRO B C 1
ATOM 2539 O O . PRO B 2 22 ? 21.455 6.898 3.453 1.00 14.34 22 PRO B O 1
ATOM 2543 N N . VAL B 2 23 ? 21.666 8.440 1.819 1.00 13.98 23 VAL B N 1
ATOM 2544 C CA . VAL B 2 23 ? 22.894 9.059 2.306 1.00 14.52 23 VAL B CA 1
ATOM 2545 C C . VAL B 2 23 ? 22.531 10.450 2.806 1.00 14.16 23 VAL B C 1
ATOM 2546 O O . VAL B 2 23 ? 21.863 11.216 2.101 1.00 14.46 23 VAL B O 1
ATOM 2550 N N . VAL B 2 24 ? 22.952 10.769 4.025 1.00 13.80 24 VAL B N 1
ATOM 2551 C CA . VAL B 2 24 ? 22.620 12.023 4.688 1.00 14.30 24 VAL B CA 1
ATOM 2552 C C . VAL B 2 24 ? 23.913 12.741 5.064 1.00 14.55 24 VAL B C 1
ATOM 2553 O O . VAL B 2 24 ? 24.862 12.113 5.541 1.00 14.97 24 VAL B O 1
ATOM 2557 N N . LYS B 2 25 ? 23.961 14.052 4.836 1.00 14.15 25 LYS B N 1
ATOM 2558 C CA . LYS B 2 25 ? 25.105 14.838 5.285 1.00 14.32 25 LYS B CA 1
ATOM 2559 C C . LYS B 2 25 ? 25.114 14.937 6.807 1.00 14.42 25 LYS B C 1
ATOM 2560 O O . LYS B 2 25 ? 24.065 15.076 7.444 1.00 14.30 25 LYS B O 1
ATOM 2566 N N . ILE B 2 26 ? 26.305 14.829 7.387 1.00 13.75 26 ILE B N 1
ATOM 2567 C CA . ILE B 2 26 ? 26.520 15.014 8.818 1.00 13.64 26 ILE B CA 1
ATOM 2568 C C . ILE B 2 26 ? 26.859 16.484 9.032 1.00 13.99 26 ILE B C 1
ATOM 2569 O O . ILE B 2 26 ? 27.840 16.989 8.470 1.00 15.82 26 ILE B O 1
ATOM 2574 N N . ASN B 2 27 ? 26.077 17.165 9.874 1.00 14.23 27 ASN B N 1
ATOM 2575 C CA . ASN B 2 27 ? 26.112 18.620 9.952 1.00 15.72 27 ASN B CA 1
ATOM 2576 C C . ASN B 2 27 ? 26.720 19.187 11.225 1.00 16.15 27 ASN B C 1
ATOM 2577 O O . ASN B 2 27 ? 27.107 20.362 11.228 1.00 17.80 27 ASN B O 1
ATOM 2582 N N . ARG B 2 28 ? 26.829 18.400 12.290 1.00 16.47 28 ARG B N 1
ATOM 2583 C CA . ARG B 2 28 ? 27.446 18.865 13.525 1.00 16.71 28 ARG B CA 1
ATOM 2584 C C . ARG B 2 28 ? 28.710 18.103 13.889 1.00 16.73 28 ARG B C 1
ATOM 2585 O O . ARG B 2 28 ? 29.715 18.730 14.233 1.00 16.75 28 ARG B O 1
ATOM 2593 N N . LEU B 2 29 ? 28.703 16.770 13.811 1.00 16.76 29 LEU B N 1
ATOM 2594 C CA . LEU B 2 29 ? 29.850 16.006 14.304 1.00 16.46 29 LEU B CA 1
ATOM 2595 C C . LEU B 2 29 ? 31.112 16.256 13.492 1.00 18.67 29 LEU B C 1
ATOM 2596 O O . LEU B 2 29 ? 32.213 16.146 14.037 1.00 19.01 29 LEU B O 1
ATOM 2601 N N . GLY B 2 30 ? 30.988 16.586 12.212 1.00 18.56 30 GLY B N 1
ATOM 2602 C CA . GLY B 2 30 ? 32.183 16.807 11.413 1.00 20.49 30 GLY B CA 1
ATOM 2603 C C . GLY B 2 30 ? 32.650 18.247 11.344 1.00 22.09 30 GLY B C 1
ATOM 2604 O O . GLY B 2 30 ? 33.389 18.614 10.424 1.00 21.88 30 GLY B O 1
ATOM 2605 N N . LYS B 2 31 ? 32.251 19.073 12.315 1.00 23.41 31 LYS B N 1
ATOM 2606 C CA . LYS B 2 31 ? 32.533 20.504 12.220 1.00 28.76 31 LYS B CA 1
ATOM 2607 C C . LYS B 2 31 ? 34.024 20.843 12.276 1.00 30.52 31 LYS B C 1
ATOM 2608 O O . LYS B 2 31 ? 34.411 21.924 11.819 1.00 32.19 31 LYS B O 1
ATOM 2614 N N . ASP B 2 32 ? 34.868 19.963 12.813 1.00 29.64 32 ASP B N 1
ATOM 2615 C CA . ASP B 2 32 ? 36.302 20.222 12.891 1.00 30.48 32 ASP B CA 1
ATOM 2616 C C . ASP B 2 32 ? 37.077 19.643 11.716 1.00 27.28 32 ASP B C 1
ATOM 2617 O O . ASP B 2 32 ? 38.304 19.790 11.666 1.00 28.84 32 ASP B O 1
ATOM 2622 N N . LEU B 2 33 ? 36.401 19.005 10.770 1.00 23.86 33 LEU B N 1
ATOM 2623 C CA . LEU B 2 33 ? 37.073 18.442 9.613 1.00 21.60 33 LEU B CA 1
ATOM 2624 C C . LEU B 2 33 ? 37.124 19.479 8.502 1.00 21.52 33 LEU B C 1
ATOM 2625 O O . LEU B 2 33 ? 36.260 20.355 8.402 1.00 22.66 33 LEU B O 1
ATOM 2630 N N . GLU B 2 34 ? 38.144 19.356 7.652 1.00 22.13 34 GLU B N 1
ATOM 2631 C CA . GLU B 2 34 ? 38.198 20.163 6.439 1.00 23.05 34 GLU B CA 1
ATOM 2632 C C . GLU B 2 34 ? 37.205 19.655 5.407 1.00 21.68 34 GLU B C 1
ATOM 2633 O O . GLU B 2 34 ? 36.599 20.445 4.675 1.00 21.46 34 GLU B O 1
ATOM 2639 N N . CYS B 2 35 ? 37.024 18.342 5.342 1.00 19.26 35 CYS B N 1
ATOM 2640 C CA . CYS B 2 35 ? 36.186 17.721 4.335 1.00 17.78 35 CYS B CA 1
ATOM 2641 C C . CYS B 2 35 ? 34.722 17.764 4.759 1.00 17.50 35 CYS B C 1
ATOM 2642 O O . CYS B 2 35 ? 34.375 18.154 5.878 1.00 18.93 35 CYS B O 1
ATOM 2645 N N . GLU B 2 36 ? 33.862 17.366 3.833 1.00 16.77 36 GLU B N 1
ATOM 2646 C CA . GLU B 2 36 ? 32.462 17.121 4.133 1.00 16.29 36 GLU B CA 1
ATOM 2647 C C . GLU B 2 36 ? 32.264 15.648 4.485 1.00 15.93 36 GLU B C 1
ATOM 2648 O O . GLU B 2 36 ? 32.999 14.774 4.018 1.00 17.17 36 GLU B O 1
ATOM 2654 N N . LEU B 2 37 ? 31.283 15.388 5.350 1.00 15.11 37 LEU B N 1
ATOM 2655 C CA . LEU B 2 37 ? 31.087 14.083 5.969 1.00 14.90 37 LEU B CA 1
ATOM 2656 C C . LEU B 2 37 ? 29.641 13.639 5.789 1.00 13.65 37 LEU B C 1
ATOM 2657 O O . LEU B 2 37 ? 28.711 14.434 5.964 1.00 13.95 37 LEU B O 1
ATOM 2662 N N . TYR B 2 38 ? 29.460 12.366 5.431 1.00 13.60 38 TYR B N 1
ATOM 2663 C CA . TYR B 2 38 ? 28.160 11.820 5.055 1.00 13.78 38 TYR B CA 1
ATOM 2664 C C . TYR B 2 38 ? 27.997 10.444 5.681 1.00 13.24 38 TYR B C 1
ATOM 2665 O O . TYR B 2 38 ? 28.979 9.771 6.005 1.00 13.79 38 TYR B O 1
ATOM 2674 N N . ALA B 2 39 ? 26.743 10.016 5.825 1.00 12.74 39 ALA B N 1
ATOM 2675 C CA . ALA B 2 39 ? 26.421 8.726 6.419 1.00 13.24 39 ALA B CA 1
ATOM 2676 C C . ALA B 2 39 ? 25.434 7.978 5.537 1.00 12.51 39 ALA B C 1
ATOM 2677 O O . ALA B 2 39 ? 24.426 8.551 5.114 1.00 13.49 39 ALA B O 1
ATOM 2679 N N . LYS B 2 40 ? 25.713 6.704 5.263 1.00 11.89 40 LYS B N 1
ATOM 2680 C CA . LYS B 2 40 ? 24.771 5.843 4.553 1.00 12.71 40 LYS B CA 1
ATOM 2681 C C . LYS B 2 40 ? 23.945 5.081 5.581 1.00 12.51 40 LYS B C 1
ATOM 2682 O O . LYS B 2 40 ? 24.490 4.312 6.381 1.00 12.75 40 LYS B O 1
ATOM 2688 N N . CYS B 2 41 ? 22.632 5.306 5.562 1.00 12.89 41 CYS B N 1
ATOM 2689 C CA . CYS B 2 41 ? 21.752 4.958 6.680 1.00 12.47 41 CYS B CA 1
ATOM 2690 C C . CYS B 2 41 ? 21.099 3.602 6.425 1.00 12.44 41 CYS B C 1
ATOM 2691 O O . CYS B 2 41 ? 19.984 3.512 5.913 1.00 12.57 41 CYS B O 1
ATOM 2694 N N . GLU B 2 42 ? 21.785 2.533 6.828 1.00 12.05 42 GLU B N 1
ATOM 2695 C CA . GLU B 2 42 ? 21.279 1.184 6.596 1.00 12.47 42 GLU B CA 1
ATOM 2696 C C . GLU B 2 42 ? 20.151 0.788 7.541 1.00 12.91 42 GLU B C 1
ATOM 2697 O O . GLU B 2 42 ? 19.522 -0.258 7.333 1.00 13.34 42 GLU B O 1
ATOM 2703 N N . PHE B 2 43 ? 19.861 1.600 8.557 1.00 12.95 43 PHE B N 1
ATOM 2704 C CA . PHE B 2 43 ? 18.724 1.326 9.422 1.00 12.92 43 PHE B CA 1
ATOM 2705 C C . PHE B 2 43 ? 17.384 1.506 8.720 1.00 12.66 43 PHE B C 1
ATOM 2706 O O . PHE B 2 43 ? 16.363 1.092 9.276 1.00 14.29 43 PHE B O 1
ATOM 2714 N N . PHE B 2 44 ? 17.361 2.084 7.515 1.00 12.39 44 PHE B N 1
ATOM 2715 C CA . PHE B 2 44 ? 16.126 2.181 6.741 1.00 12.56 44 PHE B CA 1
ATOM 2716 C C . PHE B 2 44 ? 15.714 0.862 6.093 1.00 12.24 44 PHE B C 1
ATOM 2717 O O . PHE B 2 44 ? 14.595 0.771 5.578 1.00 14.50 44 PHE B O 1
ATOM 2725 N N . ASN B 2 45 ? 16.575 -0.149 6.091 1.00 11.76 45 ASN B N 1
ATOM 2726 C CA . ASN B 2 45 ? 16.179 -1.457 5.595 1.00 11.95 45 ASN B CA 1
ATOM 2727 C C . ASN B 2 45 ? 15.026 -2.011 6.435 1.00 12.73 45 ASN B C 1
ATOM 2728 O O . ASN B 2 45 ? 14.923 -1.708 7.629 1.00 12.49 45 ASN B O 1
ATOM 2733 N N . PRO B 2 46 ? 14.142 -2.824 5.832 1.00 12.19 46 PRO B N 1
ATOM 2734 C CA . PRO B 2 46 ? 12.908 -3.237 6.534 1.00 11.23 46 PRO B CA 1
ATOM 2735 C C . PRO B 2 46 ? 13.143 -4.075 7.776 1.00 12.35 46 PRO B C 1
ATOM 2736 O O . PRO B 2 46 ? 12.300 -4.053 8.689 1.00 13.23 46 PRO B O 1
ATOM 2740 N N . GLY B 2 47 ? 14.241 -4.837 7.833 1.00 12.14 47 GLY B N 1
ATOM 2741 C CA . GLY B 2 47 ? 14.607 -5.545 9.042 1.00 12.21 47 GLY B CA 1
ATOM 2742 C C . GLY B 2 47 ? 15.391 -4.721 10.026 1.00 12.56 47 GLY B C 1
ATOM 2743 O O . GLY B 2 47 ? 15.663 -5.184 11.139 1.00 14.81 47 GLY B O 1
ATOM 2744 N N . GLY B 2 48 ? 15.764 -3.503 9.636 1.00 12.60 48 GLY B N 1
ATOM 2745 C CA . GLY B 2 48 ? 16.464 -2.588 10.511 1.00 12.55 48 GLY B CA 1
ATOM 2746 C C . GLY B 2 48 ? 17.970 -2.562 10.371 1.00 12.37 48 GLY B C 1
ATOM 2747 O O . GLY B 2 48 ? 18.622 -1.835 11.131 1.00 13.42 48 GLY B O 1
ATOM 2748 N N . SER B 2 49 ? 18.547 -3.310 9.430 1.00 11.59 49 SER B N 1
ATOM 2749 C CA . SER B 2 49 ? 20.000 -3.312 9.322 1.00 11.58 49 SER B CA 1
ATOM 2750 C C . SER B 2 49 ? 20.450 -3.630 7.905 1.00 11.95 49 SER B C 1
ATOM 2751 O O . SER B 2 49 ? 19.713 -4.200 7.094 1.00 12.05 49 SER B O 1
ATOM 2754 N N . VAL B 2 50 ? 21.722 -3.289 7.661 1.00 11.92 50 VAL B N 1
ATOM 2755 C CA . VAL B 2 50 ? 22.452 -3.624 6.441 1.00 11.79 50 VAL B CA 1
ATOM 2756 C C . VAL B 2 50 ? 22.366 -5.105 6.112 1.00 12.01 50 VAL B C 1
ATOM 2757 O O . VAL B 2 50 ? 22.430 -5.490 4.938 1.00 12.37 50 VAL B O 1
ATOM 2761 N N . LYS B 2 51 ? 22.224 -5.963 7.128 1.00 12.46 51 LYS B N 1
ATOM 2762 C CA A LYS B 2 51 ? 22.266 -7.402 6.899 0.13 12.54 51 LYS B CA 1
ATOM 2763 C CA B LYS B 2 51 ? 22.278 -7.398 6.875 0.87 12.13 51 LYS B CA 1
ATOM 2764 C C . LYS B 2 51 ? 21.048 -7.928 6.153 1.00 12.22 51 LYS B C 1
ATOM 2765 O O . LYS B 2 51 ? 21.080 -9.070 5.678 1.00 13.39 51 LYS B O 1
ATOM 2776 N N . ASP B 2 52 ? 19.982 -7.138 6.042 1.00 11.73 52 ASP B N 1
ATOM 2777 C CA . ASP B 2 52 ? 18.886 -7.534 5.166 1.00 11.87 52 ASP B CA 1
ATOM 2778 C C . ASP B 2 52 ? 19.413 -7.850 3.779 1.00 12.40 52 ASP B C 1
ATOM 2779 O O . ASP B 2 52 ? 18.907 -8.749 3.100 1.00 13.00 52 ASP B O 1
ATOM 2784 N N . ARG B 2 53 ? 20.414 -7.086 3.329 1.00 11.91 53 ARG B N 1
ATOM 2785 C CA . ARG B 2 53 ? 20.934 -7.253 1.980 1.00 12.02 53 ARG B CA 1
ATOM 2786 C C . ARG B 2 53 ? 21.518 -8.641 1.786 1.00 12.09 53 ARG B C 1
ATOM 2787 O O . ARG B 2 53 ? 21.318 -9.259 0.733 1.00 13.00 53 ARG B O 1
ATOM 2795 N N . ILE B 2 54 ? 22.270 -9.137 2.778 1.00 12.19 54 ILE B N 1
ATOM 2796 C CA . ILE B 2 54 ? 22.916 -10.437 2.603 1.00 12.11 54 ILE B CA 1
ATOM 2797 C C . ILE B 2 54 ? 21.983 -11.590 2.956 1.00 12.47 54 ILE B C 1
ATOM 2798 O O . ILE B 2 54 ? 22.106 -12.678 2.388 1.00 13.31 54 ILE B O 1
ATOM 2803 N N . GLY B 2 55 ? 21.045 -11.387 3.889 1.00 12.63 55 GLY B N 1
ATOM 2804 C CA . GLY B 2 55 ? 20.025 -12.402 4.100 1.00 13.57 55 GLY B CA 1
ATOM 2805 C C . GLY B 2 55 ? 19.270 -12.680 2.818 1.00 13.48 55 GLY B C 1
ATOM 2806 O O . GLY B 2 55 ? 19.109 -13.834 2.406 1.00 14.60 55 GLY B O 1
ATOM 2807 N N . TYR B 2 56 ? 18.860 -11.612 2.134 1.00 13.40 56 TYR B N 1
ATOM 2808 C CA . TYR B 2 56 ? 18.169 -11.754 0.860 1.00 13.92 56 TYR B CA 1
ATOM 2809 C C . TYR B 2 56 ? 19.064 -12.401 -0.191 1.00 14.45 56 TYR B C 1
ATOM 2810 O O . TYR B 2 56 ? 18.679 -13.389 -0.822 1.00 15.05 56 TYR B O 1
ATOM 2819 N N . GLU B 2 57 ? 20.266 -11.849 -0.401 1.00 13.87 57 GLU B N 1
ATOM 2820 C CA . GLU B 2 57 ? 21.132 -12.346 -1.468 1.00 15.01 57 GLU B CA 1
ATOM 2821 C C . GLU B 2 57 ? 21.487 -13.810 -1.256 1.00 13.96 57 GLU B C 1
ATOM 2822 O O . GLU B 2 57 ? 21.458 -14.606 -2.203 1.00 14.78 57 GLU B O 1
ATOM 2828 N N . MET B 2 58 ? 21.836 -14.184 -0.025 1.00 13.97 58 MET B N 1
ATOM 2829 C CA . MET B 2 58 ? 22.237 -15.568 0.217 1.00 14.63 58 MET B CA 1
ATOM 2830 C C . MET B 2 58 ? 21.081 -16.532 -0.025 1.00 14.53 58 MET B C 1
ATOM 2831 O O . MET B 2 58 ? 21.267 -17.591 -0.633 1.00 14.53 58 MET B O 1
ATOM 2836 N N . VAL B 2 59 ? 19.873 -16.168 0.416 1.00 14.72 59 VAL B N 1
ATOM 2837 C CA . VAL B 2 59 ? 18.717 -17.048 0.239 1.00 15.01 59 VAL B CA 1
ATOM 2838 C C . VAL B 2 59 ? 18.373 -17.187 -1.236 1.00 16.44 59 VAL B C 1
ATOM 2839 O O . VAL B 2 59 ? 18.202 -18.299 -1.746 1.00 16.62 59 VAL B O 1
ATOM 2843 N N . VAL B 2 60 ? 18.281 -16.062 -1.945 1.00 16.62 60 VAL B N 1
ATOM 2844 C CA . VAL B 2 60 ? 17.811 -16.109 -3.325 1.00 17.88 60 VAL B CA 1
ATOM 2845 C C . VAL B 2 60 ? 18.812 -16.834 -4.219 1.00 16.47 60 VAL B C 1
ATOM 2846 O O . VAL B 2 60 ? 18.427 -17.627 -5.086 1.00 18.46 60 VAL B O 1
ATOM 2850 N N . LYS B 2 61 ? 20.108 -16.586 -4.025 1.00 16.33 61 LYS B N 1
ATOM 2851 C CA . LYS B 2 61 ? 21.102 -17.269 -4.844 1.00 17.26 61 LYS B CA 1
ATOM 2852 C C . LYS B 2 61 ? 21.140 -18.762 -4.544 1.00 17.15 61 LYS B C 1
ATOM 2853 O O . LYS B 2 61 ? 21.252 -19.580 -5.465 1.00 18.69 61 LYS B O 1
ATOM 2859 N N . ALA B 2 62 ? 21.073 -19.140 -3.265 1.00 16.65 62 ALA B N 1
ATOM 2860 C CA . ALA B 2 62 ? 21.083 -20.561 -2.925 1.00 17.21 62 ALA B CA 1
ATOM 2861 C C . ALA B 2 62 ? 19.857 -21.274 -3.486 1.00 17.54 62 ALA B C 1
ATOM 2862 O O . ALA B 2 62 ? 19.949 -22.419 -3.947 1.00 18.47 62 ALA B O 1
ATOM 2864 N N . GLU B 2 63 ? 18.698 -20.612 -3.454 1.00 18.38 63 GLU B N 1
ATOM 2865 C CA . GLU B 2 63 ? 17.493 -21.221 -4.008 1.00 20.19 63 GLU B CA 1
ATOM 2866 C C . GLU B 2 63 ? 17.622 -21.408 -5.514 1.00 21.52 63 GLU B C 1
ATOM 2867 O O . GLU B 2 63 ? 17.258 -22.464 -6.048 1.00 22.42 63 GLU B O 1
ATOM 2873 N N . LYS B 2 64 ? 18.153 -20.402 -6.214 1.00 21.74 64 LYS B N 1
ATOM 2874 C CA . LYS B 2 64 ? 18.321 -20.523 -7.658 1.00 23.40 64 LYS B CA 1
ATOM 2875 C C . LYS B 2 64 ? 19.308 -21.625 -8.017 1.00 24.86 64 LYS B C 1
ATOM 2876 O O . LYS B 2 64 ? 19.144 -22.294 -9.043 1.00 26.74 64 LYS B O 1
ATOM 2878 N N . GLU B 2 65 ? 20.330 -21.833 -7.187 1.00 24.56 65 GLU B N 1
ATOM 2879 C CA . GLU B 2 65 ? 21.339 -22.851 -7.447 1.00 25.57 65 GLU B CA 1
ATOM 2880 C C . GLU B 2 65 ? 20.902 -24.248 -7.027 1.00 25.25 65 GLU B C 1
ATOM 2881 O O . GLU B 2 65 ? 21.615 -25.213 -7.322 1.00 27.03 65 GLU B O 1
ATOM 2887 N N . GLY B 2 66 ? 19.751 -24.382 -6.378 1.00 24.72 66 GLY B N 1
ATOM 2888 C CA . GLY B 2 66 ? 19.284 -25.668 -5.909 1.00 24.28 66 GLY B CA 1
ATOM 2889 C C . GLY B 2 66 ? 19.867 -26.134 -4.593 1.00 22.91 66 GLY B C 1
ATOM 2890 O O . GLY B 2 66 ? 19.642 -27.289 -4.216 1.00 22.65 66 GLY B O 1
ATOM 2891 N N . ARG B 2 67 ? 20.610 -25.281 -3.882 1.00 21.07 67 ARG B N 1
ATOM 2892 C CA . ARG B 2 67 ? 21.154 -25.676 -2.585 1.00 20.23 67 ARG B CA 1
ATOM 2893 C C . ARG B 2 67 ? 20.077 -25.731 -1.509 1.00 19.11 67 ARG B C 1
ATOM 2894 O O . ARG B 2 67 ? 20.203 -26.503 -0.554 1.00 19.95 67 ARG B O 1
ATOM 2902 N N . ILE B 2 68 ? 19.053 -24.879 -1.609 1.00 17.80 68 ILE B N 1
ATOM 2903 C CA . ILE B 2 68 ? 17.936 -24.842 -0.676 1.00 17.91 68 ILE B CA 1
ATOM 2904 C C . ILE B 2 68 ? 16.657 -24.739 -1.493 1.00 18.81 68 ILE B C 1
ATOM 2905 O O . ILE B 2 68 ? 16.674 -24.375 -2.670 1.00 20.23 68 ILE B O 1
ATOM 2910 N N . LYS B 2 69 ? 15.537 -25.060 -0.848 1.00 19.48 69 LYS B N 1
ATOM 2911 C CA . LYS B 2 69 ? 14.221 -24.919 -1.459 1.00 19.56 69 LYS B CA 1
ATOM 2912 C C . LYS B 2 69 ? 13.229 -24.520 -0.380 1.00 19.28 69 LYS B C 1
ATOM 2913 O O . LYS B 2 69 ? 13.432 -24.853 0.794 1.00 18.80 69 LYS B O 1
ATOM 2919 N N . PRO B 2 70 ? 12.159 -23.806 -0.735 1.00 20.34 70 PRO B N 1
ATOM 2920 C CA . PRO B 2 70 ? 11.152 -23.442 0.266 1.00 19.89 70 PRO B CA 1
ATOM 2921 C C . PRO B 2 70 ? 10.668 -24.665 1.033 1.00 18.83 70 PRO B C 1
ATOM 2922 O O . PRO B 2 70 ? 10.484 -25.749 0.471 1.00 19.84 70 PRO B O 1
ATOM 2926 N N . GLY B 2 71 ? 10.490 -24.485 2.338 1.00 18.16 71 GLY B N 1
ATOM 2927 C CA . GLY B 2 71 ? 10.195 -25.567 3.246 1.00 18.52 71 GLY B CA 1
ATOM 2928 C C . GLY B 2 71 ? 11.407 -26.086 3.992 1.00 18.31 71 GLY B C 1
ATOM 2929 O O . GLY B 2 71 ? 11.249 -26.723 5.040 1.00 20.02 71 GLY B O 1
ATOM 2930 N N . ASP B 2 72 ? 12.607 -25.831 3.478 1.00 17.36 72 ASP B N 1
ATOM 2931 C CA . ASP B 2 72 ? 13.825 -26.222 4.162 1.00 17.50 72 ASP B CA 1
ATOM 2932 C C . ASP B 2 72 ? 14.033 -25.349 5.397 1.00 16.30 72 ASP B C 1
ATOM 2933 O O . ASP B 2 72 ? 13.384 -24.311 5.585 1.00 16.51 72 ASP B O 1
ATOM 2938 N N . THR B 2 73 ? 14.960 -25.785 6.243 1.00 16.42 73 THR B N 1
ATOM 2939 C CA . THR B 2 73 ? 15.362 -25.038 7.428 1.00 15.90 73 THR B CA 1
ATOM 2940 C C . THR B 2 73 ? 16.716 -24.381 7.176 1.00 15.09 73 THR B C 1
ATOM 2941 O O . THR B 2 73 ? 17.657 -25.032 6.714 1.00 16.24 73 THR B O 1
ATOM 2945 N N . LEU B 2 74 ? 16.813 -23.100 7.493 1.00 14.71 74 LEU B N 1
ATOM 2946 C CA . LEU B 2 74 ? 18.060 -22.359 7.382 1.00 14.55 74 LEU B CA 1
ATOM 2947 C C . LEU B 2 74 ? 18.573 -22.104 8.788 1.00 15.13 74 LEU B C 1
ATOM 2948 O O . LEU B 2 74 ? 17.845 -21.561 9.625 1.00 15.92 74 LEU B O 1
ATOM 2953 N N . ILE B 2 75 ? 19.814 -22.509 9.047 1.00 14.57 75 ILE B N 1
ATOM 2954 C CA . ILE B 2 75 ? 20.447 -22.377 10.354 1.00 15.25 75 ILE B CA 1
ATOM 2955 C C . ILE B 2 75 ? 21.623 -21.428 10.197 1.00 14.12 75 ILE B C 1
ATOM 2956 O O . ILE B 2 75 ? 22.480 -21.643 9.335 1.00 15.38 75 ILE B O 1
ATOM 2961 N N . GLU B 2 76 ? 21.680 -20.387 11.029 1.00 14.47 76 GLU B N 1
ATOM 2962 C CA . GLU B 2 76 ? 22.749 -19.403 10.851 1.00 15.23 76 GLU B CA 1
ATOM 2963 C C . GLU B 2 76 ? 23.342 -18.931 12.172 1.00 15.19 76 GLU B C 1
ATOM 2964 O O . GLU B 2 76 ? 22.598 -18.496 13.067 1.00 15.89 76 GLU B O 1
ATOM 2970 N N . PRO B 2 77 ? 24.664 -19.017 12.324 1.00 16.22 77 PRO B N 1
ATOM 2971 C CA . PRO B 2 77 ? 25.331 -18.360 13.456 1.00 16.38 77 PRO B CA 1
ATOM 2972 C C . PRO B 2 77 ? 25.420 -16.868 13.170 1.00 15.96 77 PRO B C 1
ATOM 2973 O O . PRO B 2 77 ? 25.811 -16.461 12.074 1.00 16.95 77 PRO B O 1
ATOM 2977 N N . THR B 2 78 ? 25.065 -16.051 14.161 1.00 15.77 78 THR B N 1
ATOM 2978 C CA . THR B 2 78 ? 24.932 -14.625 13.903 1.00 15.46 78 THR B CA 1
ATOM 2979 C C . THR B 2 78 ? 25.033 -13.847 15.207 1.00 15.67 78 THR B C 1
ATOM 2980 O O . THR B 2 78 ? 24.771 -14.374 16.292 1.00 17.02 78 THR B O 1
ATOM 2984 N N . SER B 2 79 ? 25.414 -12.576 15.083 1.00 15.80 79 SER B N 1
ATOM 2985 C CA . SER B 2 79 ? 25.265 -11.642 16.191 1.00 15.36 79 SER B CA 1
ATOM 2986 C C . SER B 2 79 ? 23.866 -11.048 16.251 1.00 16.00 79 SER B C 1
ATOM 2987 O O . SER B 2 79 ? 23.580 -10.263 17.162 1.00 16.44 79 SER B O 1
ATOM 2990 N N . GLY B 2 80 ? 23.001 -11.398 15.301 1.00 14.69 80 GLY B N 1
ATOM 2991 C CA . GLY B 2 80 ? 21.612 -10.993 15.357 1.00 15.04 80 GLY B CA 1
ATOM 2992 C C . GLY B 2 80 ? 21.103 -10.456 14.039 1.00 13.30 80 GLY B C 1
ATOM 2993 O O . GLY B 2 80 ? 20.044 -10.869 13.568 1.00 14.42 80 GLY B O 1
ATOM 2994 N N . ASN B 2 81 ? 21.835 -9.522 13.431 1.00 12.78 81 ASN B N 1
ATOM 2995 C CA . ASN B 2 81 ? 21.303 -8.822 12.264 1.00 12.54 81 ASN B CA 1
ATOM 2996 C C . ASN B 2 81 ? 21.197 -9.714 11.030 1.00 12.99 81 ASN B C 1
ATOM 2997 O O . ASN B 2 81 ? 20.207 -9.636 10.294 1.00 12.59 81 ASN B O 1
ATOM 3002 N N . THR B 2 82 ? 22.204 -10.546 10.762 1.00 12.95 82 THR B N 1
ATOM 3003 C CA . THR B 2 82 ? 22.069 -11.492 9.656 1.00 13.54 82 THR B CA 1
ATOM 3004 C C . THR B 2 82 ? 20.941 -12.470 9.930 1.00 12.84 82 THR B C 1
ATOM 3005 O O . THR B 2 82 ? 20.176 -12.820 9.024 1.00 13.11 82 THR B O 1
ATOM 3009 N N . GLY B 2 83 ? 20.813 -12.903 11.180 1.00 13.00 83 GLY B N 1
ATOM 3010 C CA . GLY B 2 83 ? 19.668 -13.715 11.553 1.00 13.47 83 GLY B CA 1
ATOM 3011 C C . GLY B 2 83 ? 18.345 -13.053 11.221 1.00 13.28 83 GLY B C 1
ATOM 3012 O O . GLY B 2 83 ? 17.439 -13.698 10.695 1.00 13.81 83 GLY B O 1
ATOM 3013 N N . ILE B 2 84 ? 18.216 -11.754 11.513 1.00 12.61 84 ILE B N 1
ATOM 3014 C CA . ILE B 2 84 ? 16.981 -11.032 11.198 1.00 12.50 84 ILE B CA 1
ATOM 3015 C C . ILE B 2 84 ? 16.764 -10.960 9.694 1.00 12.88 84 ILE B C 1
ATOM 3016 O O . ILE B 2 84 ? 15.647 -11.161 9.207 1.00 13.12 84 ILE B O 1
ATOM 3021 N N . GLY B 2 85 ? 17.827 -10.693 8.932 1.00 12.53 85 GLY B N 1
ATOM 3022 C CA . GLY B 2 85 ? 17.688 -10.661 7.486 1.00 13.01 85 GLY B CA 1
ATOM 3023 C C . GLY B 2 85 ? 17.246 -11.991 6.906 1.00 12.16 85 GLY B C 1
ATOM 3024 O O . GLY B 2 85 ? 16.406 -12.034 6.001 1.00 13.78 85 GLY B O 1
ATOM 3025 N N . ILE B 2 86 ? 17.816 -13.096 7.401 1.00 12.40 86 ILE B N 1
ATOM 3026 C CA . ILE B 2 86 ? 17.392 -14.422 6.948 1.00 12.95 86 ILE B CA 1
ATOM 3027 C C . ILE B 2 86 ? 15.975 -14.725 7.417 1.00 13.09 86 ILE B C 1
ATOM 3028 O O . ILE B 2 86 ? 15.175 -15.301 6.672 1.00 13.14 86 ILE B O 1
ATOM 3033 N N . ALA B 2 87 ? 15.647 -14.349 8.656 1.00 13.08 87 ALA B N 1
ATOM 3034 C CA . ALA B 2 87 ? 14.297 -14.583 9.163 1.00 13.13 87 ALA B CA 1
ATOM 3035 C C . ALA B 2 87 ? 13.271 -13.802 8.360 1.00 12.74 87 ALA B C 1
ATOM 3036 O O . ALA B 2 87 ? 12.159 -14.289 8.118 1.00 13.11 87 ALA B O 1
ATOM 3038 N N . LEU B 2 88 ? 13.622 -12.582 7.954 1.00 13.03 88 LEU B N 1
ATOM 3039 C CA . LEU B 2 88 ? 12.728 -11.789 7.122 1.00 13.81 88 LEU B CA 1
ATOM 3040 C C . LEU B 2 88 ? 12.484 -12.492 5.791 1.00 13.63 88 LEU B C 1
ATOM 3041 O O . LEU B 2 88 ? 11.332 -12.677 5.368 1.00 14.22 88 LEU B O 1
ATOM 3046 N N . ALA B 2 89 ? 13.567 -12.915 5.131 1.00 13.44 89 ALA B N 1
ATOM 3047 C CA . ALA B 2 89 ? 13.439 -13.648 3.875 1.00 14.10 89 ALA B CA 1
ATOM 3048 C C . ALA B 2 89 ? 12.669 -14.946 4.074 1.00 14.28 89 ALA B C 1
ATOM 3049 O O . ALA B 2 89 ? 11.822 -15.307 3.247 1.00 15.57 89 ALA B O 1
ATOM 3051 N N . GLY B 2 90 ? 12.918 -15.638 5.189 1.00 14.31 90 GLY B N 1
ATOM 3052 C CA . GLY B 2 90 ? 12.233 -16.896 5.436 1.00 15.14 90 GLY B CA 1
ATOM 3053 C C . GLY B 2 90 ? 10.749 -16.722 5.697 1.00 16.00 90 GLY B C 1
ATOM 3054 O O . GLY B 2 90 ? 9.936 -17.546 5.274 1.00 16.63 90 GLY B O 1
ATOM 3055 N N . ALA B 2 91 ? 10.373 -15.661 6.406 1.00 15.30 91 ALA B N 1
ATOM 3056 C CA . ALA B 2 91 ? 8.960 -15.396 6.648 1.00 15.96 91 ALA B CA 1
ATOM 3057 C C . ALA B 2 91 ? 8.224 -15.144 5.341 1.00 16.18 91 ALA B C 1
ATOM 3058 O O . ALA B 2 91 ? 7.104 -15.633 5.141 1.00 17.40 91 ALA B O 1
ATOM 3060 N N . VAL B 2 92 ? 8.843 -14.390 4.435 1.00 15.85 92 VAL B N 1
ATOM 3061 C CA . VAL B 2 92 ? 8.195 -14.031 3.180 1.00 15.56 92 VAL B CA 1
ATOM 3062 C C . VAL B 2 92 ? 8.179 -15.209 2.215 1.00 17.26 92 VAL B C 1
ATOM 3063 O O . VAL B 2 92 ? 7.159 -15.496 1.582 1.00 18.23 92 VAL B O 1
ATOM 3067 N N . LEU B 2 93 ? 9.306 -15.905 2.084 1.00 16.98 93 LEU B N 1
ATOM 3068 C CA . LEU B 2 93 ? 9.480 -16.915 1.048 1.00 17.25 93 LEU B CA 1
ATOM 3069 C C . LEU B 2 93 ? 9.164 -18.332 1.517 1.00 18.34 93 LEU B C 1
ATOM 3070 O O . LEU B 2 93 ? 9.089 -19.241 0.683 1.00 21.00 93 LEU B O 1
ATOM 3075 N N . GLY B 2 94 ? 8.993 -18.554 2.816 1.00 18.19 94 GLY B N 1
ATOM 3076 C CA . GLY B 2 94 ? 8.611 -19.873 3.288 1.00 18.50 94 GLY B CA 1
ATOM 3077 C C . GLY B 2 94 ? 9.754 -20.797 3.676 1.00 17.30 94 GLY B C 1
ATOM 3078 O O . GLY B 2 94 ? 9.776 -21.969 3.290 1.00 18.99 94 GLY B O 1
ATOM 3079 N N . TYR B 2 95 ? 10.704 -20.291 4.454 1.00 16.15 95 TYR B N 1
ATOM 3080 C CA . TYR B 2 95 ? 11.759 -21.110 5.030 1.00 16.11 95 TYR B CA 1
ATOM 3081 C C . TYR B 2 95 ? 11.629 -21.069 6.543 1.00 16.51 95 TYR B C 1
ATOM 3082 O O . TYR B 2 95 ? 11.272 -20.034 7.118 1.00 17.02 95 TYR B O 1
ATOM 3091 N N . LYS B 2 96 ? 11.899 -22.200 7.183 1.00 16.38 96 LYS B N 1
ATOM 3092 C CA . LYS B 2 96 ? 12.053 -22.228 8.626 1.00 16.18 96 LYS B CA 1
ATOM 3093 C C . LYS B 2 96 ? 13.448 -21.717 8.944 1.00 14.95 96 LYS B C 1
ATOM 3094 O O . LYS B 2 96 ? 14.390 -21.962 8.191 1.00 16.71 96 LYS B O 1
ATOM 3100 N N . VAL B 2 97 ? 13.582 -20.972 10.035 1.00 14.24 97 VAL B N 1
ATOM 3101 C CA . VAL B 2 97 ? 14.835 -20.300 10.354 1.00 13.83 97 VAL B CA 1
ATOM 3102 C C . VAL B 2 97 ? 15.218 -20.585 11.800 1.00 14.21 97 VAL B C 1
ATOM 3103 O O . VAL B 2 97 ? 14.397 -20.427 12.712 1.00 15.64 97 VAL B O 1
ATOM 3107 N N . ILE B 2 98 ? 16.459 -21.027 12.002 1.00 15.24 98 ILE B N 1
ATOM 3108 C CA . ILE B 2 98 ? 17.034 -21.246 13.324 1.00 15.34 98 ILE B CA 1
ATOM 3109 C C . ILE B 2 98 ? 18.298 -20.400 13.424 1.00 15.22 98 ILE B C 1
ATOM 3110 O O . ILE B 2 98 ? 19.134 -20.416 12.513 1.00 15.24 98 ILE B O 1
ATOM 3115 N N . ILE B 2 99 ? 18.435 -19.672 14.532 1.00 15.34 99 ILE B N 1
ATOM 3116 C CA A ILE B 2 99 ? 19.567 -18.796 14.791 0.38 15.81 99 ILE B CA 1
ATOM 3117 C CA B ILE B 2 99 ? 19.580 -18.800 14.787 0.62 15.70 99 ILE B CA 1
ATOM 3118 C C . ILE B 2 99 ? 20.341 -19.341 15.984 1.00 16.07 99 ILE B C 1
ATOM 3119 O O . ILE B 2 99 ? 19.736 -19.778 16.971 1.00 16.70 99 ILE B O 1
ATOM 3128 N N . THR B 2 100 ? 21.672 -19.319 15.893 1.00 15.60 100 THR B N 1
ATOM 3129 C CA . THR B 2 100 ? 22.538 -19.501 17.051 1.00 15.54 100 THR B CA 1
ATOM 3130 C C . THR B 2 100 ? 23.239 -18.170 17.303 1.00 15.78 100 THR B C 1
ATOM 3131 O O . THR B 2 100 ? 23.745 -17.545 16.366 1.00 16.80 100 THR B O 1
ATOM 3135 N N . MET B 2 101 ? 23.226 -17.711 18.557 1.00 16.24 101 MET B N 1
ATOM 3136 C CA . MET B 2 101 ? 23.640 -16.348 18.846 1.00 17.40 101 MET B CA 1
ATOM 3137 C C . MET B 2 101 ? 24.241 -16.259 20.244 1.00 17.36 101 MET B C 1
ATOM 3138 O O . MET B 2 101 ? 23.647 -16.798 21.190 1.00 17.46 101 MET B O 1
ATOM 3143 N N . PRO B 2 102 ? 25.390 -15.597 20.410 1.00 17.46 102 PRO B N 1
ATOM 3144 C CA . PRO B 2 102 ? 25.991 -15.485 21.747 1.00 18.21 102 PRO B CA 1
ATOM 3145 C C . PRO B 2 102 ? 25.098 -14.721 22.713 1.00 17.75 102 PRO B C 1
ATOM 3146 O O . PRO B 2 102 ? 24.284 -13.880 22.312 1.00 16.61 102 PRO B O 1
ATOM 3150 N N . GLU B 2 103 ? 25.278 -15.018 24.009 1.00 18.72 103 GLU B N 1
ATOM 3151 C CA . GLU B 2 103 ? 24.471 -14.398 25.056 1.00 19.71 103 GLU B CA 1
ATOM 3152 C C . GLU B 2 103 ? 24.662 -12.892 25.123 1.00 18.73 103 GLU B C 1
ATOM 3153 O O . GLU B 2 103 ? 23.763 -12.187 25.594 1.00 20.57 103 GLU B O 1
ATOM 3159 N N . LYS B 2 104 ? 25.796 -12.389 24.631 1.00 18.27 104 LYS B N 1
ATOM 3160 C CA . LYS B 2 104 ? 26.082 -10.960 24.657 1.00 19.50 104 LYS B CA 1
ATOM 3161 C C . LYS B 2 104 ? 25.052 -10.151 23.873 1.00 18.97 104 LYS B C 1
ATOM 3162 O O . LYS B 2 104 ? 24.791 -8.988 24.206 1.00 20.44 104 LYS B O 1
ATOM 3168 N N . MET B 2 105 ? 24.474 -10.732 22.827 1.00 17.29 105 MET B N 1
ATOM 3169 C CA . MET B 2 105 ? 23.632 -9.963 21.920 1.00 16.34 105 MET B CA 1
ATOM 3170 C C . MET B 2 105 ? 22.312 -9.560 22.569 1.00 16.14 105 MET B C 1
ATOM 3171 O O . MET B 2 105 ? 21.785 -10.242 23.452 1.00 17.02 105 MET B O 1
ATOM 3176 N N . SER B 2 106 ? 21.787 -8.426 22.122 1.00 15.09 106 SER B N 1
ATOM 3177 C CA . SER B 2 106 ? 20.662 -7.803 22.812 1.00 15.38 106 SER B CA 1
ATOM 3178 C C . SER B 2 106 ? 19.405 -8.669 22.805 1.00 16.39 106 SER B C 1
ATOM 3179 O O . SER B 2 106 ? 19.162 -9.475 21.898 1.00 16.63 106 SER B O 1
ATOM 3182 N N . GLN B 2 107 ? 18.590 -8.469 23.841 1.00 16.34 107 GLN B N 1
ATOM 3183 C CA . GLN B 2 107 ? 17.292 -9.130 23.905 1.00 16.01 107 GLN B CA 1
ATOM 3184 C C . GLN B 2 107 ? 16.378 -8.664 22.781 1.00 15.38 107 GLN B C 1
ATOM 3185 O O . GLN B 2 107 ? 15.558 -9.442 22.287 1.00 15.94 107 GLN B O 1
ATOM 3187 N N . GLU B 2 108 ? 16.502 -7.400 22.369 1.00 14.11 108 GLU B N 1
ATOM 3188 C CA . GLU B 2 108 ? 15.653 -6.885 21.298 1.00 14.85 108 GLU B CA 1
ATOM 3189 C C . GLU B 2 108 ? 15.838 -7.667 20.004 1.00 13.35 108 GLU B C 1
ATOM 3190 O O . GLU B 2 108 ? 14.869 -7.922 19.275 1.00 13.35 108 GLU B O 1
ATOM 3196 N N . LYS B 2 109 ? 17.074 -8.071 19.706 1.00 14.20 109 LYS B N 1
ATOM 3197 C CA . LYS B 2 109 ? 17.309 -8.877 18.514 1.00 14.90 109 LYS B CA 1
ATOM 3198 C C . LYS B 2 109 ? 16.569 -10.203 18.606 1.00 14.30 109 LYS B C 1
ATOM 3199 O O . LYS B 2 109 ? 15.956 -10.653 17.629 1.00 14.27 109 LYS B O 1
ATOM 3205 N N . GLN B 2 110 ? 16.605 -10.839 19.780 1.00 15.04 110 GLN B N 1
ATOM 3206 C CA . GLN B 2 110 ? 15.906 -12.108 19.948 1.00 14.98 110 GLN B CA 1
ATOM 3207 C C . GLN B 2 110 ? 14.396 -11.936 19.811 1.00 14.75 110 GLN B C 1
ATOM 3208 O O . GLN B 2 110 ? 13.724 -12.769 19.192 1.00 14.90 110 GLN B O 1
ATOM 3214 N N . SER B 2 111 ? 13.847 -10.852 20.366 1.00 13.71 111 SER B N 1
ATOM 3215 C CA A SER B 2 111 ? 12.409 -10.614 20.264 0.62 14.80 111 SER B CA 1
ATOM 3216 C CA B SER B 2 111 ? 12.410 -10.627 20.264 0.38 14.19 111 SER B CA 1
ATOM 3217 C C . SER B 2 111 ? 11.978 -10.431 18.814 1.00 13.37 111 SER B C 1
ATOM 3218 O O . SER B 2 111 ? 10.957 -10.988 18.383 1.00 13.72 111 SER B O 1
ATOM 3223 N N . VAL B 2 112 ? 12.738 -9.648 18.040 1.00 14.05 112 VAL B N 1
ATOM 3224 C CA . VAL B 2 112 ? 12.418 -9.481 16.622 1.00 12.75 112 VAL B CA 1
ATOM 3225 C C . VAL B 2 112 ? 12.462 -10.830 15.907 1.00 12.48 112 VAL B C 1
ATOM 3226 O O . VAL B 2 112 ? 11.555 -11.181 15.140 1.00 12.70 112 VAL B O 1
ATOM 3230 N N . LEU B 2 113 ? 13.515 -11.615 16.164 1.00 12.86 113 LEU B N 1
ATOM 3231 C CA . LEU B 2 113 ? 13.640 -12.933 15.548 1.00 13.16 113 LEU B CA 1
ATOM 3232 C C . LEU B 2 113 ? 12.448 -13.814 15.895 1.00 13.02 113 LEU B C 1
ATOM 3233 O O . LEU B 2 113 ? 11.869 -14.469 15.022 1.00 13.10 113 LEU B O 1
ATOM 3238 N N . GLU B 2 114 ? 12.054 -13.826 17.169 1.00 13.48 114 GLU B N 1
ATOM 3239 C CA . GLU B 2 114 ? 10.922 -14.651 17.583 1.00 13.78 114 GLU B CA 1
ATOM 3240 C C . GLU B 2 114 ? 9.625 -14.228 16.898 1.00 12.89 114 GLU B C 1
ATOM 3241 O O . GLU B 2 114 ? 8.833 -15.081 16.474 1.00 14.24 114 GLU B O 1
ATOM 3247 N N . ARG B 2 115 ? 9.380 -12.920 16.789 1.00 12.78 115 ARG B N 1
ATOM 3248 C CA . ARG B 2 115 ? 8.151 -12.459 16.145 1.00 12.66 115 ARG B CA 1
ATOM 3249 C C . ARG B 2 115 ? 8.135 -12.762 14.653 1.00 12.30 115 ARG B C 1
ATOM 3250 O O . ARG B 2 115 ? 7.055 -12.930 14.069 1.00 13.00 115 ARG B O 1
ATOM 3258 N N . LEU B 2 116 ? 9.307 -12.839 14.022 1.00 12.72 116 LEU B N 1
ATOM 3259 C CA . LEU B 2 116 ? 9.402 -13.250 12.630 1.00 13.30 116 LEU B CA 1
ATOM 3260 C C . LEU B 2 116 ? 9.297 -14.759 12.459 1.00 13.43 116 LEU B C 1
ATOM 3261 O O . LEU B 2 116 ? 9.307 -15.235 11.321 1.00 14.78 116 LEU B O 1
ATOM 3266 N N . GLY B 2 117 ? 9.210 -15.516 13.551 1.00 13.48 117 GLY B N 1
ATOM 3267 C CA . GLY B 2 117 ? 9.029 -16.953 13.485 1.00 14.12 117 GLY B CA 1
ATOM 3268 C C . GLY B 2 117 ? 10.286 -17.782 13.614 1.00 14.66 117 GLY B C 1
ATOM 3269 O O . GLY B 2 117 ? 10.212 -19.003 13.457 1.00 16.58 117 GLY B O 1
ATOM 3270 N N . ALA B 2 118 ? 11.429 -17.166 13.890 1.00 14.58 118 ALA B N 1
ATOM 3271 C CA . ALA B 2 118 ? 12.677 -17.901 14.038 1.00 14.27 118 ALA B CA 1
ATOM 3272 C C . ALA B 2 118 ? 12.792 -18.526 15.424 1.00 15.43 118 ALA B C 1
ATOM 3273 O O . ALA B 2 118 ? 12.202 -18.050 16.399 1.00 17.61 118 ALA B O 1
ATOM 3275 N N . ILE B 2 119 ? 13.573 -19.604 15.496 1.00 16.60 119 ILE B N 1
ATOM 3276 C CA . ILE B 2 119 ? 13.962 -20.258 16.743 1.00 17.98 119 ILE B CA 1
ATOM 3277 C C . ILE B 2 119 ? 15.375 -19.804 17.090 1.00 17.73 119 ILE B C 1
ATOM 3278 O O . ILE B 2 119 ? 16.231 -19.707 16.204 1.00 18.72 119 ILE B O 1
ATOM 3283 N N . ILE B 2 120 ? 15.626 -19.507 18.366 1.00 17.65 120 ILE B N 1
ATOM 3284 C CA . ILE B 2 120 ? 16.907 -18.950 18.805 1.00 19.21 120 ILE B CA 1
ATOM 3285 C C . ILE B 2 120 ? 17.567 -19.879 19.819 1.00 20.18 120 ILE B C 1
ATOM 3286 O O . ILE B 2 120 ? 16.944 -20.264 20.815 1.00 21.27 120 ILE B O 1
ATOM 3291 N N . TYR B 2 121 ? 18.835 -20.215 19.574 1.00 18.71 121 TYR B N 1
ATOM 3292 C CA . TYR B 2 121 ? 19.707 -20.888 20.533 1.00 19.23 121 TYR B CA 1
ATOM 3293 C C . TYR B 2 121 ? 20.780 -19.900 20.982 1.00 19.40 121 TYR B C 1
ATOM 3294 O O . TYR B 2 121 ? 21.500 -19.352 20.144 1.00 20.39 121 TYR B O 1
ATOM 3303 N N . ARG B 2 122 ? 20.868 -19.656 22.288 1.00 18.72 122 ARG B N 1
ATOM 3304 C CA . ARG B 2 122 ? 21.904 -18.803 22.870 1.00 19.41 122 ARG B CA 1
ATOM 3305 C C . ARG B 2 122 ? 23.130 -19.623 23.261 1.00 19.99 122 ARG B C 1
ATOM 3306 O O . ARG B 2 122 ? 23.006 -20.719 23.816 1.00 21.62 122 ARG B O 1
ATOM 3314 N N . THR B 2 123 ? 24.314 -19.082 22.981 1.00 20.11 123 THR B N 1
ATOM 3315 C CA . THR B 2 123 ? 25.583 -19.739 23.260 1.00 20.03 123 THR B CA 1
ATOM 3316 C C . THR B 2 123 ? 26.450 -18.861 24.160 1.00 20.25 123 THR B C 1
ATOM 3317 O O . THR B 2 123 ? 26.269 -17.639 24.206 1.00 20.09 123 THR B O 1
ATOM 3321 N N . PRO B 2 124 ? 27.423 -19.445 24.865 1.00 22.47 124 PRO B N 1
ATOM 3322 C CA . PRO B 2 124 ? 28.217 -18.651 25.818 1.00 23.69 124 PRO B CA 1
ATOM 3323 C C . PRO B 2 124 ? 29.062 -17.598 25.117 1.00 24.39 124 PRO B C 1
ATOM 3324 O O . PRO B 2 124 ? 29.741 -17.886 24.130 1.00 25.06 124 PRO B O 1
ATOM 3328 N N . THR B 2 125 ? 29.011 -16.369 25.648 1.00 25.07 125 THR B N 1
ATOM 3329 C CA . THR B 2 125 ? 29.745 -15.252 25.057 1.00 27.11 125 THR B CA 1
ATOM 3330 C C . THR B 2 125 ? 31.236 -15.553 24.982 1.00 28.18 125 THR B C 1
ATOM 3331 O O . THR B 2 125 ? 31.897 -15.230 23.988 1.00 27.79 125 THR B O 1
ATOM 3335 N N . GLU B 2 126 ? 31.789 -16.154 26.031 1.00 28.49 126 GLU B N 1
ATOM 3336 C CA . GLU B 2 126 ? 33.234 -16.282 26.136 1.00 29.03 126 GLU B CA 1
ATOM 3337 C C . GLU B 2 126 ? 33.781 -17.466 25.353 1.00 27.41 126 GLU B C 1
ATOM 3338 O O . GLU B 2 126 ? 34.999 -17.668 25.346 1.00 27.01 126 GLU B O 1
ATOM 3344 N N . ALA B 2 127 ? 32.928 -18.242 24.690 1.00 26.42 127 ALA B N 1
ATOM 3345 C CA . ALA B 2 127 ? 33.409 -19.377 23.916 1.00 24.84 127 ALA B CA 1
ATOM 3346 C C . ALA B 2 127 ? 34.182 -18.876 22.704 1.00 24.21 127 ALA B C 1
ATOM 3347 O O . ALA B 2 127 ? 33.722 -17.976 21.995 1.00 25.31 127 ALA B O 1
ATOM 3349 N N . ALA B 2 128 ? 35.351 -19.466 22.454 1.00 22.86 128 ALA B N 1
ATOM 3350 C CA . ALA B 2 128 ? 36.068 -19.118 21.241 1.00 21.70 128 ALA B CA 1
ATOM 3351 C C . ALA B 2 128 ? 35.288 -19.629 20.034 1.00 21.19 128 ALA B C 1
ATOM 3352 O O . ALA B 2 128 ? 34.452 -20.530 20.142 1.00 21.07 128 ALA B O 1
ATOM 3354 N N . TYR B 2 129 ? 35.582 -19.051 18.867 1.00 21.16 129 TYR B N 1
ATOM 3355 C CA . TYR B 2 129 ? 34.817 -19.388 17.671 1.00 21.25 129 TYR B CA 1
ATOM 3356 C C . TYR B 2 129 ? 34.864 -20.882 17.370 1.00 21.60 129 TYR B C 1
ATOM 3357 O O . TYR B 2 129 ? 33.886 -21.441 16.857 1.00 21.60 129 TYR B O 1
ATOM 3366 N N . ASN B 2 130 ? 35.961 -21.549 17.728 1.00 22.21 130 ASN B N 1
ATOM 3367 C CA . ASN B 2 130 ? 36.139 -22.975 17.484 1.00 23.85 130 ASN B CA 1
ATOM 3368 C C . ASN B 2 130 ? 35.935 -23.832 18.731 1.00 24.62 130 ASN B C 1
ATOM 3369 O O . ASN B 2 130 ? 36.248 -25.029 18.706 1.00 26.39 130 ASN B O 1
ATOM 3374 N N . ASP B 2 131 ? 35.450 -23.245 19.822 1.00 23.79 131 ASP B N 1
ATOM 3375 C CA A ASP B 2 131 ? 35.029 -24.019 20.987 0.45 24.03 131 ASP B CA 1
ATOM 3376 C CA B ASP B 2 131 ? 35.058 -24.053 20.961 0.55 24.06 131 ASP B CA 1
ATOM 3377 C C . ASP B 2 131 ? 33.779 -24.820 20.621 1.00 23.46 131 ASP B C 1
ATOM 3378 O O . ASP B 2 131 ? 32.923 -24.316 19.888 1.00 23.51 131 ASP B O 1
ATOM 3387 N N . PRO B 2 132 ? 33.642 -26.055 21.113 1.00 22.71 132 PRO B N 1
ATOM 3388 C CA . PRO B 2 132 ? 32.458 -26.855 20.756 1.00 23.47 132 PRO B CA 1
ATOM 3389 C C . PRO B 2 132 ? 31.127 -26.205 21.092 1.00 23.56 132 PRO B C 1
ATOM 3390 O O . PRO B 2 132 ? 30.113 -26.577 20.486 1.00 24.59 132 PRO B O 1
ATOM 3394 N N . ASP B 2 133 ? 31.090 -25.240 22.012 1.00 23.39 133 ASP B N 1
ATOM 3395 C CA A ASP B 2 133 ? 29.851 -24.606 22.443 0.45 24.19 133 ASP B CA 1
ATOM 3396 C CA B ASP B 2 133 ? 29.833 -24.624 22.413 0.55 24.79 133 ASP B CA 1
ATOM 3397 C C . ASP B 2 133 ? 29.610 -23.241 21.807 1.00 23.89 133 ASP B C 1
ATOM 3398 O O . ASP B 2 133 ? 28.631 -22.579 22.159 1.00 24.62 133 ASP B O 1
ATOM 3407 N N . SER B 2 134 ? 30.471 -22.798 20.892 1.00 22.67 134 SER B N 1
ATOM 3408 C CA . SER B 2 134 ? 30.237 -21.506 20.256 1.00 20.37 134 SER B CA 1
ATOM 3409 C C . SER B 2 134 ? 28.995 -21.567 19.366 1.00 20.36 134 SER B C 1
ATOM 3410 O O . SER B 2 134 ? 28.485 -22.639 19.018 1.00 19.77 134 SER B O 1
ATOM 3413 N N . HIS B 2 135 ? 28.512 -20.385 18.980 1.00 20.83 135 HIS B N 1
ATOM 3414 C CA . HIS B 2 135 ? 27.381 -20.325 18.061 1.00 21.20 135 HIS B CA 1
ATOM 3415 C C . HIS B 2 135 ? 27.734 -20.924 16.708 1.00 20.00 135 HIS B C 1
ATOM 3416 O O . HIS B 2 135 ? 26.888 -21.561 16.068 1.00 19.76 135 HIS B O 1
ATOM 3423 N N . ILE B 2 136 ? 28.980 -20.754 16.274 1.00 19.81 136 ILE B N 1
ATOM 3424 C CA . ILE B 2 136 ? 29.426 -21.334 15.014 1.00 20.08 136 ILE B CA 1
ATOM 3425 C C . ILE B 2 136 ? 29.420 -22.855 15.100 1.00 19.68 136 ILE B C 1
ATOM 3426 O O . ILE B 2 136 ? 28.897 -23.544 14.214 1.00 19.58 136 ILE B O 1
ATOM 3431 N N . SER B 2 137 ? 29.964 -23.401 16.189 1.00 19.21 137 SER B N 1
ATOM 3432 C CA . SER B 2 137 ? 29.990 -24.850 16.354 1.00 20.00 137 SER B CA 1
ATOM 3433 C C . SER B 2 137 ? 28.588 -25.419 16.522 1.00 19.62 137 SER B C 1
ATOM 3434 O O . SER B 2 137 ? 28.282 -26.489 15.985 1.00 21.22 137 SER B O 1
ATOM 3437 N N . LEU B 2 138 ? 27.719 -24.722 17.258 1.00 19.40 138 LEU B N 1
ATOM 3438 C CA . LEU B 2 138 ? 26.373 -25.241 17.479 1.00 19.56 138 LEU B CA 1
ATOM 3439 C C . LEU B 2 138 ? 25.572 -25.283 16.183 1.00 18.70 138 LEU B C 1
ATOM 3440 O O . LEU B 2 138 ? 24.804 -26.225 15.956 1.00 19.05 138 LEU B O 1
ATOM 3445 N N . ALA B 2 139 ? 25.729 -24.272 15.323 1.00 18.38 139 ALA B N 1
ATOM 3446 C CA . ALA B 2 139 ? 25.043 -24.302 14.034 1.00 17.25 139 ALA B CA 1
ATOM 3447 C C . ALA B 2 139 ? 25.412 -25.553 13.247 1.00 17.59 139 ALA B C 1
ATOM 3448 O O . ALA B 2 139 ? 24.537 -26.214 12.671 1.00 18.24 139 ALA B O 1
ATOM 3450 N N . LYS B 2 140 ? 26.697 -25.920 13.253 1.00 19.57 140 LYS B N 1
ATOM 3451 C CA . LYS B 2 140 ? 27.126 -27.122 12.544 1.00 20.31 140 LYS B CA 1
ATOM 3452 C C . LYS B 2 140 ? 26.520 -28.382 13.151 1.00 21.49 140 LYS B C 1
ATOM 3453 O O . LYS B 2 140 ? 26.093 -29.284 12.422 1.00 22.63 140 LYS B O 1
ATOM 3459 N N . LYS B 2 141 ? 26.479 -28.463 14.482 1.00 21.93 141 LYS B N 1
ATOM 3460 C CA . LYS B 2 141 ? 25.888 -29.628 15.133 1.00 23.33 141 LYS B CA 1
ATOM 3461 C C . LYS B 2 141 ? 24.406 -29.747 14.805 1.00 22.61 141 LYS B C 1
ATOM 3462 O O . LYS B 2 141 ? 23.915 -30.842 14.506 1.00 23.23 141 LYS B O 1
ATOM 3468 N N . LEU B 2 142 ? 23.683 -28.623 14.822 1.00 21.75 142 LEU B N 1
ATOM 3469 C CA . LEU B 2 142 ? 22.260 -28.656 14.496 1.00 20.90 142 LEU B CA 1
ATOM 3470 C C . LEU B 2 142 ? 22.028 -29.079 13.050 1.00 19.67 142 LEU B C 1
ATOM 3471 O O . LEU B 2 142 ? 21.123 -29.873 12.766 1.00 20.34 142 LEU B O 1
ATOM 3476 N N . GLN B 2 143 ? 22.831 -28.558 12.119 1.00 18.76 143 GLN B N 1
ATOM 3477 C CA . GLN B 2 143 ? 22.645 -28.897 10.712 1.00 19.48 143 GLN B CA 1
ATOM 3478 C C . GLN B 2 143 ? 22.893 -30.377 10.457 1.00 20.07 143 GLN B C 1
ATOM 3479 O O . GLN B 2 143 ? 22.260 -30.975 9.579 1.00 20.80 143 GLN B O 1
ATOM 3485 N N . ALA B 2 144 ? 23.814 -30.984 11.201 1.00 20.73 144 ALA B N 1
ATOM 3486 C CA . ALA B 2 144 ? 24.073 -32.405 11.023 1.00 23.11 144 ALA B CA 1
ATOM 3487 C C . ALA B 2 144 ? 22.909 -33.272 11.490 1.00 25.35 144 ALA B C 1
ATOM 3488 O O . ALA B 2 144 ? 22.824 -34.440 11.090 1.00 25.98 144 ALA B O 1
ATOM 3490 N N . GLU B 2 145 ? 22.020 -32.730 12.326 1.00 25.09 145 GLU B N 1
ATOM 3491 C CA . GLU B 2 145 ? 20.937 -33.494 12.934 1.00 27.22 145 GLU B CA 1
ATOM 3492 C C . GLU B 2 145 ? 19.559 -33.199 12.367 1.00 24.63 145 GLU B C 1
ATOM 3493 O O . GLU B 2 145 ? 18.706 -34.089 12.372 1.00 25.49 145 GLU B O 1
ATOM 3499 N N . ILE B 2 146 ? 19.325 -32.004 11.842 1.00 21.00 146 ILE B N 1
ATOM 3500 C CA . ILE B 2 146 ? 17.981 -31.554 11.488 1.00 19.80 146 ILE B CA 1
ATOM 3501 C C . ILE B 2 146 ? 17.743 -31.834 10.006 1.00 18.74 146 ILE B C 1
ATOM 3502 O O . ILE B 2 146 ? 18.518 -31.351 9.166 1.00 18.26 146 ILE B O 1
ATOM 3507 N N . PRO B 2 147 ? 16.723 -32.610 9.652 1.00 19.93 147 PRO B N 1
ATOM 3508 C CA . PRO B 2 147 ? 16.486 -32.909 8.237 1.00 19.26 147 PRO B CA 1
ATOM 3509 C C . PRO B 2 147 ? 16.254 -31.647 7.425 1.00 19.08 147 PRO B C 1
ATOM 3510 O O . PRO B 2 147 ? 15.643 -30.681 7.893 1.00 18.95 147 PRO B O 1
ATOM 3514 N N . ASN B 2 148 ? 16.777 -31.664 6.200 1.00 17.84 148 ASN B N 1
ATOM 3515 C CA . ASN B 2 148 ? 16.534 -30.608 5.215 1.00 17.73 148 ASN B CA 1
ATOM 3516 C C . ASN B 2 148 ? 16.963 -29.236 5.718 1.00 17.71 148 ASN B C 1
ATOM 3517 O O . ASN B 2 148 ? 16.317 -28.228 5.435 1.00 18.67 148 ASN B O 1
ATOM 3522 N N . SER B 2 149 ? 18.076 -29.197 6.445 1.00 16.95 149 SER B N 1
ATOM 3523 C CA . SER B 2 149 ? 18.603 -27.963 7.002 1.00 17.41 149 SER B CA 1
ATOM 3524 C C . SER B 2 149 ? 19.924 -27.599 6.332 1.00 17.31 149 SER B C 1
ATOM 3525 O O . SER B 2 149 ? 20.659 -28.463 5.838 1.00 18.00 149 SER B O 1
ATOM 3528 N N . HIS B 2 150 ? 20.206 -26.301 6.302 1.00 17.16 150 HIS B N 1
ATOM 3529 C CA . HIS B 2 150 ? 21.347 -25.770 5.572 1.00 16.58 150 HIS B CA 1
ATOM 3530 C C . HIS B 2 150 ? 21.855 -24.522 6.267 1.00 16.00 150 HIS B C 1
ATOM 3531 O O . HIS B 2 150 ? 21.066 -23.728 6.788 1.00 16.67 150 HIS B O 1
ATOM 3538 N N . ILE B 2 151 ? 23.173 -24.355 6.262 1.00 16.28 151 ILE B N 1
ATOM 3539 C CA . ILE B 2 151 ? 23.836 -23.166 6.785 1.00 15.53 151 ILE B CA 1
ATOM 3540 C C . ILE B 2 151 ? 24.319 -22.340 5.603 1.00 16.62 151 ILE B C 1
ATOM 3541 O O . ILE B 2 151 ? 25.232 -22.754 4.878 1.00 18.11 151 ILE B O 1
ATOM 3546 N N . LEU B 2 152 ? 23.697 -21.181 5.386 1.00 16.58 152 LEU B N 1
ATOM 3547 C CA . LEU B 2 152 ? 24.146 -20.297 4.313 1.00 16.15 152 LEU B CA 1
ATOM 3548 C C . LEU B 2 152 ? 25.570 -19.792 4.563 1.00 16.06 152 LEU B C 1
ATOM 3549 O O . LEU B 2 152 ? 26.361 -19.660 3.622 1.00 16.87 152 LEU B O 1
ATOM 3554 N N . ASP B 2 153 ? 25.922 -19.554 5.831 1.00 16.03 153 ASP B N 1
ATOM 3555 C CA . ASP B 2 153 ? 27.271 -19.229 6.299 1.00 15.54 153 ASP B CA 1
ATOM 3556 C C . ASP B 2 153 ? 27.789 -17.877 5.816 1.00 15.10 153 ASP B C 1
ATOM 3557 O O . ASP B 2 153 ? 28.642 -17.808 4.917 1.00 15.53 153 ASP B O 1
ATOM 3562 N N . GLN B 2 154 ? 27.358 -16.808 6.491 1.00 14.53 154 GLN B N 1
ATOM 3563 C CA . GLN B 2 154 ? 27.779 -15.457 6.133 1.00 14.22 154 GLN B CA 1
ATOM 3564 C C . GLN B 2 154 ? 29.290 -15.271 6.212 1.00 14.90 154 GLN B C 1
ATOM 3565 O O . GLN B 2 154 ? 29.821 -14.352 5.578 1.00 14.95 154 GLN B O 1
ATOM 3571 N N . TYR B 2 155 ? 29.997 -16.106 6.979 1.00 14.13 155 TYR B N 1
ATOM 3572 C CA . TYR B 2 155 ? 31.433 -15.926 7.139 1.00 14.14 155 TYR B CA 1
ATOM 3573 C C . TYR B 2 155 ? 32.221 -16.373 5.919 1.00 15.01 155 TYR B C 1
ATOM 3574 O O . TYR B 2 155 ? 33.338 -15.885 5.722 1.00 14.76 155 TYR B O 1
ATOM 3583 N N . ALA B 2 156 ? 31.653 -17.244 5.080 1.00 15.38 156 ALA B N 1
ATOM 3584 C CA . ALA B 2 156 ? 32.345 -17.742 3.900 1.00 15.78 156 ALA B CA 1
ATOM 3585 C C . ALA B 2 156 ? 31.552 -17.611 2.610 1.00 15.88 156 ALA B C 1
ATOM 3586 O O . ALA B 2 156 ? 32.126 -17.801 1.534 1.00 17.89 156 ALA B O 1
ATOM 3588 N N . ASN B 2 157 ? 30.267 -17.295 2.676 1.00 15.08 157 ASN B N 1
ATOM 3589 C CA . ASN B 2 157 ? 29.433 -17.282 1.481 1.00 15.32 157 ASN B CA 1
ATOM 3590 C C . ASN B 2 157 ? 29.756 -16.049 0.644 1.00 15.13 157 ASN B C 1
ATOM 3591 O O . ASN B 2 157 ? 29.595 -14.921 1.133 1.00 14.35 157 ASN B O 1
ATOM 3596 N N . PRO B 2 158 ? 30.198 -16.209 -0.607 1.00 15.23 158 PRO B N 1
ATOM 3597 C CA . PRO B 2 158 ? 30.544 -15.033 -1.423 1.00 15.36 158 PRO B CA 1
ATOM 3598 C C . PRO B 2 158 ? 29.371 -14.110 -1.683 1.00 15.71 158 PRO B C 1
ATOM 3599 O O . PRO B 2 158 ? 29.586 -12.951 -2.055 1.00 16.12 158 PRO B O 1
ATOM 3603 N N . ASN B 2 159 ? 28.138 -14.590 -1.524 1.00 15.94 159 ASN B N 1
ATOM 3604 C CA . ASN B 2 159 ? 26.981 -13.728 -1.720 1.00 16.05 159 ASN B CA 1
ATOM 3605 C C . ASN B 2 159 ? 26.805 -12.704 -0.608 1.00 15.90 159 ASN B C 1
ATOM 3606 O O . ASN B 2 159 ? 25.961 -11.811 -0.739 1.00 17.20 159 ASN B O 1
ATOM 3611 N N . ASN B 2 160 ? 27.577 -12.807 0.461 1.00 14.73 160 ASN B N 1
ATOM 3612 C CA . ASN B 2 160 ? 27.677 -11.744 1.449 1.00 13.89 160 ASN B CA 1
ATOM 3613 C C . ASN B 2 160 ? 28.409 -10.552 0.817 1.00 13.26 160 ASN B C 1
ATOM 3614 O O . ASN B 2 160 ? 27.756 -9.541 0.525 1.00 13.32 160 ASN B O 1
ATOM 3619 N N . PRO B 2 161 ? 29.721 -10.612 0.540 1.00 14.16 161 PRO B N 1
ATOM 3620 C CA . PRO B 2 161 ? 30.348 -9.454 -0.121 1.00 14.44 161 PRO B CA 1
ATOM 3621 C C . PRO B 2 161 ? 29.748 -9.121 -1.479 1.00 14.25 161 PRO B C 1
ATOM 3622 O O . PRO B 2 161 ? 29.736 -7.943 -1.849 1.00 15.07 161 PRO B O 1
ATOM 3626 N N . ASN B 2 162 ? 29.246 -10.113 -2.230 1.00 14.76 162 ASN B N 1
ATOM 3627 C CA . ASN B 2 162 ? 28.659 -9.823 -3.540 1.00 17.49 162 ASN B CA 1
ATOM 3628 C C . ASN B 2 162 ? 27.468 -8.881 -3.424 1.00 15.37 162 ASN B C 1
ATOM 3629 O O . ASN B 2 162 ? 27.251 -8.037 -4.302 1.00 15.70 162 ASN B O 1
ATOM 3634 N N . ALA B 2 163 ? 26.659 -9.034 -2.371 1.00 14.14 163 ALA B N 1
ATOM 3635 C CA . ALA B 2 163 ? 25.527 -8.128 -2.186 1.00 13.14 163 ALA B CA 1
ATOM 3636 C C . ALA B 2 163 ? 25.994 -6.685 -2.074 1.00 13.91 163 ALA B C 1
ATOM 3637 O O . ALA B 2 163 ? 25.302 -5.761 -2.515 1.00 14.73 163 ALA B O 1
ATOM 3639 N N . HIS B 2 164 ? 27.172 -6.472 -1.499 1.00 13.42 164 HIS B N 1
ATOM 3640 C CA . HIS B 2 164 ? 27.706 -5.126 -1.374 1.00 14.05 164 HIS B CA 1
ATOM 3641 C C . HIS B 2 164 ? 28.444 -4.681 -2.622 1.00 15.17 164 HIS B C 1
ATOM 3642 O O . HIS B 2 164 ? 28.365 -3.503 -2.987 1.00 16.38 164 HIS B O 1
ATOM 3649 N N . TYR B 2 165 ? 29.133 -5.607 -3.294 1.00 15.01 165 TYR B N 1
ATOM 3650 C CA . TYR B 2 165 ? 29.817 -5.276 -4.539 1.00 16.22 165 TYR B CA 1
ATOM 3651 C C . TYR B 2 165 ? 28.822 -4.817 -5.600 1.00 16.61 165 TYR B C 1
ATOM 3652 O O . TYR B 2 165 ? 29.041 -3.808 -6.279 1.00 17.41 165 TYR B O 1
ATOM 3661 N N . PHE B 2 166 ? 27.709 -5.545 -5.742 1.00 16.83 166 PHE B N 1
ATOM 3662 C CA . PHE B 2 166 ? 26.712 -5.257 -6.766 1.00 17.95 166 PHE B CA 1
ATOM 3663 C C . PHE B 2 166 ? 25.626 -4.298 -6.301 1.00 19.45 166 PHE B C 1
ATOM 3664 O O . PHE B 2 166 ? 25.004 -3.635 -7.142 1.00 21.36 166 PHE B O 1
ATOM 3672 N N . GLY B 2 167 ? 25.394 -4.198 -4.995 1.00 18.04 167 GLY B N 1
ATOM 3673 C CA . GLY B 2 167 ? 24.297 -3.399 -4.485 1.00 17.75 167 GLY B CA 1
ATOM 3674 C C . GLY B 2 167 ? 24.744 -2.142 -3.769 1.00 16.60 167 GLY B C 1
ATOM 3675 O O . GLY B 2 167 ? 24.731 -1.049 -4.347 1.00 16.66 167 GLY B O 1
ATOM 3676 N N . THR B 2 168 ? 25.175 -2.300 -2.514 1.00 15.73 168 THR B N 1
ATOM 3677 C CA . THR B 2 168 ? 25.579 -1.162 -1.691 1.00 15.08 168 THR B CA 1
ATOM 3678 C C . THR B 2 168 ? 26.560 -0.256 -2.428 1.00 14.33 168 THR B C 1
ATOM 3679 O O . THR B 2 168 ? 26.394 0.968 -2.454 1.00 15.49 168 THR B O 1
ATOM 3683 N N . ALA B 2 169 ? 27.598 -0.844 -3.028 1.00 15.00 169 ALA B N 1
ATOM 3684 C CA . ALA B 2 169 ? 28.613 -0.031 -3.691 1.00 15.20 169 ALA B CA 1
ATOM 3685 C C . ALA B 2 169 ? 28.078 0.651 -4.945 1.00 14.95 169 ALA B C 1
ATOM 3686 O O . ALA B 2 169 ? 28.507 1.762 -5.270 1.00 15.55 169 ALA B O 1
ATOM 3688 N N . GLN B 2 170 ? 27.156 0.007 -5.667 1.00 16.18 170 GLN B N 1
ATOM 3689 C CA . GLN B 2 170 ? 26.536 0.667 -6.808 1.00 16.49 170 GLN B CA 1
ATOM 3690 C C . GLN B 2 170 ? 25.774 1.905 -6.362 1.00 15.18 170 GLN B C 1
ATOM 3691 O O . GLN B 2 170 ? 25.795 2.941 -7.040 1.00 16.32 170 GLN B O 1
ATOM 3697 N N . GLU B 2 171 ? 25.082 1.806 -5.224 1.00 15.44 171 GLU B N 1
ATOM 3698 C CA . GLU B 2 171 ? 24.351 2.956 -4.704 1.00 15.17 171 GLU B CA 1
ATOM 3699 C C . GLU B 2 171 ? 25.295 4.099 -4.364 1.00 14.99 171 GLU B C 1
ATOM 3700 O O . GLU B 2 171 ? 24.970 5.270 -4.592 1.00 16.14 171 GLU B O 1
ATOM 3706 N N . ILE B 2 172 ? 26.466 3.777 -3.806 1.00 15.12 172 ILE B N 1
ATOM 3707 C CA . ILE B 2 172 ? 27.444 4.802 -3.471 1.00 15.04 172 ILE B CA 1
ATOM 3708 C C . ILE B 2 172 ? 27.950 5.484 -4.733 1.00 15.86 172 ILE B C 1
ATOM 3709 O O . ILE B 2 172 ? 28.044 6.716 -4.794 1.00 16.61 172 ILE B O 1
ATOM 3714 N N . ILE B 2 173 ? 28.275 4.692 -5.761 1.00 16.45 173 ILE B N 1
ATOM 3715 C CA . ILE B 2 173 ? 28.674 5.252 -7.049 1.00 17.30 173 ILE B CA 1
ATOM 3716 C C . ILE B 2 173 ? 27.580 6.161 -7.595 1.00 18.05 173 ILE B C 1
ATOM 3717 O O . ILE B 2 173 ? 27.851 7.266 -8.082 1.00 19.84 173 ILE B O 1
ATOM 3722 N N . ASP B 2 174 ? 26.322 5.722 -7.497 1.00 18.70 174 ASP B N 1
ATOM 3723 C CA . ASP B 2 174 ? 25.223 6.518 -8.035 1.00 20.09 174 ASP B CA 1
ATOM 3724 C C . ASP B 2 174 ? 25.068 7.846 -7.305 1.00 20.26 174 ASP B C 1
ATOM 3725 O O . ASP B 2 174 ? 24.709 8.853 -7.925 1.00 21.84 174 ASP B O 1
ATOM 3730 N N . ASP B 2 175 ? 25.328 7.873 -5.996 1.00 19.52 175 ASP B N 1
ATOM 3731 C CA . ASP B 2 175 ? 25.137 9.098 -5.227 1.00 19.31 175 ASP B CA 1
ATOM 3732 C C . ASP B 2 175 ? 26.318 10.058 -5.329 1.00 19.24 175 ASP B C 1
ATOM 3733 O O . ASP B 2 175 ? 26.117 11.275 -5.271 1.00 20.48 175 ASP B O 1
ATOM 3738 N N . PHE B 2 176 ? 27.546 9.548 -5.474 1.00 18.10 176 PHE B N 1
ATOM 3739 C CA . PHE B 2 176 ? 28.745 10.377 -5.389 1.00 16.67 176 PHE B CA 1
ATOM 3740 C C . PHE B 2 176 ? 29.567 10.455 -6.667 1.00 18.34 176 PHE B C 1
ATOM 3741 O O . PHE B 2 176 ? 30.294 11.436 -6.847 1.00 18.00 176 PHE B O 1
ATOM 3749 N N . GLY B 2 177 ? 29.506 9.450 -7.535 1.00 18.66 177 GLY B N 1
ATOM 3750 C CA . GLY B 2 177 ? 30.442 9.411 -8.646 1.00 19.16 177 GLY B CA 1
ATOM 3751 C C . GLY B 2 177 ? 31.876 9.444 -8.156 1.00 19.24 177 GLY B C 1
ATOM 3752 O O . GLY B 2 177 ? 32.233 8.837 -7.140 1.00 19.85 177 GLY B O 1
ATOM 3753 N N . LYS B 2 178 ? 32.710 10.202 -8.867 1.00 17.87 178 LYS B N 1
ATOM 3754 C CA . LYS B 2 178 ? 34.115 10.353 -8.512 1.00 18.47 178 LYS B CA 1
ATOM 3755 C C . LYS B 2 178 ? 34.332 11.310 -7.346 1.00 18.14 178 LYS B C 1
ATOM 3756 O O . LYS B 2 178 ? 35.465 11.438 -6.869 1.00 19.29 178 LYS B O 1
ATOM 3762 N N . ASP B 2 179 ? 33.286 11.989 -6.887 1.00 17.88 179 ASP B N 1
ATOM 3763 C CA . ASP B 2 179 ? 33.392 12.982 -5.817 1.00 17.64 179 ASP B CA 1
ATOM 3764 C C . ASP B 2 179 ? 33.226 12.333 -4.439 1.00 16.87 179 ASP B C 1
ATOM 3765 O O . ASP B 2 179 ? 32.371 12.710 -3.638 1.00 17.33 179 ASP B O 1
ATOM 3770 N N . LEU B 2 180 ? 34.056 11.323 -4.179 1.00 15.81 180 LEU B N 1
ATOM 3771 C CA . LEU B 2 180 ? 34.065 10.640 -2.888 1.00 15.48 180 LEU B CA 1
ATOM 3772 C C . LEU B 2 180 ? 35.463 10.091 -2.662 1.00 14.83 180 LEU B C 1
ATOM 3773 O O . LEU B 2 180 ? 36.042 9.465 -3.557 1.00 16.25 180 LEU B O 1
ATOM 3778 N N . HIS B 2 181 ? 35.996 10.311 -1.470 1.00 14.18 181 HIS B N 1
ATOM 3779 C CA . HIS B 2 181 ? 37.417 10.103 -1.243 1.00 14.52 181 HIS B CA 1
ATOM 3780 C C . HIS B 2 181 ? 37.741 9.144 -0.114 1.00 14.52 181 HIS B C 1
ATOM 3781 O O . HIS B 2 181 ? 38.888 8.689 -0.018 1.00 14.98 181 HIS B O 1
ATOM 3788 N N . MET B 2 182 ? 36.761 8.772 0.696 1.00 13.32 182 MET B N 1
ATOM 3789 C CA . MET B 2 182 ? 36.991 7.873 1.812 1.00 13.15 182 MET B CA 1
ATOM 3790 C C . MET B 2 182 ? 35.661 7.239 2.188 1.00 13.69 182 MET B C 1
ATOM 3791 O O . MET B 2 182 ? 34.624 7.910 2.189 1.00 13.57 182 MET B O 1
ATOM 3796 N N . VAL B 2 183 ? 35.698 5.944 2.482 1.00 13.39 183 VAL B N 1
ATOM 3797 C CA . VAL B 2 183 ? 34.570 5.230 3.073 1.00 12.80 183 VAL B CA 1
ATOM 3798 C C . VAL B 2 183 ? 35.078 4.564 4.343 1.00 12.71 183 VAL B C 1
ATOM 3799 O O . VAL B 2 183 ? 36.144 3.935 4.333 1.00 13.27 183 VAL B O 1
ATOM 3803 N N . VAL B 2 184 ? 34.324 4.709 5.433 1.00 12.52 184 VAL B N 1
ATOM 3804 C CA . VAL B 2 184 ? 34.676 4.133 6.725 1.00 12.52 184 VAL B CA 1
ATOM 3805 C C . VAL B 2 184 ? 33.588 3.140 7.106 1.00 12.40 184 VAL B C 1
ATOM 3806 O O . VAL B 2 184 ? 32.399 3.475 7.064 1.00 12.88 184 VAL B O 1
ATOM 3810 N N . ALA B 2 185 ? 33.984 1.927 7.481 1.00 12.25 185 ALA B N 1
ATOM 3811 C CA . ALA B 2 185 ? 33.017 0.889 7.826 1.00 12.75 185 ALA B CA 1
ATOM 3812 C C . ALA B 2 185 ? 33.563 0.018 8.950 1.00 12.84 185 ALA B C 1
ATOM 3813 O O . ALA B 2 185 ? 34.733 -0.378 8.925 1.00 12.63 185 ALA B O 1
ATOM 3815 N N . GLY B 2 186 ? 32.710 -0.276 9.929 1.00 12.86 186 GLY B N 1
ATOM 3816 C CA . GLY B 2 186 ? 33.025 -1.296 10.901 1.00 12.69 186 GLY B CA 1
ATOM 3817 C C . GLY B 2 186 ? 33.116 -2.661 10.247 1.00 12.08 186 GLY B C 1
ATOM 3818 O O . GLY B 2 186 ? 32.463 -2.944 9.239 1.00 12.27 186 GLY B O 1
ATOM 3819 N N . VAL B 2 187 ? 33.934 -3.526 10.833 1.00 12.47 187 VAL B N 1
ATOM 3820 C CA . VAL B 2 187 ? 34.240 -4.823 10.242 1.00 12.39 187 VAL B CA 1
ATOM 3821 C C . VAL B 2 187 ? 33.778 -5.924 11.178 1.00 12.69 187 VAL B C 1
ATOM 3822 O O . VAL B 2 187 ? 34.264 -6.025 12.311 1.00 13.36 187 VAL B O 1
ATOM 3826 N N . GLY B 2 188 ? 32.847 -6.753 10.699 1.00 12.85 188 GLY B N 1
ATOM 3827 C CA . GLY B 2 188 ? 32.450 -7.955 11.410 1.00 13.31 188 GLY B CA 1
ATOM 3828 C C . GLY B 2 188 ? 32.784 -9.174 10.580 1.00 13.42 188 GLY B C 1
ATOM 3829 O O . GLY B 2 188 ? 33.898 -9.690 10.681 1.00 14.28 188 GLY B O 1
ATOM 3830 N N . THR B 2 189 ? 31.863 -9.630 9.726 1.00 12.97 189 THR B N 1
ATOM 3831 C CA . THR B 2 189 ? 32.258 -10.618 8.726 1.00 13.08 189 THR B CA 1
ATOM 3832 C C . THR B 2 189 ? 33.253 -10.033 7.735 1.00 12.98 189 THR B C 1
ATOM 3833 O O . THR B 2 189 ? 34.020 -10.783 7.125 1.00 14.36 189 THR B O 1
ATOM 3837 N N . GLY B 2 190 ? 33.245 -8.719 7.557 1.00 12.69 190 GLY B N 1
ATOM 3838 C CA . GLY B 2 190 ? 34.010 -8.084 6.515 1.00 13.37 190 GLY B CA 1
ATOM 3839 C C . GLY B 2 190 ? 33.321 -8.026 5.177 1.00 12.71 190 GLY B C 1
ATOM 3840 O O . GLY B 2 190 ? 33.902 -7.504 4.222 1.00 13.61 190 GLY B O 1
ATOM 3841 N N . GLY B 2 191 ? 32.084 -8.518 5.074 1.00 12.45 191 GLY B N 1
ATOM 3842 C CA . GLY B 2 191 ? 31.413 -8.507 3.787 1.00 13.24 191 GLY B CA 1
ATOM 3843 C C . GLY B 2 191 ? 31.143 -7.105 3.274 1.00 12.30 191 GLY B C 1
ATOM 3844 O O . GLY B 2 191 ? 31.330 -6.824 2.088 1.00 12.82 191 GLY B O 1
ATOM 3845 N N . THR B 2 192 ? 30.682 -6.210 4.154 1.00 12.54 192 THR B N 1
ATOM 3846 C CA . THR B 2 192 ? 30.395 -4.838 3.739 1.00 13.24 192 THR B CA 1
ATOM 3847 C C . THR B 2 192 ? 31.657 -4.150 3.232 1.00 12.70 192 THR B C 1
ATOM 3848 O O . THR B 2 192 ? 31.697 -3.655 2.100 1.00 12.84 192 THR B O 1
ATOM 3852 N N . ILE B 2 193 ? 32.703 -4.109 4.066 1.00 12.51 193 ILE B N 1
ATOM 3853 C CA . ILE 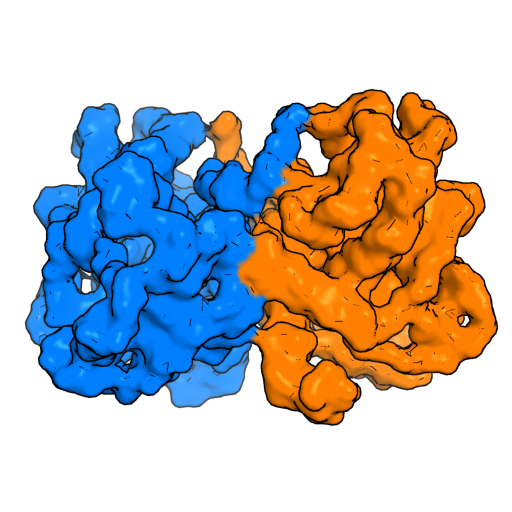B 2 193 ? 33.915 -3.385 3.691 1.00 12.70 193 ILE B CA 1
ATOM 3854 C C . ILE B 2 193 ? 34.589 -4.026 2.488 1.00 12.89 193 ILE B C 1
ATOM 3855 O O . ILE B 2 193 ? 35.116 -3.318 1.630 1.00 13.55 193 ILE B O 1
ATOM 3860 N N . THR B 2 194 ? 34.537 -5.356 2.366 1.00 13.63 194 THR B N 1
ATOM 3861 C CA . THR B 2 194 ? 35.235 -6.027 1.272 1.00 13.86 194 THR B CA 1
ATOM 3862 C C . THR B 2 194 ? 34.515 -5.823 -0.050 1.00 13.31 194 THR B C 1
ATOM 3863 O O . THR B 2 194 ? 35.136 -5.461 -1.054 1.00 14.38 194 THR B O 1
ATOM 3867 N N . GLY B 2 195 ? 33.195 -6.035 -0.068 1.00 13.31 195 GLY B N 1
ATOM 3868 C CA . GLY B 2 195 ? 32.450 -5.816 -1.293 1.00 13.68 195 GLY B CA 1
ATOM 3869 C C . GLY B 2 195 ? 32.492 -4.370 -1.751 1.00 13.60 195 GLY B C 1
ATOM 3870 O O . GLY B 2 195 ? 32.639 -4.090 -2.945 1.00 15.29 195 GLY B O 1
ATOM 3871 N N . ILE B 2 196 ? 32.346 -3.431 -0.812 1.00 13.33 196 ILE B N 1
ATOM 3872 C CA . ILE B 2 196 ? 32.436 -2.011 -1.155 1.00 14.26 196 ILE B CA 1
ATOM 3873 C C . ILE B 2 196 ? 33.837 -1.660 -1.647 1.00 14.66 196 ILE B C 1
ATOM 3874 O O . ILE B 2 196 ? 33.998 -0.992 -2.674 1.00 14.81 196 ILE B O 1
ATOM 3879 N N . ALA B 2 197 ? 34.872 -2.085 -0.914 1.00 14.31 197 ALA B N 1
ATOM 3880 C CA . ALA B 2 197 ? 36.236 -1.720 -1.295 1.00 14.52 197 ALA B CA 1
ATOM 3881 C C . ALA B 2 197 ? 36.580 -2.259 -2.674 1.00 14.32 197 ALA B C 1
ATOM 3882 O O . ALA B 2 197 ? 37.175 -1.553 -3.498 1.00 15.40 197 ALA B O 1
ATOM 3884 N N . LYS B 2 198 ? 36.200 -3.504 -2.956 1.00 14.34 198 LYS B N 1
ATOM 3885 C CA . LYS B 2 198 ? 36.539 -4.080 -4.250 1.00 16.12 198 LYS B CA 1
ATOM 3886 C C . LYS B 2 198 ? 35.884 -3.298 -5.378 1.00 16.39 198 LYS B C 1
ATOM 3887 O O . LYS B 2 198 ? 36.543 -2.930 -6.357 1.00 18.35 198 LYS B O 1
ATOM 3893 N N . ARG B 2 199 ? 34.586 -3.012 -5.248 1.00 14.79 199 ARG B N 1
ATOM 3894 C CA . ARG B 2 199 ? 33.881 -2.307 -6.312 1.00 15.59 199 ARG B CA 1
ATOM 3895 C C . ARG B 2 199 ? 34.368 -0.868 -6.437 1.00 15.75 199 ARG B C 1
ATOM 3896 O O . ARG B 2 199 ? 34.637 -0.386 -7.543 1.00 17.30 199 ARG B O 1
ATOM 3904 N N . LEU B 2 200 ? 34.484 -0.161 -5.312 1.00 14.92 200 LEU B N 1
ATOM 3905 C CA . LEU B 2 200 ? 34.821 1.258 -5.389 1.00 15.52 200 LEU B CA 1
ATOM 3906 C C . LEU B 2 200 ? 36.253 1.486 -5.859 1.00 16.74 200 LEU B C 1
ATOM 3907 O O . LEU B 2 200 ? 36.518 2.468 -6.557 1.00 17.26 200 LEU B O 1
ATOM 3912 N N . LYS B 2 201 ? 37.182 0.590 -5.512 1.00 16.46 201 LYS B N 1
ATOM 3913 C CA . LYS B 2 201 ? 38.556 0.762 -5.976 1.00 16.39 201 LYS B CA 1
ATOM 3914 C C . LYS B 2 201 ? 38.714 0.414 -7.449 1.00 17.81 201 LYS B C 1
ATOM 3915 O O . LYS B 2 201 ? 39.620 0.932 -8.107 1.00 19.89 201 LYS B O 1
ATOM 3921 N N . GLU B 2 202 ? 37.867 -0.465 -7.984 1.00 18.41 202 GLU B N 1
ATOM 3922 C CA . GLU B 2 202 ? 37.830 -0.642 -9.432 1.00 19.37 202 GLU B CA 1
ATOM 3923 C C . GLU B 2 202 ? 37.353 0.635 -10.107 1.00 20.20 202 GLU B C 1
ATOM 3924 O O . GLU B 2 202 ? 37.905 1.056 -11.129 1.00 20.70 202 GLU B O 1
ATOM 3930 N N . PHE B 2 203 ? 36.327 1.270 -9.533 1.00 20.13 203 PHE B N 1
ATOM 3931 C CA . PHE B 2 203 ? 35.759 2.485 -10.106 1.00 19.95 203 PHE B CA 1
ATOM 3932 C C . PHE B 2 203 ? 36.698 3.670 -9.921 1.00 20.64 203 PHE B C 1
ATOM 3933 O O . PHE B 2 203 ? 36.857 4.492 -10.831 1.00 21.37 203 PHE B O 1
ATOM 3941 N N . ASN B 2 204 ? 37.323 3.775 -8.749 1.00 19.53 204 ASN B N 1
ATOM 3942 C CA . ASN B 2 204 ? 38.170 4.918 -8.412 1.00 20.31 204 ASN B CA 1
ATOM 3943 C C . ASN B 2 204 ? 39.292 4.428 -7.517 1.00 19.28 204 ASN B C 1
ATOM 3944 O O . ASN B 2 204 ? 39.156 4.392 -6.285 1.00 17.76 204 ASN B O 1
ATOM 3949 N N . PRO B 2 205 ? 40.438 4.065 -8.102 1.00 20.51 205 PRO B N 1
ATOM 3950 C CA . PRO B 2 205 ? 41.517 3.464 -7.303 1.00 20.42 205 PRO B CA 1
ATOM 3951 C C . PRO B 2 205 ? 42.071 4.368 -6.217 1.00 20.35 205 PRO B C 1
ATOM 3952 O O . PRO B 2 205 ? 42.724 3.867 -5.293 1.00 21.87 205 PRO B O 1
ATOM 3956 N N . ALA B 2 206 ? 41.831 5.676 -6.287 1.00 19.19 206 ALA B N 1
ATOM 3957 C CA . ALA B 2 206 ? 42.351 6.595 -5.286 1.00 18.99 206 ALA B CA 1
ATOM 3958 C C . ALA B 2 206 ? 41.514 6.644 -4.015 1.00 18.11 206 ALA B C 1
ATOM 3959 O O . ALA B 2 206 ? 41.943 7.261 -3.037 1.00 19.53 206 ALA B O 1
ATOM 3961 N N . ILE B 2 207 ? 40.330 6.029 -3.995 1.00 16.73 207 ILE B N 1
ATOM 3962 C CA . ILE B 2 207 ? 39.486 6.113 -2.809 1.00 16.19 207 ILE B CA 1
ATOM 3963 C C . ILE B 2 207 ? 40.155 5.377 -1.651 1.00 15.84 207 ILE B C 1
ATOM 3964 O O . ILE B 2 207 ? 40.818 4.347 -1.843 1.00 16.69 207 ILE B O 1
ATOM 3969 N N . LYS B 2 208 ? 40.015 5.920 -0.445 1.00 14.51 208 LYS B N 1
ATOM 3970 C CA . LYS B 2 208 ? 40.554 5.306 0.762 1.00 15.60 208 LYS B CA 1
ATOM 3971 C C . LYS B 2 208 ? 39.457 4.522 1.477 1.00 15.15 208 LYS B C 1
ATOM 3972 O O . LYS B 2 208 ? 38.337 5.011 1.636 1.00 16.82 208 LYS B O 1
ATOM 3978 N N . ILE B 2 209 ? 39.788 3.314 1.925 1.00 13.71 209 ILE B N 1
ATOM 3979 C CA . ILE B 2 209 ? 38.860 2.429 2.624 1.00 14.39 209 ILE B CA 1
ATOM 3980 C C . ILE B 2 209 ? 39.402 2.224 4.031 1.00 12.69 209 ILE B C 1
ATOM 3981 O O . ILE B 2 209 ? 40.534 1.742 4.198 1.00 13.34 209 ILE B O 1
ATOM 3986 N N . ILE B 2 210 ? 38.611 2.594 5.038 1.00 12.62 210 ILE B N 1
ATOM 3987 C CA . ILE B 2 210 ? 39.039 2.593 6.433 1.00 12.99 210 ILE B CA 1
ATOM 3988 C C . ILE B 2 210 ? 38.165 1.618 7.203 1.00 12.28 210 ILE B C 1
ATOM 3989 O O . ILE B 2 210 ? 36.939 1.766 7.213 1.00 13.01 210 ILE B O 1
ATOM 3994 N N . GLY B 2 211 ? 38.783 0.648 7.873 1.00 12.50 211 GLY B N 1
ATOM 3995 C CA . GLY B 2 211 ? 38.050 -0.261 8.743 1.00 13.11 211 GLY B CA 1
ATOM 3996 C C . GLY B 2 211 ? 38.061 0.197 10.193 1.00 12.02 211 GLY B C 1
ATOM 3997 O O . GLY B 2 211 ? 39.050 0.731 10.684 1.00 13.05 211 GLY B O 1
ATOM 3998 N N . ALA B 2 212 ? 36.945 -0.038 10.877 1.00 12.71 212 ALA B N 1
ATOM 3999 C CA . ALA B 2 212 ? 36.843 0.164 12.315 1.00 12.65 212 ALA B CA 1
ATOM 4000 C C . ALA B 2 212 ? 36.726 -1.203 12.972 1.00 13.09 212 ALA B C 1
ATOM 4001 O O . ALA B 2 212 ? 35.846 -1.993 12.612 1.00 13.07 212 ALA B O 1
ATOM 4003 N N . ASP B 2 213 ? 37.617 -1.485 13.931 1.00 13.00 213 ASP B N 1
ATOM 4004 C CA . ASP B 2 213 ? 37.691 -2.795 14.575 1.00 13.36 213 ASP B CA 1
ATOM 4005 C C . ASP B 2 213 ? 37.826 -2.577 16.077 1.00 14.51 213 ASP B C 1
ATOM 4006 O O . ASP B 2 213 ? 38.692 -1.797 16.506 1.00 14.25 213 ASP B O 1
ATOM 4011 N N . PRO B 2 214 ? 37.023 -3.245 16.899 1.00 13.53 214 PRO B N 1
ATOM 4012 C CA . PRO B 2 214 ? 37.136 -3.051 18.350 1.00 15.15 214 PRO B CA 1
ATOM 4013 C C . PRO B 2 214 ? 38.444 -3.587 18.917 1.00 16.14 214 PRO B C 1
ATOM 4014 O O . PRO B 2 214 ? 39.000 -4.586 18.449 1.00 16.18 214 PRO B O 1
ATOM 4018 N N . GLU B 2 215 ? 38.927 -2.906 19.955 1.00 16.37 215 GLU B N 1
ATOM 4019 C CA . GLU B 2 215 ? 39.971 -3.477 20.792 1.00 17.97 215 GLU B CA 1
ATOM 4020 C C . GLU B 2 215 ? 39.474 -4.795 21.374 1.00 17.03 215 GLU B C 1
ATOM 4021 O O . GLU B 2 215 ? 38.369 -4.871 21.922 1.00 17.13 215 GLU B O 1
ATOM 4027 N N . GLY B 2 216 ? 40.290 -5.839 21.244 1.00 17.16 216 GLY B N 1
ATOM 4028 C CA . GLY B 2 216 ? 39.902 -7.178 21.630 1.00 17.50 216 GLY B CA 1
ATOM 4029 C C . GLY B 2 216 ? 39.547 -8.083 20.471 1.00 17.06 216 GLY B C 1
ATOM 4030 O O . GLY B 2 216 ? 39.362 -9.285 20.682 1.00 18.62 216 GLY B O 1
ATOM 4031 N N . SER B 2 217 ? 39.447 -7.536 19.265 1.00 15.30 217 SER B N 1
ATOM 4032 C CA . SER B 2 217 ? 39.300 -8.278 18.023 1.00 14.99 217 SER B CA 1
ATOM 4033 C C . SER B 2 217 ? 40.655 -8.359 17.318 1.00 15.21 217 SER B C 1
ATOM 4034 O O . SER B 2 217 ? 41.542 -7.531 17.537 1.00 15.89 217 SER B O 1
ATOM 4037 N N . ILE B 2 218 ? 40.821 -9.382 16.476 1.00 15.71 218 ILE B N 1
ATOM 4038 C CA . ILE B 2 218 ? 42.058 -9.521 15.707 1.00 15.47 218 ILE B CA 1
ATOM 4039 C C . ILE B 2 218 ? 41.937 -9.023 14.276 1.00 15.85 218 ILE B C 1
ATOM 4040 O O . ILE B 2 218 ? 42.949 -8.999 13.557 1.00 16.23 218 ILE B O 1
ATOM 4045 N N . LEU B 2 219 ? 40.738 -8.621 13.837 1.00 14.81 219 LEU B N 1
ATOM 4046 C CA . LEU B 2 219 ? 40.528 -8.322 12.422 1.00 15.27 219 LEU B CA 1
ATOM 4047 C C . LEU B 2 219 ? 41.451 -7.217 11.934 1.00 15.40 219 LEU B C 1
ATOM 4048 O O . LEU B 2 219 ? 42.013 -7.310 10.834 1.00 15.47 219 LEU B O 1
ATOM 4053 N N . GLY B 2 220 ? 41.630 -6.174 12.738 1.00 15.42 220 GLY B N 1
ATOM 4054 C CA . GLY B 2 220 ? 42.416 -5.030 12.324 1.00 16.70 220 GLY B CA 1
ATOM 4055 C C . GLY B 2 220 ? 43.794 -4.988 12.944 1.00 18.21 220 GLY B C 1
ATOM 4056 O O . GLY B 2 220 ? 44.430 -3.928 12.980 1.00 19.35 220 GLY B O 1
ATOM 4057 N N . GLY B 2 221 ? 44.264 -6.132 13.422 1.00 18.23 221 GLY B N 1
ATOM 4058 C CA . GLY B 2 221 ? 45.561 -6.244 14.058 1.00 18.60 221 GLY B CA 1
ATOM 4059 C C . GLY B 2 221 ? 45.439 -6.654 15.514 1.00 19.38 221 GLY B C 1
ATOM 4060 O O . GLY B 2 221 ? 44.364 -6.644 16.112 1.00 19.22 221 GLY B O 1
ATOM 4061 N N . GLY B 2 222 ? 46.584 -7.036 16.070 1.00 20.20 222 GLY B N 1
ATOM 4062 C CA . GLY B 2 222 ? 46.655 -7.466 17.448 1.00 20.81 222 GLY B CA 1
ATOM 4063 C C . GLY B 2 222 ? 46.448 -8.960 17.610 1.00 22.75 222 GLY B C 1
ATOM 4064 O O . GLY B 2 222 ? 45.989 -9.669 16.713 1.00 23.16 222 GLY B O 1
ATOM 4065 N N . THR B 2 223 ? 46.791 -9.442 18.802 1.00 24.11 223 THR B N 1
ATOM 4066 C CA . THR B 2 223 ? 46.615 -10.843 19.142 1.00 26.06 223 THR B CA 1
ATOM 4067 C C . THR B 2 223 ? 45.754 -11.077 20.373 1.00 26.29 223 THR B C 1
ATOM 4068 O O . THR B 2 223 ? 45.215 -12.178 20.522 1.00 27.38 223 THR B O 1
ATOM 4072 N N . GLU B 2 224 ? 45.601 -10.088 21.248 1.00 27.12 224 GLU B N 1
ATOM 4073 C CA . GLU B 2 224 ? 44.837 -10.286 22.469 1.00 29.84 224 GLU B CA 1
ATOM 4074 C C . GLU B 2 224 ? 43.345 -10.298 22.169 1.00 27.59 224 GLU B C 1
ATOM 4075 O O . GLU B 2 224 ? 42.829 -9.400 21.498 1.00 26.93 224 GLU B O 1
ATOM 4081 N N . ILE B 2 225 ? 42.662 -11.319 22.673 1.00 25.33 225 ILE B N 1
ATOM 4082 C CA . ILE B 2 225 ? 41.217 -11.447 22.561 1.00 24.62 225 ILE B CA 1
ATOM 4083 C C . ILE B 2 225 ? 40.607 -10.970 23.870 1.00 25.03 225 ILE B C 1
A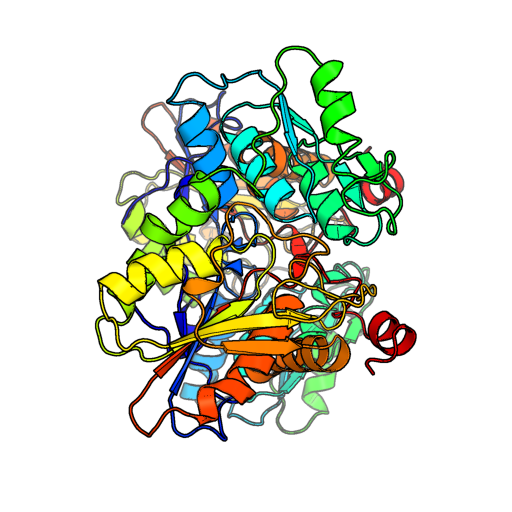TOM 4084 O O . ILE B 2 225 ? 40.994 -11.431 24.949 1.00 26.22 225 ILE B O 1
ATOM 4089 N N . LYS B 2 226 ? 39.653 -10.051 23.777 1.00 25.28 226 LYS B N 1
ATOM 4090 C CA . LYS B 2 226 ? 39.025 -9.485 24.958 1.00 26.33 226 LYS B CA 1
ATOM 4091 C C . LYS B 2 226 ? 37.582 -9.158 24.612 1.00 26.12 226 LYS B C 1
ATOM 4092 O O . LYS B 2 226 ? 37.267 -8.816 23.470 1.00 25.89 226 LYS B O 1
ATOM 4098 N N . SER B 2 227 ? 36.708 -9.282 25.606 1.00 26.57 227 SER B N 1
ATOM 4099 C CA A SER B 2 227 ? 35.296 -9.026 25.386 0.52 26.89 227 SER B CA 1
ATOM 4100 C CA B SER B 2 227 ? 35.288 -9.029 25.423 0.48 26.44 227 SER B CA 1
ATOM 4101 C C . SER B 2 227 ? 35.004 -7.531 25.412 1.00 25.18 227 SER B C 1
ATOM 4102 O O . SER B 2 227 ? 35.759 -6.724 25.963 1.00 25.71 227 SER B O 1
ATOM 4107 N N . TYR B 2 228 ? 33.883 -7.171 24.790 1.00 20.85 228 TYR B N 1
ATOM 4108 C CA . TYR B 2 228 ? 33.434 -5.790 24.713 1.00 17.84 228 TYR B CA 1
ATOM 4109 C C . TYR B 2 228 ? 31.930 -5.802 24.485 1.00 16.83 228 TYR B C 1
ATOM 4110 O O . TYR B 2 228 ? 31.349 -6.824 24.106 1.00 17.60 228 TYR B O 1
ATOM 4119 N N . HIS B 2 229 ? 31.306 -4.646 24.707 1.00 16.89 229 HIS B N 1
ATOM 4120 C CA . HIS B 2 229 ? 29.854 -4.553 24.658 1.00 16.27 229 HIS B CA 1
ATOM 4121 C C . HIS B 2 229 ? 29.310 -4.203 23.284 1.00 15.31 229 HIS B C 1
ATOM 4122 O O . HIS B 2 229 ? 28.163 -4.553 22.986 1.00 16.02 229 HIS B O 1
ATOM 4129 N N . VAL B 2 230 ? 30.081 -3.502 22.448 1.00 15.13 230 VAL B N 1
ATOM 4130 C CA . VAL B 2 230 ? 29.613 -3.178 21.104 1.00 14.49 230 VAL B CA 1
ATOM 4131 C C . VAL B 2 230 ? 29.310 -4.468 20.352 1.00 14.35 230 VAL B C 1
ATOM 4132 O O . VAL B 2 230 ? 30.060 -5.449 20.439 1.00 15.00 230 VAL B O 1
ATOM 4136 N N . GLU B 2 231 ? 28.192 -4.487 19.628 1.00 13.82 231 GLU B N 1
ATOM 4137 C CA . GLU B 2 231 ? 27.746 -5.678 18.915 1.00 14.42 231 GLU B CA 1
ATOM 4138 C C . GLU B 2 231 ? 27.918 -5.517 17.409 1.00 13.88 231 GLU B C 1
ATOM 4139 O O . GLU B 2 231 ? 27.671 -4.446 16.849 1.00 14.55 231 GLU B O 1
ATOM 4145 N N . GLY B 2 232 ? 28.318 -6.599 16.754 1.00 13.45 232 GLY B N 1
ATOM 4146 C CA . GLY B 2 232 ? 28.291 -6.689 15.317 1.00 14.34 232 GLY B CA 1
ATOM 4147 C C . GLY B 2 232 ? 29.632 -6.539 14.637 1.00 14.00 232 GLY B C 1
ATOM 4148 O O . GLY B 2 232 ? 29.756 -6.916 13.469 1.00 16.54 232 GLY B O 1
ATOM 4149 N N . ILE B 2 233 ? 30.638 -6.008 15.327 1.00 13.68 233 ILE B N 1
ATOM 4150 C CA . ILE B 2 233 ? 31.958 -5.825 14.739 1.00 13.90 233 ILE B CA 1
ATOM 4151 C C . ILE B 2 233 ? 32.986 -6.531 15.607 1.00 13.37 233 ILE B C 1
ATOM 4152 O O . ILE B 2 233 ? 32.804 -6.682 16.819 1.00 13.94 233 ILE B O 1
ATOM 4157 N N . GLY B 2 234 ? 34.071 -6.962 14.973 1.00 13.32 234 GLY B N 1
ATOM 4158 C CA . GLY B 2 234 ? 35.194 -7.642 15.603 1.00 13.84 234 GLY B CA 1
ATOM 4159 C C . GLY B 2 234 ? 34.965 -9.128 15.762 1.00 14.31 234 GLY B C 1
ATOM 4160 O O . GLY B 2 234 ? 33.849 -9.593 15.972 1.00 14.97 234 GLY B O 1
ATOM 4161 N N . TYR B 2 235 ? 36.058 -9.890 15.660 1.00 14.62 235 TYR B N 1
ATOM 4162 C CA . TYR B 2 235 ? 36.008 -11.342 15.807 1.00 14.96 235 TYR B CA 1
ATOM 4163 C C . TYR B 2 235 ? 37.360 -11.864 16.272 1.00 14.84 235 TYR B C 1
ATOM 4164 O O . TYR B 2 235 ? 38.378 -11.159 16.228 1.00 15.51 235 TYR B O 1
ATOM 4173 N N . ASP B 2 236 ? 37.354 -13.128 16.708 1.00 15.12 236 ASP B N 1
ATOM 4174 C CA . ASP B 2 236 ? 38.548 -13.842 17.148 1.00 16.82 236 ASP B CA 1
ATOM 4175 C C . ASP B 2 236 ? 39.113 -14.758 16.064 1.00 17.14 236 ASP B C 1
ATOM 4176 O O . ASP B 2 236 ? 39.965 -15.607 16.353 1.00 18.43 236 ASP B O 1
ATOM 4181 N N . PHE B 2 237 ? 38.640 -14.607 14.829 1.00 16.52 237 PHE B N 1
ATOM 4182 C CA . PHE B 2 237 ? 39.122 -15.338 13.668 1.00 16.82 237 PHE B CA 1
ATOM 4183 C C . PHE B 2 237 ? 38.908 -14.443 12.460 1.00 15.71 237 PHE B C 1
ATOM 4184 O O . PHE B 2 237 ? 38.136 -13.482 12.510 1.00 15.85 237 PHE B O 1
ATOM 4192 N N . PHE B 2 238 ? 39.588 -14.764 11.362 1.00 16.54 238 PHE B N 1
ATOM 4193 C CA . PHE B 2 238 ? 39.400 -14.020 10.125 1.00 16.95 238 PHE B CA 1
ATOM 4194 C C . PHE B 2 238 ? 38.336 -14.714 9.283 1.00 16.01 238 PHE B C 1
ATOM 4195 O O . PHE B 2 238 ? 38.578 -15.830 8.802 1.00 16.82 238 PHE B O 1
ATOM 4203 N N . PRO B 2 239 ? 37.165 -14.110 9.075 1.00 15.83 239 PRO B N 1
ATOM 4204 C CA . PRO B 2 239 ? 36.172 -14.723 8.188 1.00 15.55 239 PRO B CA 1
ATOM 4205 C C . PRO B 2 239 ? 36.717 -14.847 6.775 1.00 15.12 239 PRO B C 1
ATOM 4206 O O . PRO B 2 239 ? 37.438 -13.975 6.292 1.00 15.72 239 PRO B O 1
ATOM 4210 N N . ASP B 2 240 ? 36.344 -15.937 6.099 1.00 15.77 240 ASP B N 1
ATOM 4211 C CA . ASP B 2 240 ? 36.826 -16.155 4.740 1.00 16.82 240 ASP B CA 1
ATOM 4212 C C . ASP B 2 240 ? 36.428 -15.022 3.796 1.00 16.07 240 ASP B C 1
ATOM 4213 O O . ASP B 2 240 ? 37.146 -14.740 2.833 1.00 17.56 240 ASP B O 1
ATOM 4218 N N . VAL B 2 241 ? 35.290 -14.363 4.035 1.00 15.01 241 VAL B N 1
ATOM 4219 C CA . VAL B 2 241 ? 34.857 -13.310 3.114 1.00 15.41 241 VAL B CA 1
ATOM 4220 C C . VAL B 2 241 ? 35.637 -12.009 3.279 1.00 15.54 241 VAL B C 1
ATOM 4221 O O . VAL B 2 241 ? 35.571 -11.150 2.394 1.00 16.97 241 VAL B O 1
ATOM 4225 N N . LEU B 2 242 ? 36.371 -11.833 4.377 1.00 14.90 242 LEU B N 1
ATOM 4226 C CA . LEU B 2 242 ? 37.109 -10.595 4.604 1.00 14.01 242 LEU B CA 1
ATOM 4227 C C . LEU B 2 242 ? 38.393 -10.593 3.784 1.00 15.15 242 LEU B C 1
ATOM 4228 O O . LEU B 2 242 ? 39.187 -11.540 3.849 1.00 16.64 242 LEU B O 1
ATOM 4233 N N . ASP B 2 243 ? 38.604 -9.529 3.017 1.00 15.25 243 ASP B N 1
ATOM 4234 C CA . ASP B 2 243 ? 39.872 -9.338 2.303 1.00 15.83 243 ASP B CA 1
ATOM 4235 C C . ASP B 2 243 ? 40.565 -8.097 2.865 1.00 15.42 243 ASP B C 1
ATOM 4236 O O . ASP B 2 243 ? 40.337 -6.979 2.399 1.00 15.18 243 ASP B O 1
ATOM 4241 N N . ASN B 2 244 ? 41.434 -8.309 3.861 1.00 15.21 244 ASN B N 1
ATOM 4242 C CA . ASN B 2 244 ? 42.152 -7.202 4.480 1.00 14.84 244 ASN B CA 1
ATOM 4243 C C . ASN B 2 244 ? 43.123 -6.516 3.526 1.00 15.38 244 ASN B C 1
ATOM 4244 O O . ASN B 2 244 ? 43.550 -5.392 3.813 1.00 16.72 244 ASN B O 1
ATOM 4249 N N . THR B 2 245 ? 43.463 -7.144 2.393 1.00 14.74 245 THR B N 1
ATOM 4250 C CA . THR B 2 245 ? 44.370 -6.480 1.462 1.00 14.91 245 THR B CA 1
ATOM 4251 C C . THR B 2 245 ? 43.723 -5.292 0.769 1.00 15.44 245 THR B C 1
ATOM 4252 O O . THR B 2 245 ? 44.445 -4.488 0.173 1.00 16.65 245 THR B O 1
ATOM 4256 N N . LEU B 2 246 ? 42.395 -5.152 0.851 1.00 15.59 246 LEU B N 1
ATOM 4257 C CA . LEU B 2 246 ? 41.680 -4.050 0.220 1.00 14.82 246 LEU B CA 1
ATOM 4258 C C . LEU B 2 246 ? 41.496 -2.855 1.142 1.00 15.33 246 LEU B C 1
ATOM 4259 O O . LEU B 2 246 ? 40.997 -1.818 0.693 1.00 16.60 246 LEU B O 1
ATOM 4264 N N . ILE B 2 247 ? 41.885 -2.971 2.407 1.00 15.20 247 ILE B N 1
ATOM 4265 C CA . ILE B 2 247 ? 41.645 -1.942 3.408 1.00 14.71 247 ILE B CA 1
ATOM 4266 C C . ILE B 2 247 ? 42.909 -1.104 3.567 1.00 15.65 247 ILE B C 1
ATOM 4267 O O . ILE B 2 247 ? 44.007 -1.645 3.762 1.00 17.07 247 ILE B O 1
ATOM 4272 N N . ASP B 2 248 ? 42.758 0.219 3.470 1.00 13.98 248 ASP B N 1
ATOM 4273 C CA . ASP B 2 248 ? 43.919 1.108 3.529 1.00 13.44 248 ASP B CA 1
ATOM 4274 C C . ASP B 2 248 ? 44.418 1.329 4.949 1.00 13.88 248 ASP B C 1
ATOM 4275 O O . ASP B 2 248 ? 45.620 1.538 5.148 1.00 14.33 248 ASP B O 1
ATOM 4280 N N . ALA B 2 249 ? 43.535 1.314 5.939 1.00 13.00 249 ALA B N 1
ATOM 4281 C CA . ALA B 2 249 ? 43.923 1.542 7.319 1.00 12.93 249 ALA B CA 1
ATOM 4282 C C . ALA B 2 249 ? 42.820 1.004 8.208 1.00 13.23 249 ALA B C 1
ATOM 4283 O O . ALA B 2 249 ? 41.651 0.985 7.817 1.00 13.80 249 ALA B O 1
ATOM 4285 N N . TYR B 2 250 ? 43.201 0.575 9.405 1.00 13.94 250 TYR B N 1
ATOM 4286 C CA . TYR B 2 250 ? 42.263 0.247 10.466 1.00 13.99 250 TYR B CA 1
ATOM 4287 C C . TYR B 2 250 ? 42.398 1.250 11.601 1.00 13.79 250 TYR B C 1
ATOM 4288 O O . TYR B 2 250 ? 43.511 1.703 11.918 1.00 15.27 250 TYR B O 1
ATOM 4297 N N . ILE B 2 251 ? 41.260 1.575 12.213 1.00 14.90 251 ILE B N 1
ATOM 4298 C CA . ILE B 2 251 ? 41.200 2.323 13.462 1.00 14.62 251 ILE B CA 1
ATOM 4299 C C . ILE B 2 251 ? 40.631 1.386 14.519 1.00 14.17 251 ILE B C 1
ATOM 4300 O O . ILE B 2 251 ? 39.552 0.811 14.328 1.00 14.32 251 ILE B O 1
ATOM 4305 N N . LYS B 2 252 ? 41.349 1.228 15.624 1.00 15.19 252 LYS B N 1
ATOM 4306 C CA . LYS B 2 252 ? 40.875 0.442 16.753 1.00 14.32 252 LYS B CA 1
ATOM 4307 C C . LYS B 2 252 ? 39.922 1.276 17.597 1.00 14.58 252 LYS B C 1
ATOM 4308 O O . LYS B 2 252 ? 40.258 2.389 18.017 1.00 15.90 252 LYS B O 1
ATOM 4314 N N . THR B 2 253 ? 38.738 0.730 17.851 1.00 14.24 253 THR B N 1
ATOM 4315 C CA . THR B 2 253 ? 37.681 1.421 18.571 1.00 14.50 253 THR B CA 1
ATOM 4316 C C . THR B 2 253 ? 37.472 0.793 19.943 1.00 15.56 253 THR B C 1
ATOM 4317 O O . THR B 2 253 ? 37.952 -0.302 20.235 1.00 18.13 253 THR B O 1
ATOM 4321 N N . ASN B 2 254 ? 36.742 1.506 20.795 1.00 15.43 254 ASN B N 1
ATOM 4322 C CA . ASN B 2 254 ? 36.489 1.047 22.153 1.00 14.62 254 ASN B CA 1
ATOM 4323 C C . ASN B 2 254 ? 35.039 1.347 22.509 1.00 14.80 254 ASN B C 1
ATOM 4324 O O . ASN B 2 254 ? 34.383 2.163 21.859 1.00 14.55 254 ASN B O 1
ATOM 4329 N N . ASP B 2 255 ? 34.541 0.670 23.550 1.00 15.14 255 ASP B N 1
ATOM 4330 C CA . ASP B 2 255 ? 33.125 0.785 23.908 1.00 15.51 255 ASP B CA 1
ATOM 4331 C C . ASP B 2 255 ? 32.757 2.217 24.278 1.00 15.49 255 ASP B C 1
ATOM 4332 O O . ASP B 2 255 ? 31.739 2.749 23.817 1.00 15.17 255 ASP B O 1
ATOM 4337 N N . ALA B 2 256 ? 33.553 2.848 25.144 1.00 16.59 256 ALA B N 1
ATOM 4338 C CA . ALA B 2 256 ? 33.177 4.159 25.657 1.00 16.80 256 ALA B CA 1
ATOM 4339 C C . ALA B 2 256 ? 33.031 5.171 24.528 1.00 16.08 256 ALA B C 1
ATOM 4340 O O . ALA B 2 256 ? 32.030 5.891 24.447 1.00 16.23 256 ALA B O 1
ATOM 4342 N N . ASP B 2 257 ? 34.023 5.246 23.645 1.00 16.53 257 ASP B N 1
ATOM 4343 C CA . ASP B 2 257 ? 33.940 6.200 22.545 1.00 16.47 257 ASP B CA 1
ATOM 4344 C C . ASP B 2 257 ? 32.848 5.822 21.556 1.00 14.31 257 ASP B C 1
ATOM 4345 O O . ASP B 2 257 ? 32.211 6.708 20.978 1.00 14.80 257 ASP B O 1
ATOM 4350 N N . SER B 2 258 ? 32.613 4.523 21.358 1.00 14.89 258 SER B N 1
ATOM 4351 C CA . SER B 2 258 ? 31.562 4.083 20.446 1.00 14.19 258 SER B CA 1
ATOM 4352 C C . SER B 2 258 ? 30.188 4.501 20.947 1.00 13.56 258 SER B C 1
ATOM 4353 O O . SER B 2 258 ? 29.390 5.076 20.198 1.00 13.95 258 SER B O 1
ATOM 4356 N N . PHE B 2 259 ? 29.894 4.220 22.216 1.00 14.42 259 PHE B N 1
ATOM 4357 C CA . PHE B 2 259 ? 28.580 4.568 22.746 1.00 14.57 259 PHE B CA 1
ATOM 4358 C C . PHE B 2 259 ? 28.424 6.079 22.893 1.00 14.10 259 PHE B C 1
ATOM 4359 O O . PHE B 2 259 ? 27.340 6.616 22.651 1.00 14.45 259 PHE B O 1
ATOM 4367 N N . ARG B 2 260 ? 29.488 6.785 23.290 1.00 14.61 260 ARG B N 1
ATOM 4368 C CA . ARG B 2 260 ? 29.408 8.243 23.365 1.00 15.05 260 ARG B CA 1
ATOM 4369 C C . ARG B 2 260 ? 29.133 8.843 21.991 1.00 14.29 260 ARG B C 1
ATOM 4370 O O . ARG B 2 260 ? 28.296 9.742 21.847 1.00 14.72 260 ARG B O 1
ATOM 4378 N N . THR B 2 261 ? 29.824 8.353 20.961 1.00 14.16 261 THR B N 1
ATOM 4379 C CA . THR B 2 261 ? 29.625 8.899 19.624 1.00 13.61 261 THR B CA 1
ATOM 4380 C C . THR B 2 261 ? 28.262 8.506 19.065 1.00 13.90 261 THR B C 1
ATOM 4381 O O . THR B 2 261 ? 27.631 9.293 18.350 1.00 13.69 261 THR B O 1
ATOM 4385 N N . ALA B 2 262 ? 27.789 7.295 19.383 1.00 13.30 262 ALA B N 1
ATOM 4386 C CA . ALA B 2 262 ? 26.441 6.912 18.985 1.00 12.76 262 ALA B CA 1
ATOM 4387 C C . ALA B 2 262 ? 25.409 7.845 19.604 1.00 13.02 262 ALA B C 1
ATOM 4388 O O . ALA B 2 262 ? 24.485 8.299 18.923 1.00 13.83 262 ALA B O 1
ATOM 4390 N N . ARG B 2 263 ? 25.556 8.151 20.895 1.00 13.51 263 ARG B N 1
ATOM 4391 C CA . ARG B 2 263 ? 24.637 9.083 21.535 1.00 14.08 263 ARG B CA 1
ATOM 4392 C C . ARG B 2 263 ? 24.708 10.462 20.895 1.00 13.65 263 ARG B C 1
ATOM 4393 O O . ARG B 2 263 ? 23.680 11.139 20.770 1.00 14.47 263 ARG B O 1
ATOM 4401 N N . ARG B 2 264 ? 25.904 10.890 20.465 1.00 13.93 264 ARG B N 1
ATOM 4402 C CA . ARG B 2 264 ? 26.008 12.161 19.745 1.00 14.57 264 ARG B CA 1
ATOM 4403 C C . ARG B 2 264 ? 25.284 12.106 18.406 1.00 13.66 264 ARG B C 1
ATOM 4404 O O . ARG B 2 264 ? 24.652 13.087 17.994 1.00 14.39 264 ARG B O 1
ATOM 4412 N N . LEU B 2 265 ? 25.394 10.988 17.688 1.00 13.74 265 LEU B N 1
ATOM 4413 C CA . LEU B 2 265 ? 24.676 10.869 16.422 1.00 13.27 265 LEU B CA 1
ATOM 4414 C C . LEU B 2 265 ? 23.177 11.017 16.617 1.00 13.08 265 LEU B C 1
ATOM 4415 O O . LEU B 2 265 ? 22.511 11.691 15.825 1.00 14.18 265 LEU B O 1
ATOM 4420 N N . ILE B 2 266 ? 22.632 10.408 17.673 1.00 12.47 266 ILE B N 1
ATOM 4421 C CA . ILE B 2 266 ? 21.198 10.510 17.921 1.00 12.86 266 ILE B CA 1
ATOM 4422 C C . ILE B 2 266 ? 20.824 11.944 18.273 1.00 13.40 266 ILE B C 1
ATOM 4423 O O . ILE B 2 266 ? 19.904 12.530 17.686 1.00 14.25 266 ILE B O 1
ATOM 4428 N N . LYS B 2 267 ? 21.542 12.532 19.232 1.00 13.51 267 LYS B N 1
ATOM 4429 C CA . LYS B 2 267 ? 21.140 13.809 19.809 1.00 14.14 267 LYS B CA 1
ATOM 4430 C C . LYS B 2 267 ? 21.456 14.988 18.896 1.00 14.47 267 LYS B C 1
ATOM 4431 O O . LYS B 2 267 ? 20.697 15.963 18.855 1.00 16.21 267 LYS B O 1
ATOM 4437 N N . GLU B 2 268 ? 22.582 14.939 18.178 1.00 14.91 268 GLU B N 1
ATOM 4438 C CA . GLU B 2 268 ? 23.021 16.071 17.368 1.00 14.61 268 GLU B CA 1
ATOM 4439 C C . GLU B 2 268 ? 22.674 15.947 15.893 1.00 14.92 268 GLU B C 1
ATOM 4440 O O . GLU B 2 268 ? 22.675 16.962 15.191 1.00 16.40 268 GLU B O 1
ATOM 4446 N N . GLU B 2 269 ? 22.400 14.740 15.397 1.00 14.05 269 GLU B N 1
ATOM 4447 C CA . GLU B 2 269 ? 22.012 14.560 14.008 1.00 13.64 269 GLU B CA 1
ATOM 4448 C C . GLU B 2 269 ? 20.621 13.964 13.844 1.00 13.39 269 GLU B C 1
ATOM 4449 O O . GLU B 2 269 ? 20.134 13.895 12.714 1.00 13.36 269 GLU B O 1
ATOM 4455 N N . GLY B 2 270 ? 19.982 13.522 14.922 1.00 13.74 270 GLY B N 1
ATOM 4456 C CA . GLY B 2 270 ? 18.692 12.863 14.787 1.00 13.94 270 GLY B CA 1
ATOM 4457 C C . GLY B 2 270 ? 18.741 11.515 14.101 1.00 13.60 270 GLY B C 1
ATOM 4458 O O . GLY B 2 270 ? 17.744 11.095 13.509 1.00 14.23 270 GLY B O 1
ATOM 4459 N N . LEU B 2 271 ? 19.876 10.828 14.159 1.00 13.59 271 LEU B N 1
ATOM 4460 C CA . LEU B 2 271 ? 20.040 9.526 13.517 1.00 13.32 271 LEU B CA 1
ATOM 4461 C C . LEU B 2 271 ? 19.832 8.443 14.570 1.00 13.23 271 LEU B C 1
ATOM 4462 O O . LEU B 2 271 ? 20.630 8.320 15.506 1.00 13.02 271 LEU B O 1
ATOM 4467 N N . LEU B 2 272 ? 18.751 7.665 14.428 1.00 13.18 272 LEU B N 1
ATOM 4468 C CA . LEU B 2 272 ? 18.380 6.676 15.444 1.00 12.92 272 LEU B CA 1
ATOM 4469 C C . LEU B 2 272 ? 19.137 5.376 15.184 1.00 13.13 272 LEU B C 1
ATOM 4470 O O . LEU B 2 272 ? 18.604 4.383 14.682 1.00 13.12 272 LEU B O 1
ATOM 4475 N N . ILE B 2 273 ? 20.419 5.393 15.546 1.00 12.24 273 ILE B N 1
ATOM 4476 C CA . ILE B 2 273 ? 21.364 4.351 15.147 1.00 12.23 273 ILE B CA 1
ATOM 4477 C C . ILE B 2 273 ? 21.809 3.466 16.310 1.00 12.44 273 ILE B C 1
ATOM 4478 O O . ILE B 2 273 ? 21.410 3.682 17.462 1.00 13.29 273 ILE B O 1
ATOM 4483 N N . GLY B 2 274 ? 22.665 2.484 16.008 1.00 13.21 274 GLY B N 1
ATOM 4484 C CA . GLY B 2 274 ? 23.158 1.536 16.979 1.00 13.92 274 GLY B CA 1
ATOM 4485 C C . GLY B 2 274 ? 24.607 1.766 17.394 1.00 13.96 274 GLY B C 1
ATOM 4486 O O . GLY B 2 274 ? 25.269 2.720 17.000 1.00 14.42 274 GLY B O 1
ATOM 4487 N N . GLY B 2 275 ? 25.095 0.836 18.220 1.00 14.40 275 GLY B N 1
ATOM 4488 C CA . GLY B 2 275 ? 26.402 1.011 18.837 1.00 14.87 275 GLY B CA 1
ATOM 4489 C C . GLY B 2 275 ? 27.550 0.999 17.846 1.00 13.32 275 GLY B C 1
ATOM 4490 O O . GLY B 2 275 ? 28.468 1.821 17.936 1.00 13.84 275 GLY B O 1
ATOM 4491 N N . SER B 2 276 ? 27.528 0.068 16.894 1.00 13.08 276 SER B N 1
ATOM 4492 C CA . SER B 2 276 ? 28.612 0.016 15.921 1.00 13.15 276 SER B CA 1
ATOM 4493 C C . SER B 2 276 ? 28.599 1.215 14.979 1.00 12.52 276 SER B C 1
ATOM 4494 O O . SER B 2 276 ? 29.627 1.514 14.363 1.00 12.84 276 SER B O 1
ATOM 4497 N N . CYS B 2 277 ? 27.466 1.917 14.861 1.00 12.56 277 CYS B N 1
ATOM 4498 C CA . CYS B 2 277 ? 27.446 3.182 14.134 1.00 13.26 277 CYS B CA 1
ATOM 4499 C C . CYS B 2 277 ? 28.310 4.212 14.834 1.00 12.81 277 CYS B C 1
ATOM 4500 O O . CYS B 2 277 ? 29.009 4.990 14.179 1.00 12.72 277 CYS B O 1
ATOM 4503 N N . GLY B 2 278 ? 28.248 4.252 16.167 1.00 13.78 278 GLY B N 1
ATOM 4504 C CA . GLY B 2 278 ? 29.138 5.128 16.909 1.00 14.23 278 GLY B CA 1
ATOM 4505 C C . GLY B 2 278 ? 30.597 4.765 16.720 1.00 13.52 278 GLY B C 1
ATOM 4506 O O . GLY B 2 278 ? 31.457 5.645 16.628 1.00 13.06 278 GLY B O 1
ATOM 4507 N N . ALA B 2 279 ? 30.899 3.465 16.668 1.00 12.61 279 ALA B N 1
ATOM 4508 C CA . ALA B 2 279 ? 32.273 3.026 16.447 1.00 12.99 279 ALA B CA 1
ATOM 4509 C C . ALA B 2 279 ? 32.783 3.494 15.091 1.00 12.37 279 ALA B C 1
ATOM 4510 O O . ALA B 2 279 ? 33.892 4.043 14.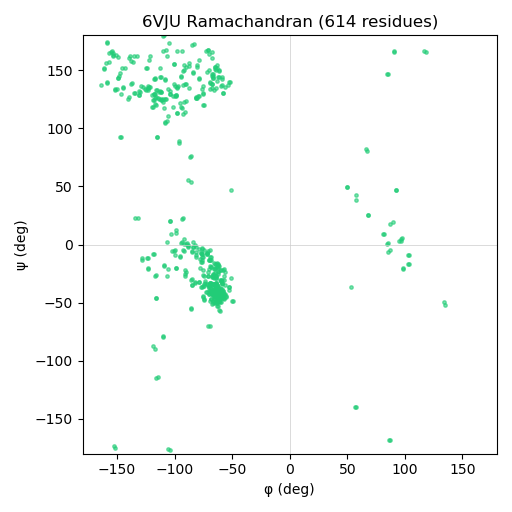980 1.00 13.42 279 ALA B O 1
ATOM 4512 N N . ALA B 2 280 ? 31.987 3.275 14.039 1.00 12.44 280 ALA B N 1
ATOM 4513 C CA . ALA B 2 280 ? 32.412 3.656 12.696 1.00 12.69 280 ALA B CA 1
ATOM 4514 C C . ALA B 2 280 ? 32.539 5.167 12.571 1.00 12.86 280 ALA B C 1
ATOM 4515 O O . ALA B 2 280 ? 33.477 5.672 11.941 1.00 13.18 280 ALA B O 1
ATOM 4517 N N . MET B 2 281 ? 31.599 5.906 13.156 1.00 13.36 281 MET B N 1
ATOM 4518 C CA . MET B 2 281 ? 31.665 7.356 13.083 1.00 12.44 281 MET B CA 1
ATOM 4519 C C . MET B 2 281 ? 32.853 7.896 13.873 1.00 13.06 281 MET B C 1
ATOM 4520 O O . MET B 2 281 ? 33.534 8.818 13.419 1.00 12.87 281 MET B O 1
ATOM 4525 N N . TRP B 2 282 ? 33.096 7.358 15.069 1.00 13.70 282 TRP B N 1
ATOM 4526 C CA . TRP B 2 282 ? 34.258 7.790 15.835 1.00 13.38 282 TRP B CA 1
ATOM 4527 C C . TRP B 2 282 ? 35.544 7.542 15.054 1.00 13.43 282 TRP B C 1
ATOM 4528 O O . TRP B 2 282 ? 36.430 8.406 15.007 1.00 14.54 282 TRP B O 1
ATOM 4539 N N . ALA B 2 283 ? 35.650 6.380 14.407 1.00 14.02 283 ALA B N 1
ATOM 4540 C CA . ALA B 2 283 ? 36.814 6.104 13.570 1.00 14.10 283 ALA B CA 1
ATOM 4541 C C . ALA B 2 283 ? 36.919 7.101 12.422 1.00 13.48 283 ALA B C 1
ATOM 4542 O O . ALA B 2 283 ? 38.015 7.588 12.115 1.00 14.09 283 ALA B O 1
ATOM 4544 N N . ALA B 2 284 ? 35.790 7.429 11.785 1.00 13.98 284 ALA B N 1
ATOM 4545 C CA . ALA B 2 284 ? 35.811 8.377 10.674 1.00 13.12 284 ALA B CA 1
ATOM 4546 C C . ALA B 2 284 ? 36.264 9.758 11.123 1.00 13.94 284 ALA B C 1
ATOM 4547 O O . ALA B 2 284 ? 36.949 10.459 10.377 1.00 14.06 284 ALA B O 1
ATOM 4549 N N . LEU B 2 285 ? 35.867 10.182 12.323 1.00 14.30 285 LEU B N 1
ATOM 4550 C CA . LEU B 2 285 ? 36.275 11.493 12.811 1.00 15.84 285 LEU B CA 1
ATOM 4551 C C . LEU B 2 285 ? 37.778 11.586 13.030 1.00 17.26 285 LEU B C 1
ATOM 4552 O O . LEU B 2 285 ? 38.318 12.697 13.066 1.00 19.19 285 LEU B O 1
ATOM 4557 N N . GLN B 2 286 ? 38.459 10.450 13.173 1.00 17.38 286 GLN B N 1
ATOM 4558 C CA . GLN B 2 286 ? 39.920 10.412 13.182 1.00 18.04 286 GLN B CA 1
ATOM 4559 C C . GLN B 2 286 ? 40.466 10.334 11.758 1.00 17.08 286 GLN B C 1
ATOM 4560 O O . GLN B 2 286 ? 41.254 11.183 11.335 1.00 19.23 286 GLN B O 1
ATOM 4566 N N . ALA B 2 287 ? 40.029 9.330 10.997 1.00 15.95 287 ALA B N 1
ATOM 4567 C CA . ALA B 2 287 ? 40.653 9.058 9.707 1.00 15.80 287 ALA B CA 1
ATOM 4568 C C . ALA B 2 287 ? 40.419 10.174 8.694 1.00 15.38 287 ALA B C 1
ATOM 4569 O O . ALA B 2 287 ? 41.296 10.441 7.863 1.00 16.36 287 ALA B O 1
ATOM 4571 N N . ALA B 2 288 ? 39.256 10.833 8.733 1.00 15.86 288 ALA B N 1
ATOM 4572 C CA . ALA B 2 288 ? 38.946 11.851 7.735 1.00 16.36 288 ALA B CA 1
ATOM 4573 C C . ALA B 2 288 ? 39.774 13.120 7.892 1.00 18.43 288 ALA B C 1
ATOM 4574 O O . ALA B 2 288 ? 39.674 14.013 7.043 1.00 18.48 288 ALA B O 1
ATOM 4576 N N . LYS B 2 289 ? 40.582 13.226 8.947 1.00 20.04 289 LYS B N 1
ATOM 4577 C CA . LYS B 2 289 ? 41.455 14.387 9.083 1.00 21.64 289 LYS B CA 1
ATOM 4578 C C . LYS B 2 289 ? 42.501 14.456 7.974 1.00 22.05 289 LYS B C 1
ATOM 4579 O O . LYS B 2 289 ? 43.093 15.521 7.763 1.00 23.29 289 LYS B O 1
ATOM 4585 N N . SER B 2 290 ? 42.745 13.356 7.259 1.00 21.22 290 SER B N 1
ATOM 4586 C CA . SER B 2 290 ? 43.671 13.381 6.133 1.00 21.83 290 SER B CA 1
ATOM 4587 C C . SER B 2 290 ? 43.071 14.028 4.894 1.00 21.15 290 SER B C 1
ATOM 4588 O O . SER B 2 290 ? 43.810 14.345 3.955 1.00 22.88 290 SER B O 1
ATOM 4591 N N . LEU B 2 291 ? 41.761 14.236 4.866 1.00 19.13 291 LEU B N 1
ATOM 4592 C CA . LEU B 2 291 ? 41.118 14.815 3.705 1.00 18.32 291 LEU B CA 1
ATOM 4593 C C . LEU B 2 291 ? 41.128 16.335 3.780 1.00 18.74 291 LEU B C 1
ATOM 4594 O O . LEU B 2 291 ? 41.151 16.928 4.861 1.00 19.39 291 LEU B O 1
ATOM 4599 N N . SER B 2 292 ? 41.088 16.960 2.614 1.00 20.36 292 SER B N 1
ATOM 4600 C CA . SER B 2 292 ? 41.140 18.410 2.510 1.00 20.94 292 SER B CA 1
ATOM 4601 C C . SER B 2 292 ? 39.765 18.975 2.173 1.00 20.36 292 SER B C 1
ATOM 4602 O O . SER B 2 292 ? 38.802 18.244 1.914 1.00 20.78 292 SER B O 1
ATOM 4605 N N . LYS B 2 293 ? 39.686 20.303 2.199 1.00 21.13 293 LYS B N 1
ATOM 4606 C CA . LYS B 2 293 ? 38.493 20.997 1.736 1.00 22.21 293 LYS B CA 1
ATOM 4607 C C . LYS B 2 293 ? 38.155 20.530 0.327 1.00 23.08 293 LYS B C 1
ATOM 4608 O O . LYS B 2 293 ? 39.040 20.337 -0.510 1.00 25.29 293 LYS B O 1
ATOM 4610 N N . GLY B 2 294 ? 36.867 20.306 0.080 1.00 22.53 294 GLY B N 1
ATOM 4611 C CA . GLY B 2 294 ? 36.428 19.825 -1.208 1.00 22.94 294 GLY B CA 1
ATOM 4612 C C . GLY B 2 294 ? 36.450 18.323 -1.364 1.00 22.29 294 GLY B C 1
ATOM 4613 O O . GLY B 2 294 ? 36.041 17.819 -2.417 1.00 24.94 294 GLY B O 1
ATOM 4614 N N . GLN B 2 295 ? 36.954 17.596 -0.374 1.00 19.81 295 GLN B N 1
ATOM 4615 C CA . GLN B 2 295 ? 36.874 16.143 -0.345 1.00 18.04 295 GLN B CA 1
ATOM 4616 C C . GLN B 2 295 ? 35.703 15.685 0.521 1.00 17.48 295 GLN B C 1
ATOM 4617 O O . GLN B 2 295 ? 35.115 16.463 1.278 1.00 17.60 295 GLN B O 1
ATOM 4623 N N . LYS B 2 296 ? 35.358 14.401 0.390 1.00 15.87 296 LYS B N 1
ATOM 4624 C CA . LYS B 2 296 ? 34.166 13.848 1.026 1.00 14.42 296 LYS B CA 1
ATOM 4625 C C . LYS B 2 296 ? 34.458 12.476 1.618 1.00 13.73 296 LYS B C 1
ATOM 4626 O O . LYS B 2 296 ? 35.146 11.651 1.006 1.00 14.44 296 LYS B O 1
ATOM 4632 N N . CYS B 2 297 ? 33.928 12.242 2.815 1.00 13.82 297 CYS B N 1
ATOM 4633 C CA . CYS B 2 297 ? 34.038 10.967 3.512 1.00 14.15 297 CYS B CA 1
ATOM 4634 C C . CYS B 2 297 ? 32.637 10.428 3.790 1.00 13.63 297 CYS B C 1
ATOM 4635 O O . CYS B 2 297 ? 31.755 11.181 4.215 1.00 14.22 297 CYS B O 1
ATOM 4638 N N . LEU B 2 298 ? 32.436 9.126 3.546 1.00 12.88 298 LEU B N 1
ATOM 4639 C CA . LEU B 2 298 ? 31.164 8.443 3.775 1.00 12.33 298 LEU B CA 1
ATOM 4640 C C . LEU B 2 298 ? 31.350 7.388 4.855 1.00 12.43 298 LEU B C 1
ATOM 4641 O O . LEU B 2 298 ? 32.316 6.617 4.811 1.00 13.83 298 LEU B O 1
ATOM 4646 N N . VAL B 2 299 ? 30.433 7.351 5.820 1.00 12.71 299 VAL B N 1
ATOM 4647 C CA . VAL B 2 299 ? 30.452 6.368 6.899 1.00 11.55 299 VAL B CA 1
ATOM 4648 C C . VAL B 2 299 ? 29.244 5.456 6.739 1.00 11.53 299 VAL B C 1
ATOM 4649 O O . VAL B 2 299 ? 28.117 5.941 6.587 1.00 12.24 299 VAL B O 1
ATOM 4653 N N . ILE B 2 300 ? 29.465 4.143 6.796 1.00 11.98 300 ILE B N 1
ATOM 4654 C CA . ILE B 2 300 ? 28.360 3.186 6.778 1.00 12.14 300 ILE B CA 1
ATOM 4655 C C . ILE B 2 300 ? 27.786 3.088 8.186 1.00 12.40 300 ILE B C 1
ATOM 4656 O O . ILE B 2 300 ? 28.517 2.833 9.153 1.00 12.66 300 ILE B O 1
ATOM 4661 N N . LEU B 2 301 ? 26.474 3.292 8.312 1.00 12.01 301 LEU B N 1
ATOM 4662 C CA . LEU B 2 301 ? 25.801 3.160 9.602 1.00 11.50 301 LEU B CA 1
ATOM 4663 C C . LEU B 2 301 ? 24.947 1.895 9.573 1.00 11.30 301 LEU B C 1
ATOM 4664 O O . LEU B 2 301 ? 23.881 1.884 8.939 1.00 12.14 301 LEU B O 1
ATOM 4669 N N . PRO B 2 302 ? 25.362 0.806 10.234 1.00 11.84 302 PRO B N 1
ATOM 4670 C CA . PRO B 2 302 ? 24.746 -0.505 9.934 1.00 12.04 302 PRO B CA 1
ATOM 4671 C C . PRO B 2 302 ? 23.340 -0.754 10.453 1.00 12.05 302 PRO B C 1
ATOM 4672 O O . PRO B 2 302 ? 22.620 -1.508 9.787 1.00 12.00 302 PRO B O 1
ATOM 4676 N N . ASP B 2 303 ? 22.930 -0.244 11.615 1.00 11.50 303 ASP B N 1
ATOM 4677 C CA . ASP B 2 303 ? 21.631 -0.696 12.136 1.00 12.22 303 ASP B CA 1
ATOM 4678 C C . ASP B 2 303 ? 20.969 0.374 13.000 1.00 11.91 303 ASP B C 1
ATOM 4679 O O . ASP B 2 303 ? 21.464 1.498 13.139 1.00 13.10 303 ASP B O 1
ATOM 4684 N N . SER B 2 304 ? 19.835 -0.007 13.594 1.00 13.05 304 SER B N 1
ATOM 4685 C CA A SER B 2 304 ? 18.888 0.884 14.248 0.76 13.25 304 SER B CA 1
ATOM 4686 C CA B SER B 2 304 ? 18.931 0.927 14.245 0.24 13.54 304 SER B CA 1
ATOM 4687 C C . SER B 2 304 ? 19.050 0.864 15.763 1.00 13.11 304 SER B C 1
ATOM 4688 O O . SER B 2 304 ? 19.458 -0.144 16.351 1.00 14.61 304 SER B O 1
ATOM 4693 N N . ILE B 2 305 ? 18.676 1.982 16.393 1.00 12.68 305 ILE B N 1
ATOM 4694 C CA . ILE B 2 305 ? 18.627 2.063 17.845 1.00 12.90 305 ILE B CA 1
ATOM 4695 C C . ILE B 2 305 ? 17.728 0.990 18.440 1.00 12.64 305 ILE B C 1
ATOM 4696 O O . ILE B 2 305 ? 17.897 0.628 19.610 1.00 12.78 305 ILE B O 1
ATOM 4701 N N . ARG B 2 306 ? 16.767 0.475 17.661 1.00 12.65 306 ARG B N 1
ATOM 4702 C CA . ARG B 2 306 ? 15.825 -0.514 18.179 1.00 13.07 306 ARG B CA 1
ATOM 4703 C C . ARG B 2 306 ? 16.546 -1.683 18.832 1.00 14.09 306 ARG B C 1
ATOM 4704 O O . ARG B 2 306 ? 16.092 -2.224 19.847 1.00 14.63 306 ARG B O 1
ATOM 4712 N N . ASN B 2 307 ? 17.680 -2.084 18.268 1.00 13.21 307 ASN B N 1
ATOM 4713 C CA . ASN B 2 307 ? 18.389 -3.242 18.786 1.00 13.28 307 ASN B CA 1
ATOM 4714 C C . ASN B 2 307 ? 19.061 -2.998 20.132 1.00 14.26 307 ASN B C 1
ATOM 4715 O O . ASN B 2 307 ? 19.560 -3.958 20.716 1.00 15.24 307 ASN B O 1
ATOM 4720 N N . TYR B 2 308 ? 19.098 -1.759 20.637 1.00 14.38 308 TYR B N 1
ATOM 4721 C CA . TYR B 2 308 ? 19.888 -1.444 21.825 1.00 14.57 308 TYR B CA 1
ATOM 4722 C C . TYR B 2 308 ? 19.114 -0.595 22.821 1.00 15.68 308 TYR B C 1
ATOM 4723 O O . TYR B 2 308 ? 19.724 0.101 23.639 1.00 16.37 308 TYR B O 1
ATOM 4732 N N . MET B 2 309 ? 17.782 -0.642 22.767 1.00 16.63 309 MET B N 1
ATOM 4733 C CA A MET B 2 309 ? 16.968 0.194 23.645 0.57 18.35 309 MET B CA 1
ATOM 4734 C CA B MET B 2 309 ? 16.982 0.204 23.643 0.43 17.93 309 MET B CA 1
ATOM 4735 C C . MET B 2 309 ? 17.262 -0.088 25.112 1.00 19.28 309 MET B C 1
ATOM 4736 O O . MET B 2 309 ? 17.245 0.825 25.943 1.00 22.90 309 MET B O 1
ATOM 4745 N N . SER B 2 310 ? 17.513 -1.350 25.451 1.00 17.60 310 SER B N 1
ATOM 4746 C CA . SER B 2 310 ? 17.809 -1.740 26.819 1.00 18.91 310 SER B CA 1
ATOM 4747 C C . SER B 2 310 ? 19.290 -1.654 27.141 1.00 17.83 310 SER B C 1
ATOM 4748 O O . SER B 2 310 ? 19.683 -1.952 28.276 1.00 18.16 310 SER B O 1
ATOM 4751 N N . LYS B 2 311 ? 20.117 -1.252 26.177 1.00 16.31 311 LYS B N 1
ATOM 4752 C CA . LYS B 2 311 ? 21.559 -1.244 26.381 1.00 16.98 311 LYS B CA 1
ATOM 4753 C C . LYS B 2 311 ? 22.102 0.183 26.314 1.00 16.91 311 LYS B C 1
ATOM 4754 O O . LYS B 2 311 ? 21.727 1.003 27.158 1.00 17.90 311 LYS B O 1
ATOM 4760 N N . PHE B 2 312 ? 22.938 0.526 25.321 1.00 15.01 312 PHE B N 1
ATOM 4761 C CA . PHE B 2 312 ? 23.582 1.841 25.366 1.00 15.24 312 PHE B CA 1
ATOM 4762 C C . PHE B 2 312 ? 22.583 2.987 25.306 1.00 16.75 312 PHE B C 1
ATOM 4763 O O . PHE B 2 312 ? 22.900 4.085 25.769 1.00 17.79 312 PHE B O 1
ATOM 4771 N N . ALA B 2 313 ? 21.399 2.769 24.735 1.00 16.40 313 ALA B N 1
ATOM 4772 C CA . ALA B 2 313 ? 20.366 3.799 24.687 1.00 17.17 313 ALA B CA 1
ATOM 4773 C C . ALA B 2 313 ? 19.658 3.987 26.020 1.00 18.19 313 ALA B C 1
ATOM 4774 O O . ALA B 2 313 ? 18.787 4.862 26.127 1.00 19.17 313 ALA B O 1
ATOM 4776 N N . ASN B 2 314 ? 19.997 3.179 27.020 1.00 18.99 314 ASN B N 1
ATOM 4777 C CA . ASN B 2 314 ? 19.352 3.189 28.322 1.00 20.23 314 ASN B CA 1
ATOM 4778 C C . ASN B 2 314 ? 20.350 3.668 29.371 1.00 20.19 314 ASN B C 1
ATOM 4779 O O . ASN B 2 314 ? 21.444 3.105 29.493 1.00 19.78 314 ASN B O 1
ATOM 4784 N N . ASP B 2 315 ? 19.971 4.706 30.125 1.00 20.94 315 ASP B N 1
ATOM 4785 C CA . ASP B 2 315 ? 20.887 5.294 31.102 1.00 22.04 315 ASP B CA 1
ATOM 4786 C C . ASP B 2 315 ? 21.241 4.312 32.215 1.00 22.87 315 ASP B C 1
ATOM 4787 O O . ASP B 2 315 ? 22.376 4.305 32.706 1.00 23.57 315 ASP B O 1
ATOM 4792 N N . GLU B 2 316 ? 20.285 3.486 32.643 1.00 24.16 316 GLU B N 1
ATOM 4793 C CA . GLU B 2 316 ? 20.577 2.534 33.713 1.00 26.40 316 GLU B CA 1
ATOM 4794 C C . GLU B 2 316 ? 21.615 1.503 33.279 1.00 25.12 316 GLU B C 1
ATOM 4795 O O . GLU B 2 316 ? 22.521 1.164 34.050 1.00 25.53 316 GLU B O 1
ATOM 4801 N N . TRP B 2 317 ? 21.506 1.000 32.045 1.00 22.81 317 TRP B N 1
ATOM 4802 C CA . TRP B 2 317 ? 22.510 0.074 31.531 1.00 20.68 317 TRP B CA 1
ATOM 4803 C C . TRP B 2 317 ? 23.870 0.745 31.440 1.00 20.44 317 TRP B C 1
ATOM 4804 O O . TRP B 2 317 ? 24.893 0.152 31.805 1.00 21.25 317 TRP B O 1
ATOM 4815 N N . MET B 2 318 ? 23.901 1.983 30.945 1.00 19.95 318 MET B N 1
ATOM 4816 C CA . MET B 2 318 ? 25.163 2.706 30.838 1.00 20.62 318 MET B CA 1
ATOM 4817 C C . MET B 2 318 ? 25.823 2.868 32.202 1.00 22.03 318 MET B C 1
ATOM 4818 O O . MET B 2 318 ? 27.048 2.761 32.324 1.00 23.23 318 MET B O 1
ATOM 4823 N N . LYS B 2 319 ? 25.028 3.141 33.239 1.00 24.16 319 LYS B N 1
ATOM 4824 C CA . LYS B 2 319 ? 25.589 3.250 34.582 1.00 27.07 319 LYS B CA 1
ATOM 4825 C C . LYS B 2 319 ? 26.058 1.896 35.106 1.00 29.07 319 LYS B C 1
ATOM 4826 O O . LYS B 2 319 ? 27.120 1.803 35.736 1.00 29.84 319 LYS B O 1
ATOM 4832 N N . GLU B 2 320 ? 25.280 0.836 34.862 1.00 30.71 320 GLU B N 1
ATOM 4833 C CA . GLU B 2 320 ? 25.686 -0.499 35.296 1.00 31.91 320 GLU B CA 1
ATOM 4834 C C . GLU B 2 320 ? 27.032 -0.898 34.701 1.00 30.90 320 GLU B C 1
ATOM 4835 O O . GLU B 2 320 ? 27.876 -1.488 35.390 1.00 31.01 320 GLU B O 1
ATOM 4841 N N . MET B 2 321 ? 27.261 -0.566 33.434 1.00 29.48 321 MET B N 1
ATOM 4842 C CA . MET B 2 321 ? 28.468 -0.975 32.730 1.00 27.97 321 MET B CA 1
ATOM 4843 C C . MET B 2 321 ? 29.611 0.018 32.875 1.00 28.58 321 MET B C 1
ATOM 4844 O O . MET B 2 321 ? 30.671 -0.185 32.271 1.00 30.18 321 MET B O 1
ATOM 4849 N N . GLY B 2 322 ? 29.411 1.094 33.626 1.00 27.50 322 GLY B N 1
ATOM 4850 C CA . GLY B 2 322 ? 30.487 2.009 33.942 1.00 27.20 322 GLY B CA 1
ATOM 4851 C C . GLY B 2 322 ? 30.730 3.112 32.941 1.00 26.69 322 GLY B C 1
ATOM 4852 O O . GLY B 2 322 ? 31.790 3.744 32.994 1.00 28.13 322 GLY B O 1
ATOM 4853 N N . PHE B 2 323 ? 29.769 3.399 32.060 1.00 24.99 323 PHE B N 1
ATOM 4854 C CA . PHE B 2 323 ? 29.936 4.434 31.048 1.00 23.81 323 PHE B CA 1
ATOM 4855 C C . PHE B 2 323 ? 29.262 5.746 31.421 1.00 25.87 323 PHE B C 1
ATOM 4856 O O . PHE B 2 323 ? 29.523 6.761 30.771 1.00 27.00 323 PHE B O 1
ATOM 4864 N N . LEU B 2 324 ? 28.473 5.768 32.486 1.00 26.78 324 LEU B N 1
ATOM 4865 C CA . LEU B 2 324 ? 27.806 6.986 32.932 1.00 28.92 324 LEU B CA 1
ATOM 4866 C C . LEU B 2 324 ? 27.677 6.906 34.434 1.00 31.00 324 LEU B C 1
ATOM 4867 O O . LEU B 2 324 ? 27.881 5.834 35.004 1.00 31.60 324 LEU B O 1
#